Protein 4UC1 (pdb70)

B-factor: mean 34.01, std 12.38, range [9.7, 81.88]

Solvent-accessible surface area: 21326 Å² total; per-residue (Å²): 106,102,38,48,38,66,10,0,76,12,1,25,43,0,2,26,0,5,43,33,8,36,45,17,39,115,87,41,153,64,22,88,124,15,88,74,18,233,94,33,34,75,63,55,35,43,41,28,21,46,18,38,10,23,1,41,1,0,17,0,0,8,56,0,10,59,55,159,64,7,5,52,2,4,0,45,0,1,0,0,0,0,17,10,1,0,32,20,17,0,8,34,50,34,82,29,11,56,32,0,30,47,7,0,85,49,4,81,109,29,0,19,25,0,33,158,12,0,65,120,59,21,90,155,0,0,62,36,0,54,50,1,26,113,47,0,72,31,12,26,21,24,2,87,30,10,51,158,73,24,244,66,207,128,56,81,279,173,72,48,154,64,9,17,95,13,1,44,42,0,2,26,0,4,43,38,2,40,78,24,20,115,44,63,139,29,22,69,95,7,84,61,6,232,90,42,30,71,134,164,30,35,82,104,19,46,72,51,8,26,101,52,1,0,59,0,0,5,83,0,8,75,67,156,61,7,4,49,2,3,0,36,0,2,0,0,0,0,16,10,1,1,25,24,3,2,8,34,33,69,68,65,0,38,40,0,20,57,7,0,87,48,2,83,107,29,0,21,24,0,36,147,5,0,73,112,59,26,93,157,0,0,61,26,0,55,52,1,28,114,40,0,72,32,9,20,23,29,1,99,25,8,24,138,52,0,133,127,61,101,47,0,141,162,77,48,152,75,47,16,94,93,34,42,73,39,3,34,57,2,50,78,5,48,88,111,55,82,119,106,80,196,136,40,94,169,63,101,5,78,35,32,4,42,163,152,12,23,78,102,18,16,69,52,7,22,103,53,1,0,58,0,0,7,85,0,29,72,70,171,62,17,52,109,2,46,58,37,6,59,23,0,25,57,62,1,38,83,2,12,34,15,22,47,30,132,103,146,31,68,61,0,14,50,14,1,84,50,0,53,112,58,0,11,22,0,0,105,6,0,35,125,54,23,88,150,0,0,65,32,0,15,52,1,0,24,26,1,43,6,7,27,28,5,0,99,11,4,54,104,80,133

GO terms:
  GO:0016020 membrane (C, IDA)
  GO:0033013 tetrapyrrole metabolic process (P, IDA)
  GO:0046906 tetrapyrrole binding (F, IDA)
  GO:0016020 membrane (C, EXP)
  GO:0042802 identical protein binding (F, IPI)

Nearest PDB structures (foldseek):
  4uc1-assembly1_B  TM=9.688E-01  e=2.721E-21  Cereibacter sphaeroides
  8e7y-assembly1_A  TM=9.706E-01  e=2.868E-21  Cereibacter sphaeroides
  8e7x-assembly1_B  TM=9.687E-01  e=3.936E-21  Cereibacter sphaeroides
  8e7z-assembly2_C-3  TM=9.645E-01  e=2.921E-20  Cereibacter sphaeroides
  4uc3-assembly1_B  TM=9.454E-01  e=2.544E-16  Cereibacter sphaeroides

Structure (mmCIF, N/CA/C/O backbone):
data_4UC1
#
_entry.id   4UC1
#
_cell.length_a   58.632
_cell.length_b   99.544
_cell.length_c   95.210
_cell.angle_alpha   90.000
_cell.angle_beta   99.920
_cell.angle_gamma   90.000
#
_symmetry.space_group_name_H-M   'C 1 2 1'
#
loop_
_entity.id
_entity.type
_entity.pdbx_description
1 polymer 'Translocator protein TspO'
2 non-polymer '(2R)-2,3-dihydroxypropyl (9Z)-octadec-9-enoate'
3 non-polymer 'PROTOPORPHYRIN IX'
4 non-polymer '(2S)-1-(hexadecanoyloxy)-3-hydroxypropan-2-yl (11Z)-octadec-11-enoate'
5 non-polymer 'O-ACETALDEHYDYL-HEXAETHYLENE GLYCOL'
6 non-polymer METHOXY-ETHOXYL
7 water water
#
loop_
_atom_site.group_PDB
_atom_site.id
_atom_site.type_symbol
_atom_site.label_atom_id
_atom_site.label_alt_id
_atom_site.label_comp_id
_atom_site.label_asym_id
_atom_site.label_entity_id
_atom_site.label_seq_id
_atom_site.pdbx_PDB_ins_code
_atom_site.Cartn_x
_atom_site.Cartn_y
_atom_site.Cartn_z
_atom_site.occupancy
_atom_site.B_iso_or_equiv
_atom_site.auth_seq_id
_atom_site.auth_comp_id
_atom_site.auth_asym_id
_atom_site.auth_atom_id
_atom_site.pdbx_PDB_model_num
ATOM 1 N N . MET A 1 1 ? 5.443 65.447 26.770 1.00 32.67 1 MET A N 1
ATOM 2 C CA . MET A 1 1 ? 5.690 64.021 26.497 1.00 34.72 1 MET A CA 1
ATOM 3 C C . MET A 1 1 ? 6.342 63.381 27.718 1.00 36.96 1 MET A C 1
ATOM 4 O O . MET A 1 1 ? 7.357 63.865 28.231 1.00 34.48 1 MET A O 1
ATOM 9 N N . ASN A 1 2 ? 5.747 62.295 28.190 1.00 32.51 2 ASN A N 1
ATOM 10 C CA . ASN A 1 2 ? 6.181 61.684 29.431 1.00 31.45 2 ASN A CA 1
ATOM 11 C C . ASN A 1 2 ? 6.238 60.168 29.371 1.00 28.49 2 ASN A C 1
ATOM 12 O O . ASN A 1 2 ? 5.656 59.543 28.477 1.00 26.73 2 ASN A O 1
ATOM 17 N N . MET A 1 3 ? 6.962 59.592 30.323 1.00 23.85 3 MET A N 1
ATOM 18 C CA . MET A 1 3 ? 6.882 58.162 30.588 1.00 26.92 3 MET A CA 1
ATOM 19 C C . MET A 1 3 ? 5.601 57.963 31.387 1.00 29.68 3 MET A C 1
ATOM 20 O O . MET A 1 3 ? 5.608 58.117 32.613 1.00 31.98 3 MET A O 1
ATOM 25 N N . ASP A 1 4 ? 4.506 57.665 30.690 1.00 24.56 4 ASP A N 1
ATOM 26 C CA . ASP A 1 4 ? 3.168 57.562 31.293 1.00 21.15 4 ASP A CA 1
ATOM 27 C C . ASP A 1 4 ? 2.839 56.098 31.595 1.00 27.93 4 ASP A C 1
ATOM 28 O O . ASP A 1 4 ? 2.532 55.317 30.676 1.00 23.03 4 ASP A O 1
ATOM 33 N N . TRP A 1 5 ? 2.879 55.723 32.875 1.00 20.57 5 TRP A N 1
ATOM 34 C CA . TRP A 1 5 ? 2.831 54.312 33.216 1.00 25.23 5 TRP A CA 1
ATOM 35 C C . TRP A 1 5 ? 1.432 53.725 33.068 1.00 23.34 5 TRP A C 1
ATOM 36 O O . TRP A 1 5 ? 1.293 52.544 32.734 1.00 20.91 5 TRP A O 1
ATOM 47 N N . ALA A 1 6 ? 0.394 54.528 33.271 1.00 21.98 6 ALA A N 1
ATOM 48 C CA . ALA A 1 6 ? -0.962 54.030 32.987 1.00 27.85 6 ALA A CA 1
ATOM 49 C C . ALA A 1 6 ? -1.098 53.613 31.500 1.00 23.56 6 ALA A C 1
ATOM 50 O O . ALA A 1 6 ? -1.574 52.518 31.176 1.00 23.42 6 ALA A O 1
ATOM 52 N N . LEU A 1 7 ? -0.672 54.482 30.594 1.00 22.80 7 LEU A N 1
ATOM 53 C CA . LEU A 1 7 ? -0.672 54.144 29.173 1.00 23.01 7 LEU A CA 1
ATOM 54 C C . LEU A 1 7 ? 0.231 52.955 28.862 1.00 21.30 7 LEU A C 1
ATOM 55 O O . LEU A 1 7 ? -0.184 51.993 28.186 1.00 20.00 7 LEU A O 1
ATOM 60 N N . PHE A 1 8 ? 1.477 53.035 29.331 1.00 20.07 8 PHE A N 1
ATOM 61 C CA . PHE A 1 8 ? 2.474 52.036 28.983 1.00 21.17 8 PHE A CA 1
ATOM 62 C C . PHE A 1 8 ? 2.024 50.649 29.457 1.00 20.17 8 PHE A C 1
ATOM 63 O O . PHE A 1 8 ? 2.048 49.678 28.690 1.00 20.17 8 PHE A O 1
ATOM 71 N N . LEU A 1 9 ? 1.589 50.555 30.710 1.00 20.08 9 LEU A N 1
ATOM 72 C CA . LEU A 1 9 ? 1.154 49.270 31.250 1.00 21.94 9 LEU A CA 1
ATOM 73 C C . LEU A 1 9 ? -0.125 48.760 30.577 1.00 17.56 9 LEU A C 1
ATOM 74 O O . LEU A 1 9 ? -0.351 47.555 30.514 1.00 19.93 9 LEU A O 1
ATOM 79 N N . THR A 1 10 ? -0.964 49.660 30.079 1.00 17.66 10 THR A N 1
ATOM 80 C CA . THR A 1 10 ? -2.171 49.199 29.388 1.00 18.67 10 THR A CA 1
ATOM 81 C C . THR A 1 10 ? -1.780 48.543 28.062 1.00 20.73 10 THR A C 1
ATOM 82 O O . THR A 1 10 ? -2.240 47.447 27.740 1.00 18.65 10 THR A O 1
ATOM 86 N N . PHE A 1 11 ? -0.908 49.204 27.311 1.00 19.52 11 PHE A N 1
ATOM 87 C CA . PHE A 1 11 ? -0.457 48.640 26.043 1.00 19.10 11 PHE A CA 1
ATOM 88 C C . PHE A 1 11 ? 0.349 47.366 26.265 1.00 19.66 11 PHE A C 1
ATOM 89 O O . PHE A 1 11 ? 0.242 46.411 25.475 1.00 19.99 11 PHE A O 1
ATOM 97 N N . LEU A 1 12 ? 1.167 47.346 27.319 1.00 19.58 12 LEU A N 1
ATOM 98 C CA . LEU A 1 12 ? 1.918 46.121 27.652 1.00 21.75 12 LEU A CA 1
ATOM 99 C C . LEU A 1 12 ? 0.969 44.981 28.033 1.00 22.84 12 LEU A C 1
ATOM 100 O O . LEU A 1 12 ? 1.114 43.839 27.555 1.00 19.76 12 LEU A O 1
ATOM 105 N N . ALA A 1 13 ? -0.014 45.278 28.883 1.00 19.84 13 ALA A N 1
ATOM 106 C CA . ALA A 1 13 ? -0.999 44.259 29.240 1.00 20.53 13 ALA A CA 1
ATOM 107 C C . ALA A 1 13 ? -1.733 43.717 28.007 1.00 20.72 13 ALA A C 1
ATOM 108 O O . ALA A 1 13 ? -2.027 42.529 27.932 1.00 22.00 13 ALA A O 1
ATOM 110 N N . ALA A 1 14 ? -2.027 44.592 27.049 1.00 22.46 14 ALA A N 1
ATOM 111 C CA . ALA A 1 14 ? -2.671 44.173 25.807 1.00 22.15 14 ALA A CA 1
ATOM 112 C C . ALA A 1 14 ? -1.821 43.155 25.047 1.00 17.51 14 ALA A C 1
ATOM 113 O O . ALA A 1 14 ? -2.353 42.241 24.396 1.00 19.83 14 ALA A O 1
ATOM 115 N N . CYS A 1 15 ? -0.499 43.316 25.116 1.00 19.44 15 CYS A N 1
ATOM 116 C CA . CYS A 1 15 ? 0.430 42.361 24.481 1.00 23.00 15 CYS A CA 1
ATOM 117 C C . CYS A 1 15 ? 0.412 41.005 25.157 1.00 21.96 15 CYS A C 1
ATOM 118 O O . CYS A 1 15 ? 0.956 40.021 24.622 1.00 19.95 15 CYS A O 1
ATOM 121 N N . GLY A 1 16 ? -0.189 40.953 26.345 1.00 19.69 16 GLY A N 1
ATOM 122 C CA . GLY A 1 16 ? -0.365 39.701 27.055 1.00 20.19 16 GLY A CA 1
ATOM 123 C C . GLY A 1 16 ? -1.206 38.729 26.251 1.00 24.52 16 GLY A C 1
ATOM 124 O O . GLY A 1 16 ? -1.103 37.521 26.457 1.00 24.56 16 GLY A O 1
ATOM 125 N N . ALA A 1 17 ? -2.020 39.250 25.325 1.00 18.77 17 ALA A N 1
ATOM 126 C CA . ALA A 1 17 ? -2.906 38.413 24.532 1.00 18.09 17 ALA A CA 1
ATOM 127 C C . ALA A 1 17 ? -2.116 37.654 23.440 1.00 20.05 17 ALA A C 1
ATOM 128 O O . ALA A 1 17 ? -2.170 36.436 23.410 1.00 22.93 17 ALA A O 1
ATOM 130 N N . PRO A 1 18 ? -1.375 38.360 22.552 1.00 20.97 18 PRO A N 1
ATOM 131 C CA . PRO A 1 18 ? -0.531 37.534 21.663 1.00 21.92 18 PRO A CA 1
ATOM 132 C C . PRO A 1 18 ? 0.495 36.708 22.448 1.00 22.34 18 PRO A C 1
ATOM 133 O O . PRO A 1 18 ? 0.800 35.596 22.021 1.00 25.29 18 PRO A O 1
ATOM 137 N N . ALA A 1 19 ? 0.986 37.222 23.580 1.00 19.21 19 ALA A N 1
ATOM 138 C CA . ALA A 1 19 ? 1.957 36.484 24.391 1.00 25.67 19 ALA A CA 1
ATOM 139 C C . ALA A 1 19 ? 1.415 35.135 24.837 1.00 28.91 19 ALA A C 1
ATOM 140 O O . ALA A 1 19 ? 2.147 34.145 24.888 1.00 25.78 19 ALA A O 1
ATOM 142 N N . THR A 1 20 ? 0.133 35.119 25.194 1.00 25.89 20 THR A N 1
ATOM 143 C CA . THR A 1 20 ? -0.546 33.903 25.600 1.00 25.38 20 THR A CA 1
ATOM 144 C C . THR A 1 20 ? -0.633 32.871 24.446 1.00 25.92 20 THR A C 1
ATOM 145 O O . THR A 1 20 ? -0.496 31.676 24.683 1.00 30.75 20 THR A O 1
ATOM 149 N N . THR A 1 21 ? -0.828 33.328 23.209 1.00 27.12 21 THR A N 1
ATOM 150 C CA . THR A 1 21 ? -0.851 32.409 22.058 1.00 27.01 21 THR A CA 1
ATOM 151 C C . THR A 1 21 ? 0.463 31.633 21.932 1.00 30.69 21 THR A C 1
ATOM 152 O O . THR A 1 21 ? 0.464 30.451 21.570 1.00 32.47 21 THR A O 1
ATOM 156 N N . GLY A 1 22 ? 1.576 32.296 22.232 1.00 29.40 22 GLY A N 1
ATOM 157 C CA . GLY A 1 22 ? 2.874 31.643 22.191 1.00 32.75 22 GLY A CA 1
ATOM 158 C C . GLY A 1 22 ? 3.058 30.729 23.393 1.00 37.13 22 GLY A C 1
ATOM 159 O O . GLY A 1 22 ? 3.595 29.619 23.277 1.00 36.65 22 GLY A O 1
ATOM 160 N N . ALA A 1 23 ? 2.593 31.190 24.550 1.00 32.22 23 ALA A N 1
ATOM 161 C CA . ALA A 1 23 ? 2.706 30.410 25.780 1.00 32.08 23 ALA A CA 1
ATOM 162 C C . ALA A 1 23 ? 2.006 29.054 25.701 1.00 36.83 23 ALA A C 1
ATOM 163 O O . ALA A 1 23 ? 2.457 28.083 26.306 1.00 38.58 23 ALA A O 1
ATOM 165 N N . LEU A 1 24 ? 0.898 28.993 24.973 1.00 30.13 24 LEU A N 1
ATOM 166 C CA . LEU A 1 24 ? 0.097 27.778 24.908 1.00 30.41 24 LEU A CA 1
ATOM 167 C C . LEU A 1 24 ? 0.588 26.823 23.824 1.00 37.40 24 LEU A C 1
ATOM 168 O O . LEU A 1 24 ? -0.021 25.777 23.605 1.00 38.29 24 LEU A O 1
ATOM 173 N N . LEU A 1 25 ? 1.679 27.190 23.149 1.00 35.90 25 LEU A N 1
ATOM 174 C CA . LEU A 1 25 ? 2.335 26.307 22.181 1.00 35.87 25 LEU A CA 1
ATOM 175 C C . LEU A 1 25 ? 3.116 25.202 22.890 1.00 45.12 25 LEU A C 1
ATOM 176 O O . LEU A 1 25 ? 3.587 25.376 24.016 1.00 39.66 25 LEU A O 1
ATOM 181 N N . LYS A 1 26 ? 3.255 24.070 22.214 1.00 43.34 26 LYS A N 1
ATOM 182 C CA . LYS A 1 26 ? 4.015 22.945 22.731 1.00 46.93 26 LYS A CA 1
ATOM 183 C C . LYS A 1 26 ? 4.993 22.469 21.658 1.00 48.29 26 LYS A C 1
ATOM 184 O O . LYS A 1 26 ? 4.873 22.875 20.490 1.00 45.16 26 LYS A O 1
ATOM 190 N N . PRO A 1 27 ? 5.980 21.635 22.047 1.00 48.25 27 PRO A N 1
ATOM 191 C CA . PRO A 1 27 ? 6.741 20.933 21.010 1.00 50.51 27 PRO A CA 1
ATOM 192 C C . PRO A 1 27 ? 5.777 20.266 20.030 1.00 46.49 27 PRO A C 1
ATOM 193 O O . PRO A 1 27 ? 4.712 19.783 20.424 1.00 43.25 27 PRO A O 1
ATOM 197 N N . ASP A 1 28 ? 6.125 20.282 18.755 1.00 41.02 28 ASP A N 1
ATOM 198 C CA . ASP A 1 28 ? 5.179 19.869 17.741 1.00 38.92 28 ASP A CA 1
ATOM 199 C C . ASP A 1 28 ? 5.920 19.227 16.586 1.00 33.27 28 ASP A C 1
ATOM 200 O O . ASP A 1 28 ? 6.597 19.908 15.822 1.00 33.64 28 ASP A O 1
ATOM 205 N N . GLU A 1 29 ? 5.801 17.911 16.470 1.00 33.06 29 GLU A N 1
ATOM 206 C CA . GLU A 1 29 ? 6.485 17.185 15.408 1.00 38.12 29 GLU A CA 1
ATOM 207 C C . GLU A 1 29 ? 6.089 17.691 14.024 1.00 34.87 29 GLU A C 1
ATOM 208 O O . GLU A 1 29 ? 6.899 17.637 13.095 1.00 33.19 29 GLU A O 1
ATOM 214 N N . TRP A 1 30 ? 4.852 18.179 13.886 1.00 33.31 30 TRP A N 1
ATOM 215 C CA . TRP A 1 30 ? 4.425 18.773 12.618 1.00 32.16 30 TRP A CA 1
ATOM 216 C C . TRP A 1 30 ? 5.379 19.914 12.259 1.00 31.29 30 TRP A C 1
ATOM 217 O O . TRP A 1 30 ? 5.915 19.950 11.151 1.00 31.13 30 TRP A O 1
ATOM 228 N N . TYR A 1 31 ? 5.614 20.823 13.204 1.00 28.21 31 TYR A N 1
ATOM 229 C CA . TYR A 1 31 ? 6.511 21.952 12.960 1.00 28.29 31 TYR A CA 1
ATOM 230 C C . TYR A 1 31 ? 7.958 21.513 12.754 1.00 30.73 31 TYR A C 1
ATOM 231 O O . TYR A 1 31 ? 8.659 22.030 11.876 1.00 24.42 31 TYR A O 1
ATOM 240 N N . ASP A 1 32 ? 8.415 20.588 13.599 1.00 29.78 32 ASP A N 1
ATOM 241 C CA . ASP A 1 32 ? 9.770 20.054 13.475 1.00 36.34 32 ASP A CA 1
ATOM 242 C C . ASP A 1 32 ? 9.974 19.397 12.105 1.00 34.54 32 ASP A C 1
ATOM 243 O O . ASP A 1 32 ? 11.033 19.545 11.498 1.00 38.62 32 ASP A O 1
ATOM 248 N N . ASN A 1 33 ? 8.952 18.685 11.632 1.00 30.47 33 ASN A N 1
ATOM 249 C CA . ASN A 1 33 ? 8.998 18.002 10.336 1.00 39.12 33 ASN A CA 1
ATOM 250 C C . ASN A 1 33 ? 9.007 18.932 9.122 1.00 40.91 33 ASN A C 1
ATOM 251 O O . ASN A 1 33 ? 9.322 18.488 8.012 1.00 40.60 33 ASN A O 1
ATOM 256 N N . LEU A 1 34 ? 8.655 20.207 9.316 1.00 35.87 34 LEU A N 1
ATOM 257 C CA . LEU A 1 34 ? 8.557 21.141 8.188 1.00 30.90 34 LEU A CA 1
ATOM 258 C C . LEU A 1 34 ? 9.915 21.433 7.577 1.00 31.79 34 LEU A C 1
ATOM 259 O O . LEU A 1 34 ? 10.889 21.644 8.292 1.00 34.28 34 LEU A O 1
ATOM 264 N N . ASN A 1 35 ? 9.978 21.461 6.251 1.00 33.94 35 ASN A N 1
ATOM 265 C CA . ASN A 1 35 ? 11.152 21.992 5.575 1.00 34.83 35 ASN A CA 1
ATOM 266 C C . ASN A 1 35 ? 11.224 23.499 5.776 1.00 37.05 35 ASN A C 1
ATOM 267 O O . ASN A 1 35 ? 10.223 24.206 5.629 1.00 34.36 35 ASN A O 1
ATOM 272 N N . LYS A 1 36 ? 12.413 23.980 6.109 1.00 36.40 36 LYS A N 1
ATOM 273 C CA . LYS A 1 36 ? 12.610 25.362 6.508 1.00 34.93 36 LYS A CA 1
ATOM 274 C C . LYS A 1 36 ? 13.785 25.994 5.766 1.00 41.02 36 LYS A C 1
ATOM 275 O O . LYS A 1 36 ? 14.751 25.308 5.423 1.00 48.97 36 LYS A O 1
ATOM 281 N N . PRO A 1 37 ? 13.709 27.310 5.515 1.00 35.33 37 PRO A N 1
ATOM 282 C CA . PRO A 1 37 ? 14.795 28.015 4.833 1.00 40.59 37 PRO A CA 1
ATOM 283 C C . PRO A 1 37 ? 16.013 28.146 5.736 1.00 45.06 37 PRO A C 1
ATOM 284 O O . PRO A 1 37 ? 15.857 28.176 6.958 1.00 39.95 37 PRO A O 1
ATOM 288 N N . TRP A 1 38 ? 17.199 28.225 5.138 1.00 46.91 38 TRP A N 1
ATOM 289 C CA . TRP A 1 38 ? 18.454 28.223 5.887 1.00 46.02 38 TRP A CA 1
ATOM 290 C C . TRP A 1 38 ? 18.507 29.340 6.924 1.00 48.54 38 TRP A C 1
ATOM 291 O O . TRP A 1 38 ? 19.173 29.209 7.953 1.00 57.65 38 TRP A O 1
ATOM 302 N N . TRP A 1 39 ? 17.809 30.439 6.649 1.00 45.65 39 TRP A N 1
ATOM 303 C CA . TRP A 1 39 ? 17.846 31.599 7.532 1.00 46.51 39 TRP A CA 1
ATOM 304 C C . TRP A 1 39 ? 16.792 31.552 8.639 1.00 44.99 39 TRP A C 1
ATOM 305 O O . TRP A 1 39 ? 16.658 32.514 9.399 1.00 40.80 39 TRP A O 1
ATOM 316 N N . ASN A 1 40 ? 16.066 30.438 8.746 1.00 35.34 40 ASN A N 1
ATOM 317 C CA . ASN A 1 40 ? 15.096 30.269 9.831 1.00 39.15 40 ASN A CA 1
ATOM 318 C C . ASN A 1 40 ? 15.792 30.243 11.195 1.00 39.36 40 ASN A C 1
ATOM 319 O O . ASN A 1 40 ? 16.703 29.450 11.400 1.00 36.81 40 ASN A O 1
ATOM 324 N N . PRO A 1 41 ? 15.381 31.123 12.124 1.00 38.55 41 PRO A N 1
ATOM 325 C CA . PRO A 1 41 ? 15.962 31.101 13.473 1.00 35.55 41 PRO A CA 1
ATOM 326 C C . PRO A 1 41 ? 15.540 29.880 14.288 1.00 39.66 41 PRO A C 1
ATOM 327 O O . PRO A 1 41 ? 14.460 29.337 14.059 1.00 36.20 41 PRO A O 1
ATOM 331 N N . PRO A 1 42 ? 16.388 29.450 15.237 1.00 36.05 42 PRO A N 1
ATOM 332 C CA . PRO A 1 42 ? 15.998 28.436 16.226 1.00 37.79 42 PRO A CA 1
ATOM 333 C C . PRO A 1 42 ? 14.749 28.863 16.988 1.00 35.84 42 PRO A C 1
ATOM 334 O O . PRO A 1 42 ? 14.481 30.065 17.109 1.00 39.17 42 PRO A O 1
ATOM 338 N N . ARG A 1 43 ? 14.021 27.889 17.514 1.00 30.82 43 ARG A N 1
ATOM 339 C CA . ARG A 1 43 ? 12.747 28.129 18.174 1.00 38.53 43 ARG A CA 1
ATOM 340 C C . ARG A 1 43 ? 12.843 29.089 19.386 1.00 36.53 43 ARG A C 1
ATOM 341 O O . ARG A 1 43 ? 11.932 29.896 19.628 1.00 31.36 43 ARG A O 1
ATOM 349 N N . TRP A 1 44 ? 13.943 29.016 20.131 1.00 34.03 44 TRP A N 1
ATOM 350 C CA . TRP A 1 44 ? 14.113 29.842 21.342 1.00 32.12 44 TRP A CA 1
ATOM 351 C C . TRP A 1 44 ? 14.260 31.347 21.075 1.00 29.77 44 TRP A C 1
ATOM 352 O O . TRP A 1 44 ? 14.046 32.166 21.977 1.00 29.79 44 TRP A O 1
ATOM 363 N N . VAL A 1 45 ? 14.657 31.716 19.859 1.00 28.67 45 VAL A N 1
ATOM 364 C CA . VAL A 1 45 ? 14.815 33.127 19.496 1.00 26.40 45 VAL A CA 1
ATOM 365 C C . VAL A 1 45 ? 13.476 33.888 19.504 1.00 32.57 45 VAL A C 1
ATOM 366 O O . VAL A 1 45 ? 13.385 35.034 19.971 1.00 28.05 45 VAL A O 1
ATOM 370 N N . PHE A 1 46 ? 12.431 33.244 19.003 1.00 28.80 46 PHE A N 1
ATOM 371 C CA . PHE A 1 46 ? 11.158 33.933 18.792 1.00 30.54 46 PHE A CA 1
ATOM 372 C C . PHE A 1 46 ? 10.511 34.547 20.056 1.00 24.54 46 PHE A C 1
ATOM 373 O O . PHE A 1 46 ? 10.074 35.697 20.003 1.00 25.67 46 PHE A O 1
ATOM 381 N N . PRO A 1 47 ? 10.445 33.808 21.181 1.00 25.29 47 PRO A N 1
ATOM 382 C CA . PRO A 1 47 ? 9.900 34.465 22.377 1.00 27.72 47 PRO A CA 1
ATOM 383 C C . PRO A 1 47 ? 10.713 35.682 22.826 1.00 26.30 47 PRO A C 1
ATOM 384 O O . PRO A 1 47 ? 10.129 36.624 23.347 1.00 27.94 47 PRO A O 1
ATOM 388 N N . LEU A 1 48 ? 12.030 35.663 22.630 1.00 27.46 48 LEU A N 1
ATOM 389 C CA . LEU A 1 48 ? 12.882 36.777 23.050 1.00 26.17 48 LEU A CA 1
ATOM 390 C C . LEU A 1 48 ? 12.681 37.976 22.134 1.00 25.26 48 LEU A C 1
ATOM 391 O O . LEU A 1 48 ? 12.561 39.105 22.602 1.00 25.26 48 LEU A O 1
ATOM 396 N N . ALA A 1 49 ? 12.635 37.726 20.828 1.00 23.52 49 ALA A N 1
ATOM 397 C CA . ALA A 1 49 ? 12.368 38.795 19.870 1.00 25.60 49 ALA A CA 1
ATOM 398 C C . ALA A 1 49 ? 10.993 39.415 20.119 1.00 24.67 49 ALA A C 1
ATOM 399 O O . ALA A 1 49 ? 10.861 40.644 20.145 1.00 21.11 49 ALA A O 1
ATOM 401 N N . TRP A 1 50 ? 9.972 38.581 20.309 1.00 20.00 50 TRP A N 1
ATOM 402 C CA . TRP A 1 50 ? 8.626 39.122 20.525 1.00 20.80 50 TRP A CA 1
ATOM 403 C C . TRP A 1 50 ? 8.495 39.918 21.819 1.00 22.42 50 TRP A C 1
ATOM 404 O O . TRP A 1 50 ? 7.859 40.979 21.821 1.00 21.64 50 TRP A O 1
ATOM 415 N N . THR A 1 51 ? 9.084 39.416 22.908 1.00 19.40 51 THR A N 1
ATOM 416 C CA . THR A 1 51 ? 9.046 40.151 24.168 1.00 20.87 51 THR A CA 1
ATOM 417 C C . THR A 1 51 ? 9.654 41.538 23.972 1.00 20.42 51 THR A C 1
ATOM 418 O O . THR A 1 51 ? 9.067 42.538 24.369 1.00 21.28 51 THR A O 1
ATOM 422 N N . SER A 1 52 ? 10.803 41.612 23.312 1.00 19.66 52 SER A N 1
ATOM 423 C CA . SER A 1 52 ? 11.408 42.909 23.001 1.00 22.89 52 SER A CA 1
ATOM 424 C C . SER A 1 52 ? 10.473 43.800 22.184 1.00 22.94 52 SER A C 1
ATOM 425 O O . SER A 1 52 ? 10.314 44.983 22.486 1.00 20.14 52 SER A O 1
ATOM 428 N N . LEU A 1 53 ? 9.855 43.224 21.151 1.00 20.57 53 LEU A N 1
ATOM 429 C CA . LEU A 1 53 ? 8.930 43.971 20.303 1.00 19.46 53 LEU A CA 1
ATOM 430 C C . LEU A 1 53 ? 7.690 44.446 21.056 1.00 19.68 53 LEU A C 1
ATOM 431 O O . LEU A 1 53 ? 7.209 45.542 20.787 1.00 19.91 53 LEU A O 1
ATOM 436 N N . TYR A 1 54 ? 7.171 43.647 21.987 1.00 19.67 54 TYR A N 1
ATOM 437 C CA . TYR A 1 54 ? 6.038 44.103 22.818 1.00 19.31 54 TYR A CA 1
ATOM 438 C C . TYR A 1 54 ? 6.381 45.368 23.594 1.00 22.34 54 TYR A C 1
ATOM 439 O O . TYR A 1 54 ? 5.575 46.285 23.696 1.00 20.11 54 TYR A O 1
ATOM 448 N N . PHE A 1 55 ? 7.576 45.398 24.168 1.00 21.37 55 PHE A N 1
ATOM 449 C CA . PHE A 1 55 ? 7.975 46.567 24.927 1.00 20.74 55 PHE A CA 1
ATOM 450 C C . PHE A 1 55 ? 8.151 47.776 24.004 1.00 20.61 55 PHE A C 1
ATOM 451 O O . PHE A 1 55 ? 7.646 48.858 24.307 1.00 20.75 55 PHE A O 1
ATOM 459 N N . LEU A 1 56 ? 8.827 47.588 22.864 1.00 19.08 56 LEU A N 1
ATOM 460 C CA . LEU A 1 56 ? 9.043 48.695 21.929 1.00 20.88 56 LEU A CA 1
ATOM 461 C C . LEU A 1 56 ? 7.722 49.223 21.391 1.00 20.95 56 LEU A C 1
ATOM 462 O O . LEU A 1 56 ? 7.535 50.437 21.338 1.00 20.54 56 LEU A O 1
ATOM 467 N N . MET A 1 57 ? 6.806 48.325 21.005 1.00 18.96 57 MET A N 1
ATOM 468 C CA . MET A 1 57 ? 5.537 48.775 20.399 1.00 25.30 57 MET A CA 1
ATOM 469 C C . MET A 1 57 ? 4.649 49.467 21.441 1.00 21.07 57 MET A C 1
ATOM 470 O O . MET A 1 57 ? 3.955 50.436 21.123 1.00 20.48 57 MET A O 1
ATOM 475 N N . SER A 1 58 ? 4.711 49.003 22.689 1.00 20.90 58 SER A N 1
ATOM 476 C CA . SER A 1 58 ? 3.967 49.633 23.802 1.00 18.63 58 SER A CA 1
ATOM 477 C C . SER A 1 58 ? 4.499 51.016 24.166 1.00 19.56 58 SER A C 1
ATOM 478 O O . SER A 1 58 ? 3.735 51.921 24.471 1.00 19.25 58 SER A O 1
ATOM 481 N N . LEU A 1 59 ? 5.818 51.171 24.157 1.00 18.48 59 LEU A N 1
ATOM 482 C CA . LEU A 1 59 ? 6.430 52.469 24.406 1.00 20.68 59 LEU A CA 1
ATOM 483 C C . LEU A 1 59 ? 6.089 53.449 23.280 1.00 21.30 59 LEU A C 1
ATOM 484 O O . LEU A 1 59 ? 5.822 54.620 23.534 1.00 20.40 59 LEU A O 1
ATOM 489 N N . ALA A 1 60 ? 6.120 52.962 22.039 1.00 18.95 60 ALA A N 1
ATOM 490 C CA . ALA A 1 60 ? 5.736 53.775 20.888 1.00 20.62 60 ALA A CA 1
ATOM 491 C C . ALA A 1 60 ? 4.295 54.269 21.015 1.00 22.30 60 ALA A C 1
ATOM 492 O O . ALA A 1 60 ? 4.020 55.457 20.835 1.00 23.25 60 ALA A O 1
ATOM 494 N N . ALA A 1 61 ? 3.378 53.344 21.309 1.00 23.28 61 ALA A N 1
ATOM 495 C CA . ALA A 1 61 ? 1.966 53.682 21.432 1.00 21.44 61 ALA A CA 1
ATOM 496 C C . ALA A 1 61 ? 1.732 54.641 22.599 1.00 23.52 61 ALA A C 1
ATOM 497 O O . ALA A 1 61 ? 0.884 55.531 22.510 1.00 18.95 61 ALA A O 1
ATOM 499 N N . MET A 1 62 ? 2.482 54.443 23.690 1.00 20.17 62 MET A N 1
ATOM 500 C CA . MET A 1 62 ? 2.446 55.307 24.878 1.00 18.24 62 MET A CA 1
ATOM 501 C C . MET A 1 62 ? 2.774 56.761 24.521 1.00 23.70 62 MET A C 1
ATOM 502 O O . MET A 1 62 ? 2.125 57.697 24.992 1.00 25.00 62 MET A O 1
ATOM 507 N N . ARG A 1 63 ? 3.802 56.945 23.703 1.00 21.26 63 ARG A N 1
ATOM 508 C CA . ARG A 1 63 ? 4.175 58.275 23.260 1.00 24.15 63 ARG A CA 1
ATOM 509 C C . ARG A 1 63 ? 3.068 58.883 22.406 1.00 26.48 63 ARG A C 1
ATOM 510 O O . ARG A 1 63 ? 2.651 60.015 22.629 1.00 23.74 63 ARG A O 1
ATOM 518 N N . VAL A 1 64 ? 2.592 58.114 21.433 1.00 23.41 64 VAL A N 1
ATOM 519 C CA . VAL A 1 64 ? 1.608 58.612 20.472 1.00 23.41 64 VAL A CA 1
ATOM 520 C C . VAL A 1 64 ? 0.272 58.940 21.142 1.00 25.10 64 VAL A C 1
ATOM 521 O O . VAL A 1 64 ? -0.363 59.950 20.834 1.00 24.58 64 VAL A O 1
ATOM 525 N N . ALA A 1 65 ? -0.136 58.093 22.079 1.00 20.92 65 ALA A N 1
ATOM 526 C CA . ALA A 1 65 ? -1.391 58.285 22.790 1.00 20.50 65 ALA A CA 1
ATOM 527 C C . ALA A 1 65 ? -1.411 59.576 23.611 1.00 23.21 65 ALA A C 1
ATOM 528 O O . ALA A 1 65 ? -2.453 59.940 24.132 1.00 23.53 65 ALA A O 1
ATOM 530 N N . GLN A 1 66 ? -0.275 60.254 23.739 1.00 19.24 66 GLN A N 1
ATOM 531 C CA . GLN A 1 66 ? -0.258 61.539 24.446 1.00 23.30 66 GLN A CA 1
ATOM 532 C C . GLN A 1 66 ? -0.377 62.723 23.501 1.00 27.55 66 GLN A C 1
ATOM 533 O O . GLN A 1 66 ? -0.368 63.874 23.941 1.00 28.71 66 GLN A O 1
ATOM 539 N N . LEU A 1 67 ? -0.489 62.444 22.207 1.00 27.03 67 LEU A N 1
ATOM 540 C CA . LEU A 1 67 ? -0.489 63.499 21.196 1.00 27.46 67 LEU A CA 1
ATOM 541 C C . LEU A 1 67 ? -1.869 63.753 20.599 1.00 31.13 67 LEU A C 1
ATOM 542 O O . LEU A 1 67 ? -2.671 62.836 20.418 1.00 30.37 67 LEU A O 1
ATOM 547 N N . GLU A 1 68 ? -2.139 65.019 20.302 1.00 27.07 68 GLU A 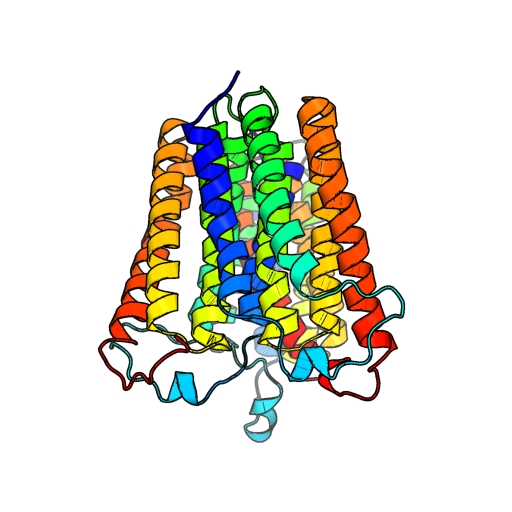N 1
ATOM 548 C CA . GLU A 1 68 ? -3.377 65.394 19.640 1.00 30.68 68 GLU A CA 1
ATOM 549 C C . GLU A 1 68 ? -3.416 64.791 18.233 1.00 22.13 68 GLU A C 1
ATOM 550 O O . GLU A 1 68 ? -2.384 64.682 17.577 1.00 28.80 68 GLU A O 1
ATOM 556 N N . GLY A 1 69 ? -4.597 64.378 17.776 1.00 26.70 69 GLY A N 1
ATOM 557 C CA . GLY A 1 69 ? -4.740 63.806 16.445 1.00 26.94 69 GLY A CA 1
ATOM 558 C C . GLY A 1 69 ? -4.210 62.388 16.277 1.00 28.77 69 GLY A C 1
ATOM 559 O O . GLY A 1 69 ? -3.955 61.928 15.160 1.00 22.63 69 GLY A O 1
ATOM 560 N N . SER A 1 70 ? -4.057 61.672 17.383 1.00 26.21 70 SER A N 1
ATOM 561 C CA . SER A 1 70 ? -3.479 60.334 17.332 1.00 26.45 70 SER A CA 1
ATOM 562 C C . SER A 1 70 ? -4.500 59.232 17.029 1.00 25.13 70 SER A C 1
ATOM 563 O O . SER A 1 70 ? -4.139 58.066 16.996 1.00 26.52 70 SER A O 1
ATOM 566 N N . GLY A 1 71 ? -5.762 59.608 16.824 1.00 26.73 71 GLY A N 1
ATOM 567 C CA . GLY A 1 71 ? -6.851 58.666 16.648 1.00 25.23 71 GLY A CA 1
ATOM 568 C C . GLY A 1 71 ? -6.651 57.613 15.572 1.00 27.70 71 GLY A C 1
ATOM 569 O O . GLY A 1 71 ? -6.800 56.410 15.839 1.00 22.20 71 GLY A O 1
ATOM 570 N N . GLN A 1 72 ? -6.298 58.052 14.366 1.00 22.17 72 GLN A N 1
ATOM 571 C CA . GLN A 1 72 ? -6.095 57.119 13.253 1.00 28.38 72 GLN A CA 1
ATOM 572 C C . GLN A 1 72 ? -4.914 56.177 13.521 1.00 23.45 72 GLN A C 1
ATOM 573 O O . GLN A 1 72 ? -4.943 54.991 13.175 1.00 21.74 72 GLN A O 1
ATOM 579 N N . ALA A 1 73 ? -3.869 56.727 14.123 1.00 22.59 73 ALA A N 1
ATOM 580 C CA . ALA A 1 73 ? -2.669 55.969 14.451 1.00 25.80 73 ALA A CA 1
ATOM 581 C C . ALA A 1 73 ? -2.998 54.839 15.409 1.00 20.55 73 ALA A C 1
ATOM 582 O O . ALA A 1 73 ? -2.536 53.709 15.239 1.00 23.96 73 ALA A O 1
ATOM 584 N N . LEU A 1 74 ? -3.802 55.145 16.421 1.00 23.88 74 LEU A N 1
ATOM 585 C CA . LEU A 1 74 ? -4.137 54.153 17.449 1.00 24.05 74 LEU A CA 1
ATOM 586 C C . LEU A 1 74 ? -5.205 53.181 16.953 1.00 22.77 74 LEU A C 1
ATOM 587 O O . LEU A 1 74 ? -5.371 52.080 17.488 1.00 21.46 74 LEU A O 1
ATOM 592 N N . ALA A 1 75 ? -5.942 53.584 15.927 1.00 20.70 75 ALA A N 1
ATOM 593 C CA . ALA A 1 75 ? -6.873 52.662 15.293 1.00 19.44 75 ALA A CA 1
ATOM 594 C C . ALA A 1 75 ? -6.069 51.631 14.510 1.00 20.25 75 ALA A C 1
ATOM 595 O O . ALA A 1 75 ? -6.370 50.435 14.543 1.00 20.40 75 ALA A O 1
ATOM 597 N N . PHE A 1 76 ? -5.040 52.099 13.795 1.00 22.54 76 PHE A N 1
ATOM 598 C CA . PHE A 1 76 ? -4.121 51.192 13.118 1.00 19.43 76 PHE A CA 1
ATOM 599 C C . PHE A 1 76 ? -3.418 50.272 14.140 1.00 20.08 76 PHE A C 1
ATOM 600 O O . PHE A 1 76 ? -3.209 49.084 13.871 1.00 21.26 76 PHE A O 1
ATOM 608 N N . TYR A 1 77 ? -3.024 50.842 15.280 1.00 18.87 77 TYR A N 1
ATOM 609 C CA . TYR A 1 77 ? -2.352 50.071 16.336 1.00 17.45 77 TYR A CA 1
ATOM 610 C C . TYR A 1 77 ? -3.261 48.955 16.842 1.00 20.00 77 TYR A C 1
ATOM 611 O O . TYR A 1 77 ? -2.817 47.819 17.052 1.00 20.38 77 TYR A O 1
ATOM 620 N N . ALA A 1 78 ? -4.529 49.279 17.076 1.00 17.51 78 ALA A N 1
ATOM 621 C CA . ALA A 1 78 ? -5.477 48.257 17.505 1.00 21.83 78 ALA A CA 1
ATOM 622 C C . ALA A 1 78 ? -5.607 47.124 16.460 1.00 23.83 78 ALA A C 1
ATOM 623 O O . ALA A 1 78 ? -5.610 45.943 16.814 1.00 20.12 78 ALA A O 1
ATOM 625 N N . ALA A 1 79 ? -5.677 47.472 15.173 1.00 20.06 79 ALA A N 1
ATOM 626 C CA . ALA A 1 79 ? -5.813 46.470 14.114 1.00 21.37 79 ALA A CA 1
ATOM 627 C C . ALA A 1 79 ? -4.581 45.560 13.999 1.00 21.15 79 ALA A C 1
ATOM 628 O O . ALA A 1 79 ? -4.686 44.340 13.830 1.00 20.76 79 ALA A O 1
ATOM 630 N N . GLN A 1 80 ? -3.415 46.187 14.029 1.00 19.37 80 GLN A N 1
ATOM 631 C CA . GLN A 1 80 ? -2.125 45.501 14.010 1.00 18.98 80 GLN A CA 1
ATOM 632 C C . GLN A 1 80 ? -2.080 44.417 15.146 1.00 20.18 80 GLN A C 1
ATOM 633 O O . GLN A 1 80 ? -1.763 43.234 14.917 1.00 18.02 80 GLN A O 1
ATOM 639 N N . LEU A 1 81 ? -2.414 44.830 16.363 1.00 18.90 81 LEU A N 1
ATOM 640 C CA . LEU A 1 81 ? -2.360 43.934 17.525 1.00 18.56 81 LEU A CA 1
ATOM 641 C C . LEU A 1 81 ? -3.321 42.745 17.396 1.00 19.40 81 LEU A C 1
ATOM 642 O O . LEU A 1 81 ? -2.981 41.608 17.746 1.00 20.13 81 LEU A O 1
ATOM 647 N N . ALA A 1 82 ? -4.525 43.005 16.895 1.00 19.68 82 ALA A N 1
ATOM 648 C CA . ALA A 1 82 ? -5.520 41.948 16.783 1.00 19.70 82 ALA A CA 1
ATOM 649 C C . ALA A 1 82 ? -5.121 40.904 15.727 1.00 20.38 82 ALA A C 1
ATOM 650 O O . ALA A 1 82 ? -5.281 39.704 15.954 1.00 19.02 82 ALA A O 1
ATOM 652 N N . PHE A 1 83 ? -4.591 41.331 14.583 1.00 18.33 83 PHE A N 1
ATOM 653 C CA . PHE A 1 83 ? -4.187 40.334 13.582 1.00 18.71 83 PHE A CA 1
ATOM 654 C C . PHE A 1 83 ? -2.918 39.594 14.026 1.00 19.95 83 PHE A C 1
ATOM 655 O O . PHE A 1 83 ? -2.733 38.418 13.719 1.00 19.22 83 PHE A O 1
ATOM 663 N N . ASN A 1 84 ? -2.072 40.284 14.780 1.00 19.33 84 ASN A N 1
ATOM 664 C CA . ASN A 1 84 ? -0.917 39.654 15.422 1.00 18.78 84 ASN A CA 1
ATOM 665 C C . ASN A 1 84 ? -1.390 38.507 16.336 1.00 22.54 84 ASN A C 1
ATOM 666 O O . ASN A 1 84 ? -0.863 37.398 16.292 1.00 22.81 84 ASN A O 1
ATOM 671 N N . THR A 1 85 ? -2.411 38.783 17.148 1.00 18.02 85 THR A N 1
ATOM 672 C CA . THR A 1 85 ? -2.987 37.800 18.071 1.00 18.68 85 THR A CA 1
ATOM 673 C C . THR A 1 85 ? -3.607 36.606 17.333 1.00 23.14 85 THR A C 1
ATOM 674 O O . THR A 1 85 ? -3.544 35.457 17.782 1.00 21.72 85 THR A O 1
ATOM 678 N N . LEU A 1 86 ? -4.208 36.894 16.189 1.00 19.33 86 LEU A N 1
ATOM 679 C CA . LEU A 1 86 ? -4.865 35.887 15.368 1.00 17.87 86 LEU A CA 1
ATOM 680 C C . LEU A 1 86 ? -3.880 34.925 14.688 1.00 19.67 86 LEU A C 1
ATOM 681 O O . LEU A 1 86 ? -4.182 33.762 14.461 1.00 18.53 86 LEU A O 1
ATOM 686 N N . TRP A 1 87 ? -2.690 35.401 14.364 1.00 19.10 87 TRP A N 1
ATOM 687 C CA . TRP A 1 87 ? -1.815 34.604 13.506 1.00 19.94 87 TRP A CA 1
ATOM 688 C C . TRP A 1 87 ? -1.355 33.255 14.118 1.00 21.40 87 TRP A C 1
ATOM 689 O O . TRP A 1 87 ? -1.424 32.209 13.475 1.00 21.35 87 TRP A O 1
ATOM 700 N N . THR A 1 88 ? -0.869 33.275 15.351 1.00 22.27 88 THR A N 1
ATOM 701 C CA . THR A 1 88 ? -0.280 32.059 15.920 1.00 21.97 88 THR A CA 1
ATOM 702 C C . THR A 1 88 ? -1.238 30.857 15.986 1.00 23.25 88 THR A C 1
ATOM 703 O O . THR A 1 88 ? -0.870 29.767 15.532 1.00 23.03 88 THR A O 1
ATOM 707 N N . PRO A 1 89 ? -2.473 31.044 16.507 1.00 22.55 89 PRO A N 1
ATOM 708 C CA . PRO A 1 89 ? -3.391 29.895 16.493 1.00 24.27 89 PRO A CA 1
ATOM 709 C C . PRO A 1 89 ? -3.721 29.404 15.085 1.00 24.51 89 PRO A C 1
ATOM 710 O O . PRO A 1 89 ? -3.919 28.204 14.911 1.00 28.08 89 PRO A O 1
ATOM 714 N N . VAL A 1 90 ? -3.791 30.299 14.100 1.00 23.69 90 VAL A N 1
ATOM 715 C CA . VAL A 1 90 ? -4.130 29.851 12.745 1.00 22.78 90 VAL A CA 1
ATOM 716 C C . VAL A 1 90 ? -2.980 29.018 12.178 1.00 23.58 90 VAL A C 1
ATOM 717 O O . VAL A 1 90 ? -3.204 27.974 11.566 1.00 26.78 90 VAL A O 1
ATOM 721 N N . PHE A 1 91 ? -1.747 29.471 12.388 1.00 20.36 91 PHE A N 1
ATOM 722 C CA . PHE A 1 91 ? -0.605 28.731 11.841 1.00 23.05 91 PHE A CA 1
ATOM 723 C C . PHE A 1 91 ? -0.285 27.467 12.672 1.00 28.74 91 PHE A C 1
ATOM 724 O O . PHE A 1 91 ? -0.163 26.363 12.126 1.00 26.31 91 PHE A O 1
ATOM 732 N N . PHE A 1 92 ? -0.167 27.620 13.986 1.00 24.88 92 PHE A N 1
ATOM 733 C CA . PHE A 1 92 ? 0.303 26.519 14.832 1.00 26.67 92 PHE A CA 1
ATOM 734 C C . PHE A 1 92 ? -0.798 25.622 15.375 1.00 31.74 92 PHE A C 1
ATOM 735 O O . PHE A 1 92 ? -0.575 24.424 15.571 1.00 39.69 92 PHE A O 1
ATOM 743 N N . GLY A 1 93 ? -1.967 26.189 15.652 1.00 28.33 93 GLY A N 1
ATOM 744 C CA . GLY A 1 93 ? -3.053 25.413 16.228 1.00 29.42 93 GLY A CA 1
ATOM 745 C C . GLY A 1 93 ? -3.934 24.752 15.188 1.00 38.09 93 GLY A C 1
ATOM 746 O O . GLY A 1 93 ? -4.242 23.561 15.284 1.00 38.06 93 GLY A O 1
ATOM 747 N N . MET A 1 94 ? -4.343 25.520 14.182 1.00 25.59 94 MET A N 1
ATOM 748 C CA . MET A 1 94 ? -5.224 24.990 13.153 1.00 24.75 94 MET A CA 1
ATOM 749 C C . MET A 1 94 ? -4.407 24.387 12.009 1.00 27.53 94 MET A C 1
ATOM 750 O O . MET A 1 94 ? -4.938 23.630 11.183 1.00 31.25 94 MET A O 1
ATOM 755 N N . LYS A 1 95 ? -3.118 24.725 11.970 1.00 25.93 95 LYS A N 1
ATOM 756 C CA . LYS A 1 95 ? -2.201 24.289 10.909 1.00 30.48 95 LYS A CA 1
ATOM 757 C C . LYS A 1 95 ? -2.707 24.667 9.515 1.00 30.33 95 LYS A C 1
ATOM 758 O O . LYS A 1 95 ? -2.521 23.929 8.551 1.00 32.90 95 LYS A O 1
ATOM 764 N N . ARG A 1 96 ? -3.331 25.835 9.429 1.00 24.91 96 ARG A N 1
ATOM 765 C CA . ARG A 1 96 ? -3.806 26.391 8.166 1.00 27.92 96 ARG A CA 1
ATOM 766 C C . ARG A 1 96 ? -2.761 27.339 7.602 1.00 26.71 96 ARG A C 1
ATOM 767 O O . ARG A 1 96 ? -2.841 28.556 7.821 1.00 28.25 96 ARG A O 1
ATOM 775 N N . MET A 1 97 ? -1.781 26.808 6.876 1.00 25.98 97 MET A N 1
ATOM 776 C CA . MET A 1 97 ? -0.631 27.630 6.484 1.00 31.07 97 MET A CA 1
ATOM 777 C C . MET A 1 97 ? -1.020 28.721 5.477 1.00 28.27 97 MET A C 1
ATOM 778 O O . MET A 1 97 ? -0.502 29.845 5.539 1.00 25.14 97 MET A O 1
ATOM 783 N N . ALA A 1 98 ? -1.940 28.399 4.566 1.00 25.01 98 ALA A N 1
ATOM 784 C CA . ALA A 1 98 ? -2.406 29.363 3.564 1.00 24.77 98 ALA A CA 1
ATOM 785 C C . ALA A 1 98 ? -3.208 30.489 4.210 1.00 23.59 98 ALA A C 1
ATOM 786 O O . ALA A 1 98 ? -2.963 31.661 3.940 1.00 23.13 98 ALA A O 1
ATOM 788 N N . THR A 1 99 ? -4.178 30.143 5.052 1.00 22.21 99 THR A N 1
ATOM 789 C CA . THR A 1 99 ? -4.928 31.180 5.770 1.00 24.03 99 THR A CA 1
ATOM 790 C C . THR A 1 99 ? -4.003 31.989 6.677 1.00 21.68 99 THR A C 1
ATOM 791 O O . THR A 1 99 ? -4.168 33.200 6.811 1.00 24.35 99 THR A O 1
ATOM 795 N N . ALA A 1 100 ? -3.005 31.340 7.281 1.00 22.67 100 ALA A N 1
ATOM 796 C CA . ALA A 1 100 ? -2.082 32.074 8.163 1.00 22.55 100 ALA A CA 1
ATOM 797 C C . ALA A 1 100 ? -1.269 33.090 7.358 1.00 22.90 100 ALA A C 1
ATOM 798 O O . ALA A 1 100 ? -0.963 34.184 7.843 1.00 21.38 100 ALA A O 1
ATOM 800 N N . LEU A 1 101 ? -0.923 32.735 6.119 1.00 21.95 101 LEU A N 1
ATOM 801 C CA . LEU A 1 101 ? -0.208 33.678 5.257 1.00 24.06 101 LEU A CA 1
ATOM 802 C C . LEU A 1 101 ? -1.054 34.921 4.953 1.00 23.70 101 LEU A C 1
ATOM 803 O O . LEU A 1 101 ? -0.554 36.037 4.987 1.00 26.40 101 LEU A O 1
ATOM 808 N N . ALA A 1 102 ? -2.340 34.733 4.681 1.00 22.95 102 ALA A N 1
ATOM 809 C CA . ALA A 1 102 ? -3.248 35.864 4.552 1.00 22.15 102 ALA A CA 1
ATOM 810 C C . ALA A 1 102 ? -3.266 36.735 5.818 1.00 22.81 102 ALA A C 1
ATOM 811 O O . ALA A 1 102 ? -3.217 37.971 5.737 1.00 23.84 102 ALA A O 1
ATOM 813 N N . VAL A 1 103 ? -3.355 36.090 6.985 1.00 21.60 103 VAL A N 1
ATOM 814 C CA . VAL A 1 103 ? -3.394 36.808 8.269 1.00 21.39 103 VAL A CA 1
ATOM 815 C C . VAL A 1 103 ? -2.130 37.639 8.500 1.00 20.97 103 VAL A C 1
ATOM 816 O O . VAL A 1 103 ? -2.206 38.816 8.848 1.00 20.50 103 VAL A O 1
ATOM 820 N N . VAL A 1 104 ? -0.965 37.047 8.278 1.00 22.59 104 VAL A N 1
ATOM 821 C CA . VAL A 1 104 ? 0.271 37.756 8.581 1.00 23.66 104 VAL A CA 1
ATOM 822 C C . VAL A 1 104 ? 0.515 38.888 7.581 1.00 23.23 104 VAL A C 1
ATOM 823 O O . VAL A 1 104 ? 1.111 39.904 7.928 1.00 20.39 104 VAL A O 1
ATOM 827 N N . MET A 1 105 ? 0.013 38.746 6.354 1.00 22.90 105 MET A N 1
ATOM 828 C CA . MET A 1 105 ? 0.111 39.840 5.383 1.00 22.77 105 MET A CA 1
ATOM 829 C C . MET A 1 105 ? -0.786 41.018 5.782 1.00 23.00 105 MET A C 1
ATOM 830 O O . MET A 1 105 ? -0.384 42.184 5.674 1.00 21.65 105 MET A O 1
ATOM 835 N N . VAL A 1 106 ? -1.995 40.729 6.261 1.00 22.65 106 VAL A N 1
ATOM 836 C CA . VAL A 1 106 ? -2.844 41.797 6.811 1.00 18.89 106 VAL A CA 1
ATOM 837 C C . VAL A 1 106 ? -2.173 42.450 8.041 1.00 23.13 106 VAL A C 1
ATOM 838 O O . VAL A 1 106 ? -2.165 43.693 8.188 1.00 22.73 106 VAL A O 1
ATOM 842 N N . MET A 1 107 ? -1.594 41.611 8.907 1.00 22.00 107 MET A N 1
ATOM 843 C CA . MET A 1 107 ? -0.806 42.092 10.055 1.00 25.14 107 MET A CA 1
ATOM 844 C C . MET A 1 107 ? 0.274 43.044 9.572 1.00 22.85 107 MET A C 1
ATOM 845 O O . MET A 1 107 ? 0.417 44.154 10.088 1.00 24.23 107 MET A O 1
ATOM 850 N N . TRP A 1 108 ? 1.032 42.585 8.573 1.00 25.97 108 TRP A N 1
ATOM 851 C CA . TRP A 1 108 ? 2.128 43.363 8.007 1.00 23.89 108 TRP A CA 1
ATOM 852 C C . TRP A 1 108 ? 1.620 44.720 7.528 1.00 22.22 108 TRP A C 1
ATOM 853 O O . TRP A 1 108 ? 2.197 45.751 7.853 1.00 22.91 108 TRP A O 1
ATOM 864 N N . LEU A 1 109 ? 0.520 44.723 6.779 1.00 24.19 109 LEU A N 1
ATOM 865 C CA . LEU A 1 109 ? -0.078 45.971 6.308 1.00 22.14 109 LEU A CA 1
ATOM 866 C C . LEU A 1 109 ? -0.439 46.939 7.448 1.00 20.77 109 LEU A C 1
ATOM 867 O O . LEU A 1 109 ? -0.186 48.135 7.337 1.00 21.22 109 LEU A O 1
ATOM 872 N N . PHE A 1 110 ? -1.011 46.439 8.544 1.00 24.03 110 PHE A N 1
ATOM 873 C CA . PHE A 1 110 ? -1.369 47.334 9.655 1.00 21.20 110 PHE A CA 1
ATOM 874 C C . PHE A 1 110 ? -0.156 47.723 10.516 1.00 21.94 110 PHE A C 1
ATOM 875 O O . PHE A 1 110 ? -0.145 48.794 11.127 1.00 26.61 110 PHE A O 1
ATOM 883 N N . VAL A 1 111 ? 0.870 46.877 10.547 1.00 20.99 111 VAL A N 1
ATOM 884 C CA . VAL A 1 111 ? 2.131 47.269 11.180 1.00 20.12 111 VAL A CA 1
ATOM 885 C C . VAL A 1 111 ? 2.754 48.431 10.376 1.00 26.79 111 VAL A C 1
ATOM 886 O O . VAL A 1 111 ? 3.157 49.450 10.949 1.00 23.20 111 VAL A O 1
ATOM 890 N N . ALA A 1 112 ? 2.793 48.294 9.048 1.00 27.76 112 ALA A N 1
ATOM 891 C CA . ALA A 1 112 ? 3.338 49.355 8.194 1.00 24.68 112 ALA A CA 1
ATOM 892 C C . ALA A 1 112 ? 2.522 50.635 8.357 1.00 23.21 112 ALA A C 1
ATOM 893 O O . ALA A 1 112 ? 3.082 51.715 8.527 1.00 24.77 112 ALA A O 1
ATOM 895 N N . ALA A 1 113 ? 1.196 50.500 8.331 1.00 20.56 113 ALA A N 1
ATOM 896 C CA . ALA A 1 113 ? 0.299 51.643 8.476 1.00 23.41 113 ALA A CA 1
ATOM 897 C C . ALA A 1 113 ? 0.484 52.316 9.821 1.00 26.83 113 ALA A C 1
ATOM 898 O O . ALA A 1 113 ? 0.456 53.544 9.923 1.00 22.49 113 ALA A O 1
ATOM 900 N N . THR A 1 114 ? 0.650 51.510 10.865 1.00 22.59 114 THR A N 1
ATOM 901 C CA . THR A 1 114 ? 0.817 52.071 12.195 1.00 22.71 114 THR A CA 1
ATOM 902 C C . THR A 1 114 ? 2.115 52.857 12.222 1.00 21.19 114 THR A C 1
ATOM 903 O O . THR A 1 114 ? 2.139 53.995 12.647 1.00 20.12 114 THR A O 1
ATOM 907 N N . MET A 1 115 ? 3.189 52.233 11.751 1.00 24.36 115 MET A N 1
ATOM 908 C CA . MET A 1 115 ? 4.498 52.874 11.695 1.00 25.00 115 MET A CA 1
ATOM 909 C C . MET A 1 115 ? 4.467 54.197 10.920 1.00 27.74 115 MET A C 1
ATOM 910 O O . MET A 1 115 ? 5.028 55.205 11.368 1.00 28.70 115 MET A O 1
ATOM 915 N N . TRP A 1 116 ? 3.827 54.195 9.754 1.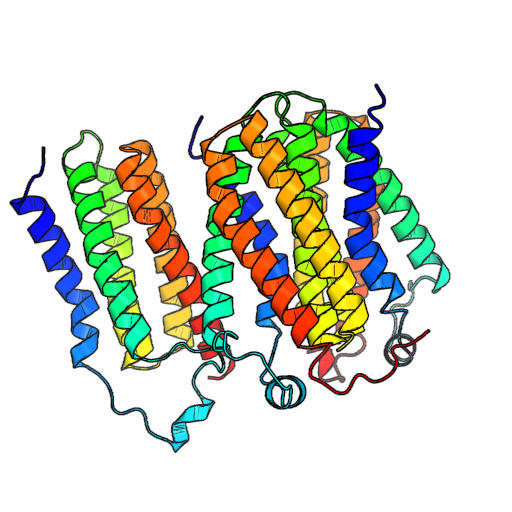00 29.35 116 TRP A N 1
ATOM 916 C CA . TRP A 1 116 ? 3.697 55.439 8.986 1.00 31.64 116 TRP A CA 1
ATOM 917 C C . TRP A 1 116 ? 2.937 56.519 9.759 1.00 27.25 116 TRP A C 1
ATOM 918 O O . TRP A 1 116 ? 3.375 57.674 9.835 1.00 27.79 116 TRP A O 1
ATOM 929 N N . ALA A 1 117 ? 1.800 56.146 10.337 1.00 23.64 117 ALA A N 1
ATOM 930 C CA . ALA A 1 117 ? 0.991 57.096 11.084 1.00 24.52 117 ALA A CA 1
ATOM 931 C C . ALA A 1 117 ? 1.714 57.591 12.346 1.00 25.60 117 ALA A C 1
ATOM 932 O O . ALA A 1 117 ? 1.516 58.730 12.769 1.00 27.30 117 ALA A O 1
ATOM 934 N N . PHE A 1 118 ? 2.547 56.737 12.944 1.00 25.67 118 PHE A N 1
ATOM 935 C CA . PHE A 1 118 ? 3.314 57.138 14.121 1.00 20.92 118 PHE A CA 1
ATOM 936 C C . PHE A 1 118 ? 4.363 58.176 13.714 1.00 27.64 118 PHE A C 1
ATOM 937 O O . PHE A 1 118 ? 4.481 59.208 14.364 1.00 26.61 118 PHE A O 1
ATOM 945 N N . PHE A 1 119 ? 5.125 57.897 12.653 1.00 23.96 119 PHE A N 1
ATOM 946 C CA . PHE A 1 119 ? 6.102 58.868 12.132 1.00 30.07 119 PHE A CA 1
ATOM 947 C C . PHE A 1 119 ? 5.481 60.240 11.878 1.00 29.91 119 PHE A C 1
ATOM 948 O O . PHE A 1 119 ? 6.128 61.269 12.101 1.00 32.77 119 PHE A O 1
ATOM 956 N N . GLN A 1 120 ? 4.228 60.263 11.431 1.00 27.39 120 GLN A N 1
ATOM 957 C CA . GLN A 1 120 ? 3.553 61.535 11.149 1.00 32.45 120 GLN A CA 1
ATOM 958 C C . GLN A 1 120 ? 3.357 62.391 12.394 1.00 38.02 120 GLN A C 1
ATOM 959 O O . GLN A 1 120 ? 3.182 63.605 12.292 1.00 36.03 120 GLN A O 1
ATOM 965 N N . LEU A 1 121 ? 3.378 61.757 13.565 1.00 30.77 121 LEU A N 1
ATOM 966 C CA . LEU A 1 121 ? 3.092 62.444 14.819 1.00 29.96 121 LEU A CA 1
ATOM 967 C C . LEU A 1 121 ? 4.334 62.561 15.694 1.00 36.98 121 LEU A C 1
ATOM 968 O O . LEU A 1 121 ? 4.465 63.504 16.474 1.00 33.75 121 LEU A O 1
ATOM 973 N N . ASP A 1 122 ? 5.235 61.585 15.583 1.00 33.30 122 ASP A N 1
ATOM 974 C CA . ASP A 1 122 ? 6.380 61.499 16.492 1.00 27.81 122 ASP A CA 1
ATOM 975 C C . ASP A 1 122 ? 7.440 60.584 15.906 1.00 32.97 122 ASP A C 1
ATOM 976 O O . ASP A 1 122 ? 7.199 59.400 15.688 1.00 31.68 122 ASP A O 1
ATOM 981 N N . THR A 1 123 ? 8.623 61.133 15.662 1.00 32.86 123 THR A N 1
ATOM 982 C CA . THR A 1 123 ? 9.685 60.384 15.007 1.00 31.38 123 THR A CA 1
ATOM 983 C C . THR A 1 123 ? 10.124 59.164 15.818 1.00 28.83 123 THR A C 1
ATOM 984 O O . THR A 1 123 ? 10.260 58.069 15.265 1.00 27.68 123 THR A O 1
ATOM 988 N N . TRP A 1 124 ? 10.337 59.339 17.121 1.00 28.11 124 TRP A N 1
ATOM 989 C CA . TRP A 1 124 ? 10.800 58.228 17.960 1.00 29.04 124 TRP A CA 1
ATOM 990 C C . TRP A 1 124 ? 9.804 57.063 17.998 1.00 21.23 124 TRP A C 1
ATOM 991 O O . TRP A 1 124 ? 10.204 55.908 17.976 1.00 27.86 124 TRP A O 1
ATOM 1002 N N . ALA A 1 125 ? 8.512 57.372 18.039 1.00 23.83 125 ALA A N 1
ATOM 1003 C CA . ALA A 1 125 ? 7.477 56.339 17.948 1.00 24.85 125 ALA A CA 1
ATOM 1004 C C . ALA A 1 125 ? 7.555 55.583 16.614 1.00 22.87 125 ALA A C 1
ATOM 1005 O O . ALA A 1 125 ? 7.408 54.373 16.580 1.00 22.75 125 ALA A O 1
ATOM 1007 N N . GLY A 1 126 ? 7.789 56.295 15.516 1.00 28.51 126 GLY A N 1
ATOM 1008 C CA . GLY A 1 126 ? 8.003 55.633 14.239 1.00 26.24 126 GLY A CA 1
ATOM 1009 C C . GLY A 1 126 ? 9.248 54.754 14.272 1.00 26.05 126 GLY A C 1
ATOM 1010 O O . GLY A 1 126 ? 9.229 53.608 13.838 1.00 24.16 126 GLY A O 1
ATOM 1011 N N . VAL A 1 127 ? 10.345 55.297 14.787 1.00 24.84 127 VAL A N 1
ATOM 1012 C CA . VAL A 1 127 ? 11.598 54.551 14.844 1.00 25.50 127 VAL A CA 1
ATOM 1013 C C . VAL A 1 127 ? 11.441 53.267 15.669 1.00 23.50 127 VAL A C 1
ATOM 1014 O O . VAL A 1 127 ? 11.956 52.215 15.302 1.00 27.00 127 VAL A O 1
ATOM 1018 N N . LEU A 1 128 ? 10.701 53.352 16.767 1.00 26.92 128 LEU A N 1
ATOM 1019 C CA . LEU A 1 128 ? 10.484 52.169 17.591 1.00 23.55 128 LEU A CA 1
ATOM 1020 C C . LEU A 1 128 ? 9.736 51.090 16.819 1.00 24.52 128 LEU A C 1
ATOM 1021 O O . LEU A 1 128 ? 9.910 49.912 17.103 1.00 24.66 128 LEU A O 1
ATOM 1026 N N . PHE A 1 129 ? 8.917 51.477 15.839 1.00 22.53 129 PHE A N 1
ATOM 1027 C CA . PHE A 1 129 ? 8.190 50.468 15.071 1.00 22.45 129 PHE A CA 1
ATOM 1028 C C . PHE A 1 129 ? 9.007 49.829 13.955 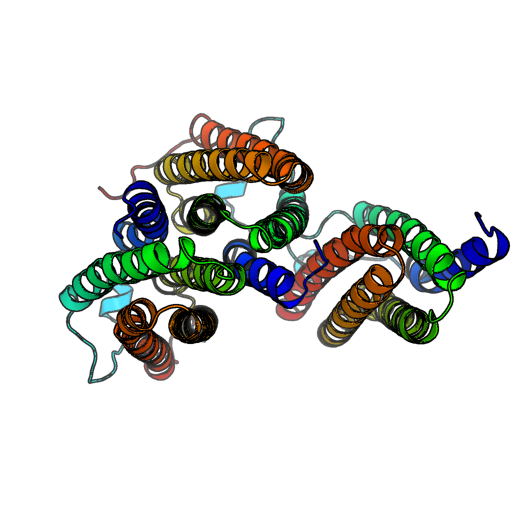1.00 24.31 129 PHE A C 1
ATOM 1029 O O . PHE A 1 129 ? 8.610 48.793 13.406 1.00 26.10 129 PHE A O 1
ATOM 1037 N N . VAL A 1 130 ? 10.139 50.431 13.604 1.00 22.68 130 VAL A N 1
ATOM 1038 C CA . VAL A 1 130 ? 10.940 49.901 12.496 1.00 24.58 130 VAL A CA 1
ATOM 1039 C C . VAL A 1 130 ? 11.429 48.452 12.724 1.00 22.79 130 VAL A C 1
ATOM 1040 O O . VAL A 1 130 ? 11.312 47.615 11.819 1.00 28.79 130 VAL A O 1
ATOM 1044 N N . PRO A 1 131 ? 11.961 48.128 13.922 1.00 26.48 131 PRO A N 1
ATOM 1045 C CA . PRO A 1 131 ? 12.363 46.719 14.067 1.00 22.19 131 PRO A CA 1
ATOM 1046 C C . PRO A 1 131 ? 11.157 45.770 14.045 1.00 23.86 131 PRO A C 1
ATOM 1047 O O . PRO A 1 131 ? 11.305 44.602 13.681 1.00 25.19 131 PRO A O 1
ATOM 1051 N N . TYR A 1 132 ? 9.980 46.279 14.398 1.00 23.23 132 TYR A N 1
ATOM 1052 C CA . TYR A 1 132 ? 8.736 45.504 14.307 1.00 22.15 132 TYR A CA 1
ATOM 1053 C C . TYR A 1 132 ? 8.378 45.203 12.839 1.00 23.75 132 TYR A C 1
ATOM 1054 O O . TYR A 1 132 ? 8.084 44.055 12.473 1.00 22.98 132 TYR A O 1
ATOM 1063 N N . LEU A 1 133 ? 8.426 46.220 11.988 1.00 22.03 133 LEU A N 1
ATOM 1064 C CA . LEU A 1 133 ? 8.126 45.985 10.581 1.00 24.59 133 LEU A CA 1
ATOM 1065 C C . LEU A 1 133 ? 9.129 45.001 10.000 1.00 24.41 133 LEU A C 1
ATOM 1066 O O . LEU A 1 133 ? 8.783 44.146 9.175 1.00 25.97 133 LEU A O 1
ATOM 1071 N N . ILE A 1 134 ? 10.376 45.106 10.450 1.00 24.40 134 ILE A N 1
ATOM 1072 C CA . ILE A 1 134 ? 11.418 44.246 9.918 1.00 24.50 134 ILE A CA 1
ATOM 1073 C C . ILE A 1 134 ? 11.124 42.810 10.324 1.00 27.52 134 ILE A C 1
ATOM 1074 O O . ILE A 1 134 ? 11.150 41.909 9.498 1.00 26.68 134 ILE A O 1
ATOM 1079 N N . TRP A 1 135 ? 10.799 42.603 11.600 1.00 25.97 135 TRP A N 1
ATOM 1080 C CA . TRP A 1 135 ? 10.457 41.266 12.082 1.00 21.39 135 TRP A CA 1
ATOM 1081 C C . TRP A 1 135 ? 9.189 40.710 11.426 1.00 22.51 135 TRP A C 1
ATOM 1082 O O . TRP A 1 135 ? 9.117 39.521 11.086 1.00 25.77 135 TRP A O 1
ATOM 1093 N N . ALA A 1 136 ? 8.187 41.563 11.257 1.00 22.56 136 ALA A N 1
ATOM 1094 C CA . ALA A 1 136 ? 6.967 41.175 10.546 1.00 25.65 136 ALA A CA 1
ATOM 1095 C C . ALA A 1 136 ? 7.277 40.751 9.103 1.00 24.93 136 ALA A C 1
ATOM 1096 O O . ALA A 1 136 ? 6.627 39.858 8.541 1.00 23.44 136 ALA A O 1
ATOM 1098 N N . THR A 1 137 ? 8.274 41.394 8.505 1.00 23.53 137 THR A N 1
ATOM 1099 C CA . THR A 1 137 ? 8.652 41.071 7.140 1.00 29.34 137 THR A CA 1
ATOM 1100 C C . THR A 1 137 ? 9.277 39.678 7.114 1.00 27.64 137 THR A C 1
ATOM 1101 O O . THR A 1 137 ? 8.949 38.854 6.270 1.00 27.68 137 THR A O 1
ATOM 1105 N N . ALA A 1 138 ? 10.173 39.424 8.055 1.00 26.82 138 ALA A N 1
ATOM 1106 C CA . ALA A 1 138 ? 10.773 38.104 8.209 1.00 26.48 138 ALA A CA 1
ATOM 1107 C C . ALA A 1 138 ? 9.723 37.037 8.489 1.00 29.06 138 ALA A C 1
ATOM 1108 O O . ALA A 1 138 ? 9.767 35.953 7.914 1.00 27.68 138 ALA A O 1
ATOM 1110 N N . THR A 1 139 ? 8.782 37.343 9.376 1.00 21.11 139 THR A N 1
ATOM 1111 C CA . THR A 1 139 ? 7.747 36.388 9.740 1.00 22.21 139 THR A CA 1
ATOM 1112 C C . THR A 1 139 ? 6.868 36.011 8.542 1.00 21.71 139 THR A C 1
ATOM 1113 O O . THR A 1 139 ? 6.499 34.836 8.372 1.00 21.89 139 THR A O 1
ATOM 1117 N N . THR A 1 140 ? 6.531 37.002 7.721 1.00 23.64 140 THR A N 1
ATOM 1118 C CA . THR A 1 140 ? 5.776 36.746 6.488 1.00 24.10 140 THR A CA 1
ATOM 1119 C C . THR A 1 140 ? 6.579 35.826 5.568 1.00 25.93 140 THR A C 1
ATOM 1120 O O . THR A 1 140 ? 6.041 34.861 5.005 1.00 22.32 140 THR A O 1
ATOM 1124 N N . GLY A 1 141 ? 7.866 36.134 5.417 1.00 25.37 141 GLY A N 1
ATOM 1125 C CA . GLY A 1 141 ? 8.760 35.322 4.617 1.00 24.09 141 GLY A CA 1
ATOM 1126 C C . GLY A 1 141 ? 8.842 33.879 5.089 1.00 25.85 141 GLY A C 1
ATOM 1127 O O . GLY A 1 141 ? 8.899 32.952 4.271 1.00 24.79 141 GLY A O 1
ATOM 1128 N N . LEU A 1 142 ? 8.859 33.681 6.408 1.00 22.95 142 LEU A N 1
ATOM 1129 C CA . LEU A 1 142 ? 8.857 32.334 6.963 1.00 22.87 142 LEU A CA 1
ATOM 1130 C C . LEU A 1 142 ? 7.566 31.597 6.675 1.00 24.70 142 LEU A C 1
ATOM 1131 O O . LEU A 1 142 ? 7.595 30.417 6.317 1.00 25.09 142 LEU A O 1
ATOM 1136 N N . ASN A 1 143 ? 6.432 32.271 6.844 1.00 20.81 143 ASN A N 1
ATOM 1137 C CA . ASN A 1 143 ? 5.142 31.645 6.566 1.00 20.08 143 ASN A CA 1
ATOM 1138 C C . ASN A 1 143 ? 5.051 31.250 5.097 1.00 23.93 143 ASN A C 1
ATOM 1139 O O . ASN A 1 143 ? 4.560 30.174 4.759 1.00 21.32 143 ASN A O 1
ATOM 1144 N N . PHE A 1 144 ? 5.523 32.138 4.227 1.00 24.03 144 PHE A N 1
ATOM 1145 C CA . PHE A 1 144 ? 5.510 31.881 2.788 1.00 23.01 144 PHE A CA 1
ATOM 1146 C C . PHE A 1 144 ? 6.417 30.704 2.405 1.00 26.82 144 PHE A C 1
ATOM 1147 O O . PHE A 1 144 ? 6.033 29.853 1.608 1.00 23.42 144 PHE A O 1
ATOM 1155 N N . GLU A 1 145 ? 7.617 30.654 2.974 1.00 25.19 145 GLU A N 1
ATOM 1156 C CA . GLU A 1 145 ? 8.556 29.606 2.581 1.00 27.70 145 GLU A CA 1
ATOM 1157 C C . GLU A 1 145 ? 8.114 28.270 3.153 1.00 28.97 145 GLU A C 1
ATOM 1158 O O . GLU A 1 145 ? 8.279 27.231 2.517 1.00 32.41 145 GLU A O 1
ATOM 1164 N N . ALA A 1 146 ? 7.522 28.298 4.343 1.00 28.15 146 ALA A N 1
ATOM 1165 C CA . ALA A 1 146 ? 6.884 27.112 4.920 1.00 29.43 146 ALA A CA 1
ATOM 1166 C C . ALA A 1 146 ? 5.856 26.514 3.969 1.00 29.82 146 ALA A C 1
ATOM 1167 O O . ALA A 1 146 ? 5.807 25.306 3.773 1.00 29.43 146 ALA A O 1
ATOM 1169 N N A MET A 1 147 ? 5.018 27.377 3.402 0.46 28.08 147 MET A N 1
ATOM 1170 N N B MET A 1 147 ? 5.043 27.378 3.375 0.54 28.04 147 MET A N 1
ATOM 1171 C CA A MET A 1 147 ? 4.023 26.976 2.411 0.46 30.77 147 MET A CA 1
ATOM 1172 C CA B MET A 1 147 ? 4.017 26.968 2.425 0.54 30.75 147 MET A CA 1
ATOM 1173 C C A MET A 1 147 ? 4.690 26.347 1.202 0.46 32.57 147 MET A C 1
ATOM 1174 C C B MET A 1 147 ? 4.640 26.378 1.167 0.54 32.58 147 MET A C 1
ATOM 1175 O O A MET A 1 147 ? 4.401 25.209 0.821 0.46 33.44 147 MET A O 1
ATOM 1176 O O B MET A 1 147 ? 4.273 25.288 0.719 0.54 33.54 147 MET A O 1
ATOM 1185 N N . ARG A 1 148 ? 5.597 27.117 0.614 1.00 32.51 148 ARG A N 1
ATOM 1186 C CA . ARG A 1 148 ? 6.286 26.745 -0.607 1.00 33.62 148 ARG A CA 1
ATOM 1187 C C . ARG A 1 148 ? 7.112 25.457 -0.492 1.00 34.45 148 ARG A C 1
ATOM 1188 O O . ARG A 1 148 ? 7.156 24.657 -1.430 1.00 31.91 148 ARG A O 1
ATOM 1196 N N . LEU A 1 149 ? 7.758 25.256 0.655 1.00 30.11 149 LEU A N 1
ATOM 1197 C CA . LEU A 1 149 ? 8.702 24.157 0.823 1.00 30.90 149 LEU A CA 1
ATOM 1198 C C . LEU A 1 149 ? 8.096 22.846 1.329 1.00 30.21 149 LEU A C 1
ATOM 1199 O O . LEU A 1 149 ? 8.819 21.872 1.548 1.00 32.72 149 LEU A O 1
ATOM 1204 N N . ASN A 1 150 ? 6.787 22.806 1.549 1.00 31.73 150 ASN A N 1
ATOM 1205 C CA . ASN A 1 150 ? 6.206 21.626 2.190 1.00 29.49 150 ASN A CA 1
ATOM 1206 C C . ASN A 1 150 ? 4.925 21.116 1.561 1.00 32.82 150 ASN A C 1
ATOM 1207 O O . ASN A 1 150 ? 4.293 21.801 0.762 1.00 29.60 150 ASN A O 1
ATOM 1212 N N . TRP A 1 151 ? 4.547 19.903 1.951 1.00 31.53 151 TRP A N 1
ATOM 1213 C CA . TRP A 1 151 ? 3.215 19.392 1.676 1.00 34.19 151 TRP A CA 1
ATOM 1214 C C . TRP A 1 151 ? 2.198 20.203 2.446 1.00 34.55 151 TRP A C 1
ATOM 1215 O O . TRP A 1 151 ? 2.372 20.451 3.633 1.00 41.46 151 TRP A O 1
ATOM 1226 N N . ASN A 1 152 ? 1.150 20.644 1.760 1.00 37.52 152 ASN A N 1
ATOM 1227 C CA . ASN A 1 152 ? 0.022 21.289 2.418 1.00 37.40 152 ASN A CA 1
ATOM 1228 C C . ASN A 1 152 ? -1.232 20.498 2.075 1.00 37.38 152 ASN A C 1
ATOM 1229 O O . ASN A 1 152 ? -1.465 20.196 0.909 1.00 36.69 152 ASN A O 1
ATOM 1234 N N . ARG A 1 153 ? -2.028 20.158 3.082 1.00 40.07 153 ARG A N 1
ATOM 1235 C CA . ARG A 1 153 ? -3.303 19.477 2.865 1.00 37.00 153 ARG A CA 1
ATOM 1236 C C . ARG A 1 153 ? -4.409 20.532 2.772 1.00 39.30 153 ARG A C 1
ATOM 1237 O O . ARG A 1 153 ? -4.232 21.642 3.263 1.00 35.08 153 ARG A O 1
ATOM 1245 N N . PRO A 1 154 ? -5.547 20.190 2.142 1.00 33.42 154 PRO A N 1
ATOM 1246 C CA . PRO A 1 154 ? -6.655 21.141 2.035 1.00 34.48 154 PRO A CA 1
ATOM 1247 C C . PRO A 1 154 ? -7.147 21.607 3.394 1.00 37.11 154 PRO A C 1
ATOM 1248 O O . PRO A 1 154 ? -7.129 20.841 4.352 1.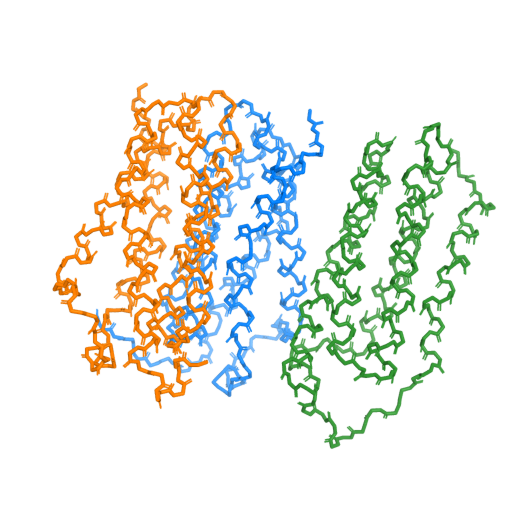00 39.63 154 PRO A O 1
ATOM 1252 N N . GLU A 1 155 ? -7.563 22.862 3.480 1.00 35.89 155 GLU A N 1
ATOM 1253 C CA . GLU A 1 155 ? -8.278 23.339 4.651 1.00 41.32 155 GLU A CA 1
ATOM 1254 C C . GLU A 1 155 ? -9.767 23.121 4.411 1.00 46.72 155 GLU A C 1
ATOM 1255 O O . GLU A 1 155 ? -10.184 22.870 3.276 1.00 48.59 155 GLU A O 1
ATOM 1261 N N . ALA A 1 156 ? -10.563 23.224 5.469 1.00 56.39 156 ALA A N 1
ATOM 1262 C CA . ALA A 1 156 ? -12.018 23.201 5.343 1.00 57.02 156 ALA A CA 1
ATOM 1263 C C . ALA A 1 156 ? -12.513 24.294 4.390 1.00 58.85 156 ALA A C 1
ATOM 1264 O O . ALA A 1 156 ? -11.999 25.413 4.410 1.00 60.37 156 ALA A O 1
ATOM 1266 N N . ARG A 1 157 ? -13.508 23.976 3.563 1.00 60.33 157 ARG A N 1
ATOM 1267 C CA . ARG A 1 157 ? -14.000 24.932 2.573 1.00 60.46 157 ARG A CA 1
ATOM 1268 C C . ARG A 1 157 ? -14.899 25.988 3.201 1.00 65.22 157 ARG A C 1
ATOM 1269 O O . ARG A 1 157 ? -14.926 27.137 2.752 1.00 69.92 157 ARG A O 1
ATOM 1277 N N . ASN B 1 2 ? -18.368 64.814 13.365 1.00 59.79 2 ASN B N 1
ATOM 1278 C CA . ASN B 1 2 ? -19.418 63.811 13.211 1.00 62.57 2 ASN B CA 1
ATOM 1279 C C . ASN B 1 2 ? -18.834 62.454 12.793 1.00 58.14 2 ASN B C 1
ATOM 1280 O O . ASN B 1 2 ? -18.020 61.869 13.516 1.00 57.40 2 ASN B O 1
ATOM 1285 N N . MET B 1 3 ? -19.234 61.978 11.617 1.00 53.72 3 MET B N 1
ATOM 1286 C CA . MET B 1 3 ? -18.917 60.636 11.155 1.00 47.89 3 MET B CA 1
ATOM 1287 C C . MET B 1 3 ? -17.617 60.614 10.355 1.00 47.79 3 MET B C 1
ATOM 1288 O O . MET B 1 3 ? -17.503 61.261 9.312 1.00 46.97 3 MET B O 1
ATOM 1293 N N . ASP B 1 4 ? -16.641 59.861 10.857 1.00 35.71 4 ASP B N 1
ATOM 1294 C CA . ASP B 1 4 ? -15.325 59.759 10.236 1.00 33.77 4 ASP B CA 1
ATOM 1295 C C . ASP B 1 4 ? -15.141 58.349 9.655 1.00 38.38 4 ASP B C 1
ATOM 1296 O O . ASP B 1 4 ? -14.847 57.402 10.384 1.00 33.00 4 ASP B O 1
ATOM 1301 N N . TRP B 1 5 ? -15.326 58.223 8.342 1.00 32.24 5 TRP B N 1
ATOM 1302 C CA . TRP B 1 5 ? -15.389 56.930 7.685 1.00 34.38 5 TRP B CA 1
ATOM 1303 C C . TRP B 1 5 ? -14.065 56.169 7.700 1.00 36.24 5 TRP B C 1
ATOM 1304 O O . TRP B 1 5 ? -14.061 54.950 7.844 1.00 34.06 5 TRP B O 1
ATOM 1315 N N . ALA B 1 6 ? -12.954 56.884 7.549 1.00 36.54 6 ALA B N 1
ATOM 1316 C CA . ALA B 1 6 ? -11.633 56.268 7.624 1.00 37.39 6 ALA B CA 1
ATOM 1317 C C . ALA B 1 6 ? -11.416 55.617 8.989 1.00 32.02 6 ALA B C 1
ATOM 1318 O O . ALA B 1 6 ? -10.920 54.499 9.078 1.00 27.33 6 ALA B O 1
ATOM 1320 N N . LEU B 1 7 ? -11.784 56.331 10.049 1.00 31.74 7 LEU B N 1
ATOM 1321 C CA . LEU B 1 7 ? -11.673 55.809 11.404 1.00 30.21 7 LEU B CA 1
ATOM 1322 C C . LEU B 1 7 ? -12.571 54.601 11.599 1.00 31.30 7 LEU B C 1
ATOM 1323 O O . LEU B 1 7 ? -12.125 53.550 12.052 1.00 26.87 7 LEU B O 1
ATOM 1328 N N . PHE B 1 8 ? -13.848 54.764 11.262 1.00 25.16 8 PHE B N 1
ATOM 1329 C CA . PHE B 1 8 ? -14.810 53.694 11.461 1.00 28.32 8 PHE B CA 1
ATOM 1330 C C . PHE B 1 8 ? -14.400 52.424 10.715 1.00 28.61 8 PHE B C 1
ATOM 1331 O O . PHE B 1 8 ? -14.476 51.306 11.263 1.00 27.78 8 PHE B O 1
ATOM 1339 N N . LEU B 1 9 ? -13.945 52.588 9.477 1.00 26.31 9 LEU B N 1
ATOM 1340 C CA . LEU B 1 9 ? -13.594 51.432 8.658 1.00 28.70 9 LEU B CA 1
ATOM 1341 C C . LEU B 1 9 ? -12.300 50.786 9.162 1.00 26.06 9 LEU B C 1
ATOM 1342 O O . LEU B 1 9 ? -12.114 49.578 9.040 1.00 24.30 9 LEU B O 1
ATOM 1347 N N . THR B 1 10 ? -11.413 51.587 9.738 1.00 25.18 10 THR B N 1
ATOM 1348 C CA . THR B 1 10 ? -10.210 51.031 10.347 1.00 25.73 10 THR B CA 1
ATOM 1349 C C . THR B 1 10 ? -10.618 50.168 11.539 1.00 24.42 10 THR B C 1
ATOM 1350 O O . THR B 1 10 ? -10.173 49.032 11.681 1.00 21.84 10 THR B O 1
ATOM 1354 N N . PHE B 1 11 ? -11.484 50.698 12.397 1.00 25.46 11 PHE B N 1
ATOM 1355 C CA . PHE B 1 11 ? -11.888 49.924 13.565 1.00 23.56 11 PHE B CA 1
ATOM 1356 C C . PHE B 1 11 ? -12.695 48.716 13.132 1.00 27.04 11 PHE B C 1
ATOM 1357 O O . PHE B 1 11 ? -12.574 47.644 13.720 1.00 25.30 11 PHE B O 1
ATOM 1365 N N . LEU B 1 12 ? -13.516 48.866 12.102 1.00 26.53 12 LEU B N 1
ATOM 1366 C CA . LEU B 1 12 ? -14.291 47.722 11.634 1.00 27.59 12 LEU B CA 1
ATOM 1367 C C . LEU B 1 12 ? -13.358 46.647 11.067 1.00 26.83 12 LEU B C 1
ATOM 1368 O O . LEU B 1 12 ? -13.563 45.459 11.286 1.00 27.28 12 LEU B O 1
ATOM 1373 N N . ALA B 1 13 ? -12.326 47.069 10.341 1.00 22.92 13 ALA B N 1
ATOM 1374 C CA . ALA B 1 13 ? -11.354 46.123 9.802 1.00 24.50 13 ALA B CA 1
ATOM 1375 C C . ALA B 1 13 ? -10.624 45.381 10.922 1.00 22.76 13 ALA B C 1
ATOM 1376 O O . ALA B 1 13 ? -10.305 44.202 10.783 1.00 24.44 13 ALA B O 1
ATOM 1378 N N . ALA B 1 14 ? -10.316 46.082 12.010 1.00 24.34 14 ALA B N 1
ATOM 1379 C CA . ALA B 1 14 ? -9.666 45.439 13.156 1.00 21.80 14 ALA B CA 1
ATOM 1380 C C . ALA B 1 14 ? -10.545 44.300 13.690 1.00 22.59 14 ALA B C 1
ATOM 1381 O O . ALA B 1 14 ? -10.034 43.292 14.163 1.00 21.67 14 ALA B O 1
ATOM 1383 N N . CYS B 1 15 ? -11.867 44.461 13.617 1.00 25.59 15 CYS B N 1
ATOM 1384 C CA . CYS B 1 15 ? -12.788 43.416 14.058 1.00 24.94 15 CYS B CA 1
ATOM 1385 C C . CYS B 1 15 ? -12.741 42.217 13.136 1.00 26.36 15 CYS B C 1
ATOM 1386 O O . CYS B 1 15 ? -13.235 41.142 13.481 1.00 25.85 15 CYS B O 1
ATOM 1389 N N . GLY B 1 16 ? -12.159 42.394 11.957 1.00 22.58 16 GLY B N 1
ATOM 1390 C CA . GLY B 1 16 ? -11.972 41.270 11.051 1.00 26.77 16 GLY B CA 1
ATOM 1391 C C . GLY B 1 16 ? -11.144 40.151 11.668 1.00 27.16 16 GLY B C 1
ATOM 1392 O O . GLY B 1 16 ? -11.275 38.982 11.311 1.00 23.25 16 GLY B O 1
ATOM 1393 N N . ALA B 1 17 ? -10.279 40.500 12.601 1.00 21.88 17 ALA B N 1
ATOM 1394 C CA . ALA B 1 17 ? -9.445 39.481 13.231 1.00 22.41 17 ALA B CA 1
ATOM 1395 C C . ALA B 1 17 ? -10.279 38.559 14.145 1.00 23.06 17 ALA B C 1
ATOM 1396 O O . ALA B 1 17 ? -10.284 37.330 13.940 1.00 22.24 17 ALA B O 1
ATOM 1398 N N . PRO B 1 18 ? -11.027 39.121 15.123 1.00 20.46 18 PRO B N 1
ATOM 1399 C CA . PRO B 1 18 ? -11.842 38.142 15.874 1.00 22.57 18 PRO B CA 1
ATOM 1400 C C . PRO B 1 18 ? -12.949 37.510 15.033 1.00 25.84 18 PRO B C 1
ATOM 1401 O O . PRO B 1 18 ? -13.319 36.344 15.273 1.00 25.06 18 PRO B O 1
ATOM 1405 N N . ALA B 1 19 ? -13.476 38.255 14.063 1.00 23.53 19 ALA B N 1
ATOM 1406 C CA . ALA B 1 19 ? -14.514 37.700 13.187 1.00 24.49 19 ALA B CA 1
ATOM 1407 C C . ALA B 1 19 ? -13.989 36.459 12.447 1.00 24.39 19 ALA B C 1
ATOM 1408 O O . ALA B 1 19 ? -14.727 35.512 12.214 1.00 28.09 19 ALA B O 1
ATOM 1410 N N . THR B 1 20 ? -12.710 36.477 12.083 1.00 21.76 20 THR B N 1
ATOM 1411 C CA . THR B 1 20 ? -12.075 35.351 11.410 1.00 28.01 20 THR B CA 1
ATOM 1412 C C . THR B 1 20 ? -11.985 34.094 12.303 1.00 26.11 20 THR B C 1
ATOM 1413 O O . THR B 1 20 ? -12.190 32.977 11.819 1.00 27.94 20 THR B O 1
ATOM 1417 N N . THR B 1 21 ? -11.726 34.279 13.598 1.00 28.54 21 THR B N 1
ATOM 1418 C CA . THR B 1 21 ? -11.661 33.148 14.529 1.00 26.70 21 THR B CA 1
ATOM 1419 C C . THR B 1 21 ? -13.007 32.420 14.540 1.00 33.37 21 THR B C 1
ATOM 1420 O O . THR B 1 21 ? -13.045 31.188 14.525 1.00 33.99 21 THR B O 1
ATOM 1424 N N . GLY B 1 22 ? -14.105 33.176 14.531 1.00 32.03 22 GLY B N 1
ATOM 1425 C CA . GLY B 1 22 ? -15.432 32.582 14.454 1.00 33.41 22 GLY B CA 1
ATOM 1426 C C . GLY B 1 22 ? -15.703 31.853 13.141 1.00 38.72 22 GLY B C 1
ATOM 1427 O O . GLY B 1 22 ? -16.362 30.812 13.125 1.00 40.14 22 GLY B O 1
ATOM 1428 N N . ALA B 1 23 ? -15.194 32.396 12.036 1.00 31.88 23 ALA B N 1
ATOM 1429 C CA . ALA B 1 23 ? -15.347 31.766 10.725 1.00 34.85 23 ALA B CA 1
ATOM 1430 C C . ALA B 1 23 ? -14.571 30.456 10.597 1.00 34.95 23 ALA B C 1
ATOM 1431 O O . ALA B 1 23 ? -15.034 29.510 9.967 1.00 35.50 23 ALA B O 1
ATOM 1433 N N . LEU B 1 24 ? -13.375 30.419 11.169 1.00 28.73 24 LEU B N 1
ATOM 1434 C CA . LEU B 1 24 ? -12.521 29.245 11.093 1.00 34.79 24 LEU B CA 1
ATOM 1435 C C . LEU B 1 24 ? -12.842 28.206 12.191 1.00 37.09 24 LEU B C 1
ATOM 1436 O O . LEU B 1 24 ? -12.447 27.053 12.078 1.00 34.96 24 LEU B O 1
ATOM 1441 N N . LEU B 1 25 ? -13.534 28.621 13.253 1.00 36.81 25 LEU B N 1
ATOM 1442 C CA . LEU B 1 25 ? -13.841 27.723 14.379 1.00 40.55 25 LEU B CA 1
ATOM 1443 C C . LEU B 1 25 ? -15.317 27.703 14.766 1.00 43.74 25 LEU B C 1
ATOM 1444 O O . LEU B 1 25 ? -15.662 27.954 15.926 1.00 46.21 25 LEU B O 1
ATOM 1449 N N A LYS B 1 26 ? -16.174 27.436 13.785 0.58 43.73 26 LYS B N 1
ATOM 1450 N N B LYS B 1 26 ? -16.184 27.406 13.800 0.42 43.76 26 LYS B N 1
ATOM 1451 C CA A LYS B 1 26 ? -17.584 27.144 14.026 0.58 48.90 26 LYS B CA 1
ATOM 1452 C CA B LYS B 1 26 ? -17.614 27.264 14.071 0.42 48.84 26 LYS B CA 1
ATOM 1453 C C A LYS B 1 26 ? -17.728 26.086 15.122 0.58 49.97 26 LYS B C 1
ATOM 1454 C C B LYS B 1 26 ? -17.846 26.088 15.017 0.42 49.98 26 LYS B C 1
ATOM 1455 O O A LYS B 1 26 ? -16.990 25.102 15.125 0.58 51.89 26 LYS B O 1
ATOM 1456 O O B LYS B 1 26 ? -17.305 25.006 14.795 0.42 51.70 26 LYS B O 1
ATOM 1467 N N . PRO B 1 27 ? -18.657 26.304 16.068 1.00 54.13 27 PRO B N 1
ATOM 1468 C CA . PRO B 1 27 ? -18.889 25.387 17.199 1.00 54.05 27 PRO B CA 1
ATOM 1469 C C . PRO B 1 27 ? -18.864 23.886 16.871 1.00 56.05 27 PRO B C 1
ATOM 1470 O O . PRO B 1 27 ? -19.586 23.394 16.000 1.00 58.78 27 PRO B O 1
ATOM 1474 N N . ASP B 1 28 ? -18.000 23.184 17.600 1.00 56.69 28 ASP B N 1
ATOM 1475 C CA . ASP B 1 28 ? -17.624 21.796 17.328 1.00 61.75 28 ASP B CA 1
ATOM 1476 C C . ASP B 1 28 ? -18.733 20.780 17.613 1.00 57.54 28 ASP B C 1
ATOM 1477 O O . ASP B 1 28 ? -19.724 21.091 18.279 1.00 56.14 28 ASP B O 1
ATOM 1482 N N . GLU B 1 29 ? -18.557 19.560 17.116 1.00 52.78 29 GLU B N 1
ATOM 1483 C CA . GLU B 1 29 ? -19.356 18.446 17.602 1.00 51.71 29 GLU B CA 1
ATOM 1484 C C . GLU B 1 29 ? -18.981 18.230 19.064 1.00 49.88 29 GLU B C 1
ATOM 1485 O O . GLU B 1 29 ? -19.815 17.858 19.885 1.00 45.90 29 GLU B O 1
ATOM 1491 N N . TRP B 1 30 ? -17.712 18.489 19.376 1.00 51.41 30 TRP B N 1
ATOM 1492 C CA . TRP B 1 30 ? -17.233 18.571 20.758 1.00 52.14 30 TRP B CA 1
ATOM 1493 C C . TRP B 1 30 ? -18.025 19.593 21.574 1.00 47.78 30 TRP B C 1
ATOM 1494 O O . TRP B 1 30 ? -18.414 19.307 22.707 1.00 46.25 30 TRP B O 1
ATOM 1505 N N . TYR B 1 31 ? -18.274 20.770 20.999 1.00 47.94 31 TYR B N 1
ATOM 1506 C CA . TYR B 1 31 ? -19.000 21.826 21.707 1.00 44.95 31 TYR B CA 1
ATOM 1507 C C . TYR B 1 31 ? -20.452 21.440 21.944 1.00 44.81 31 TYR B C 1
ATOM 1508 O O . TYR B 1 31 ? -20.988 21.641 23.029 1.00 44.76 31 TYR B O 1
ATOM 1517 N N . ASP B 1 32 ? -21.094 20.895 20.920 1.00 50.97 32 ASP B N 1
ATOM 1518 C CA . ASP B 1 32 ? -22.487 20.491 21.040 1.00 47.75 32 ASP B CA 1
ATOM 1519 C C . ASP B 1 32 ? -22.667 19.403 22.106 1.00 41.44 32 ASP B C 1
ATOM 1520 O O . ASP B 1 32 ? -23.700 19.331 22.763 1.00 36.69 32 ASP B O 1
ATOM 1525 N N . ASN B 1 33 ? -21.655 18.567 22.289 1.00 36.17 33 ASN B N 1
ATOM 1526 C CA . ASN B 1 33 ? -21.774 17.468 23.241 1.00 36.54 33 ASN B CA 1
ATOM 1527 C C . ASN B 1 33 ? -21.421 17.865 24.668 1.00 38.36 33 ASN B C 1
ATOM 1528 O O . ASN B 1 33 ? -21.628 17.091 25.598 1.00 35.78 33 ASN B O 1
ATOM 1533 N N . LEU B 1 34 ? -20.900 19.073 24.843 1.00 33.43 34 LEU B N 1
ATOM 1534 C CA . LEU B 1 34 ? -20.667 19.595 26.183 1.00 36.77 34 LEU B CA 1
ATOM 1535 C C . LEU B 1 34 ? -21.996 19.731 26.906 1.00 35.68 34 LEU B C 1
ATOM 1536 O O . LEU B 1 34 ? -23.002 20.073 26.295 1.00 32.31 34 LEU B O 1
ATOM 1541 N N . ASN B 1 35 ? -22.005 19.431 28.200 1.00 32.57 35 ASN B N 1
ATOM 1542 C CA . ASN B 1 35 ? -23.133 19.802 29.047 1.00 34.37 35 ASN B CA 1
ATOM 1543 C C . ASN B 1 35 ? -23.240 21.322 29.088 1.00 37.81 35 ASN B C 1
ATOM 1544 O O . ASN B 1 35 ? -22.254 22.000 29.372 1.00 33.60 35 ASN B O 1
ATOM 1549 N N . LYS B 1 36 ? -24.433 21.835 28.798 1.00 38.99 36 LYS B N 1
ATOM 1550 C CA . LYS B 1 36 ? -24.704 23.268 28.715 1.00 38.61 36 LYS B CA 1
ATOM 1551 C C . LYS B 1 36 ? -25.522 23.739 29.924 1.00 43.01 36 LYS B C 1
ATOM 1552 O O . LYS B 1 36 ? -26.349 22.983 30.448 1.00 37.55 36 LYS B O 1
ATOM 1558 N N . PRO B 1 37 ? -25.308 24.992 30.362 1.00 37.68 37 PRO B N 1
ATOM 1559 C CA . PRO B 1 37 ? -26.192 25.541 31.391 1.00 34.27 37 PRO B CA 1
ATOM 1560 C C . PRO B 1 37 ? -27.603 25.710 30.824 1.00 31.53 37 PRO B C 1
ATOM 1561 O O . PRO B 1 37 ? -27.760 25.799 29.606 1.00 29.61 37 PRO B O 1
ATOM 1565 N N . TRP B 1 38 ? -28.612 25.741 31.686 1.00 28.00 38 TRP B N 1
ATOM 1566 C CA . TRP B 1 38 ? -29.994 25.706 31.230 1.00 33.40 38 TRP B CA 1
ATOM 1567 C C . TRP B 1 38 ? -30.319 26.894 30.327 1.00 34.82 38 TRP B C 1
ATOM 1568 O O . TRP B 1 38 ? -31.128 26.777 29.413 1.00 33.57 38 TRP B O 1
ATOM 1579 N N . TRP B 1 39 ? -29.666 28.023 30.574 1.00 30.44 39 TRP B N 1
ATOM 1580 C CA . TRP B 1 39 ? -29.978 29.265 29.868 1.00 35.43 39 TRP B CA 1
ATOM 1581 C C . TRP B 1 39 ? -29.169 29.458 28.597 1.00 37.49 39 TRP B C 1
ATOM 1582 O O . TRP B 1 39 ? -29.112 30.564 28.061 1.00 34.81 39 TRP B O 1
ATOM 1593 N N . ASN B 1 40 ? -28.554 28.380 28.119 1.00 35.16 40 ASN B N 1
ATOM 1594 C CA . ASN B 1 40 ? -27.740 28.436 26.917 1.00 36.30 40 ASN B CA 1
ATOM 1595 C C . ASN B 1 40 ? -28.540 28.825 25.674 1.00 31.39 40 ASN B C 1
ATOM 1596 O O . ASN B 1 40 ? -29.533 28.171 25.344 1.00 35.90 40 ASN B O 1
ATOM 1601 N N . PRO B 1 41 ? -28.105 29.886 24.973 1.00 39.92 41 PRO B N 1
ATOM 1602 C CA . PRO B 1 41 ? -28.802 30.368 23.762 1.00 44.47 41 PRO B CA 1
ATOM 1603 C C . PRO B 1 41 ? -28.649 29.411 22.570 1.00 36.80 41 PRO B C 1
ATOM 1604 O O . PRO B 1 41 ? -27.692 28.644 22.537 1.00 39.59 41 PRO B O 1
ATOM 1608 N N . PRO B 1 42 ? -29.580 29.456 21.600 1.00 41.36 42 PRO B N 1
ATOM 1609 C CA . PRO B 1 42 ? -29.397 28.622 20.405 1.00 40.08 42 PRO B CA 1
ATOM 1610 C C . PRO B 1 42 ? -28.224 29.122 19.554 1.00 41.74 42 PRO B C 1
ATOM 1611 O O . PRO B 1 42 ? -27.818 30.283 19.687 1.00 39.27 42 PRO B O 1
ATOM 1615 N N . ARG B 1 43 ? -27.688 28.257 18.696 1.00 44.00 43 ARG B N 1
ATOM 1616 C CA . ARG B 1 43 ? -26.427 28.535 18.007 1.00 44.97 43 ARG B CA 1
ATOM 1617 C C . ARG B 1 43 ? -26.449 29.776 17.107 1.00 42.04 43 ARG B C 1
ATOM 1618 O O . ARG B 1 43 ? -25.411 30.393 16.892 1.00 42.43 43 ARG B O 1
ATOM 1626 N N . TRP B 1 44 ? -27.622 30.157 16.606 1.00 41.96 44 TRP B N 1
ATOM 1627 C CA . TRP B 1 44 ? -27.717 31.278 15.674 1.00 41.35 44 TRP B CA 1
ATOM 1628 C C . TRP B 1 44 ? -27.588 32.634 16.366 1.00 46.96 44 TRP B C 1
ATOM 1629 O O . TRP B 1 44 ? -27.301 33.648 15.723 1.00 42.23 44 TRP B O 1
ATOM 1640 N N . VAL B 1 45 ? -27.805 32.648 17.679 1.00 42.46 45 VAL B N 1
ATOM 1641 C CA . VAL B 1 45 ? -27.720 33.877 18.461 1.00 40.67 45 VAL B CA 1
ATOM 1642 C C . VAL B 1 45 ? -26.314 34.472 18.414 1.00 40.26 45 VAL B C 1
ATOM 1643 O O . VAL B 1 45 ? -26.147 35.693 18.304 1.00 39.12 45 VAL B O 1
ATOM 1647 N N . PHE B 1 46 ? -25.307 33.603 18.453 1.00 39.61 46 PHE B N 1
ATOM 1648 C CA . PHE B 1 46 ? -23.923 34.045 18.633 1.00 35.77 46 PHE B CA 1
ATOM 1649 C C . PHE B 1 46 ? -23.340 34.861 17.476 1.00 40.47 46 PHE B C 1
ATOM 1650 O O . PHE B 1 46 ? -22.791 35.933 17.721 1.00 36.62 46 PHE B O 1
ATOM 1658 N N . PRO B 1 47 ? -23.449 34.379 16.219 1.00 38.45 47 PRO B N 1
ATOM 1659 C CA . PRO B 1 47 ? -22.935 35.240 15.139 1.00 40.22 47 PRO B CA 1
ATOM 1660 C C . PRO B 1 47 ? -23.740 36.529 14.972 1.00 37.97 47 PRO B C 1
ATOM 1661 O O . PRO B 1 47 ? -23.227 37.537 14.466 1.00 37.22 47 PRO B O 1
ATOM 1665 N N . LEU B 1 48 ? -25.000 36.486 15.387 1.00 31.21 48 LEU B N 1
ATOM 1666 C CA . LEU B 1 48 ? -25.843 37.664 15.393 1.00 32.43 48 LEU B CA 1
ATOM 1667 C C . LEU B 1 48 ? -25.313 38.664 16.426 1.00 34.84 48 LEU B C 1
ATOM 1668 O O . LEU B 1 48 ? -25.120 39.847 16.128 1.00 34.18 48 LEU B O 1
ATOM 1673 N N . ALA B 1 49 ? -25.053 38.171 17.635 1.00 32.66 49 ALA B N 1
ATOM 1674 C CA . ALA B 1 49 ? -24.559 39.008 18.711 1.00 33.17 49 ALA B CA 1
ATOM 1675 C C . ALA B 1 49 ? -23.192 39.609 18.379 1.00 31.63 49 ALA B C 1
ATOM 1676 O O . ALA B 1 49 ? -23.005 40.822 18.490 1.00 31.79 49 ALA B O 1
ATOM 1678 N N . TRP B 1 50 ? -22.235 38.784 17.967 1.00 29.52 50 TRP B N 1
ATOM 1679 C CA . TRP B 1 50 ? -20.892 39.308 17.712 1.00 32.61 50 TRP B CA 1
ATOM 1680 C C . TRP B 1 50 ? -20.834 40.257 16.516 1.00 30.33 50 TRP B C 1
ATOM 1681 O O . TRP B 1 50 ? -20.154 41.273 16.581 1.00 28.21 50 TRP B O 1
ATOM 1692 N N . THR B 1 51 ? -21.534 39.934 15.431 1.00 30.28 51 THR B N 1
ATOM 1693 C CA . THR B 1 51 ? -21.565 40.840 14.278 1.00 31.60 51 THR B CA 1
ATOM 1694 C C . THR B 1 51 ? -22.115 42.203 14.679 1.00 29.18 51 THR B C 1
ATOM 1695 O O . THR B 1 51 ? -21.547 43.241 14.322 1.00 33.80 51 THR B O 1
ATOM 1699 N N . SER B 1 52 ? -23.211 42.206 15.432 1.00 30.51 52 SER B N 1
ATOM 1700 C CA . SER B 1 52 ? -23.784 43.461 15.906 1.00 29.46 52 SER B CA 1
ATOM 1701 C C . SER B 1 52 ? -22.780 44.227 16.767 1.00 31.04 52 SER B C 1
ATOM 1702 O O . SER B 1 52 ? -22.614 45.437 16.608 1.00 27.73 52 SER B O 1
ATOM 1705 N N . LEU B 1 53 ? -22.099 43.517 17.663 1.00 26.32 53 LEU B N 1
ATOM 1706 C CA . LEU B 1 53 ? -21.132 44.159 18.561 1.00 27.69 53 LEU B CA 1
ATOM 1707 C C . LEU B 1 53 ? -19.924 44.724 17.830 1.00 24.16 53 LEU B C 1
ATOM 1708 O O . LEU B 1 53 ? -19.391 45.755 18.240 1.00 25.04 53 LEU B O 1
ATOM 1713 N N . TYR B 1 54 ? -19.469 44.053 16.776 1.00 20.73 54 TYR B N 1
ATOM 1714 C CA . TYR B 1 54 ? -18.364 44.614 15.986 1.00 25.66 54 TYR B CA 1
ATOM 1715 C C . TYR B 1 54 ? -18.750 45.994 15.418 1.00 25.92 54 TYR B C 1
ATOM 1716 O O . TYR B 1 54 ? -17.939 46.930 15.386 1.00 20.09 54 TYR B O 1
ATOM 1725 N N . PHE B 1 55 ? -19.989 46.120 14.961 1.00 27.95 55 PHE B N 1
ATOM 1726 C CA . PHE B 1 55 ? -20.418 47.402 14.423 1.00 25.20 55 PHE B CA 1
ATOM 1727 C C . PHE B 1 55 ? -20.574 48.428 15.539 1.00 24.87 55 PHE B C 1
ATOM 1728 O O . PHE B 1 55 ? -20.109 49.552 15.396 1.00 25.34 55 PHE B O 1
ATOM 1736 N N . LEU B 1 56 ? -21.196 48.046 16.656 1.00 23.90 56 LEU B N 1
ATOM 1737 C CA . LEU B 1 56 ? -21.367 48.989 17.769 1.00 26.00 56 LEU B CA 1
ATOM 1738 C C . LEU B 1 56 ? -20.034 49.459 18.379 1.00 31.56 56 LEU B C 1
ATOM 1739 O O . LEU B 1 56 ? -19.849 50.656 18.649 1.00 25.42 56 LEU B O 1
ATOM 1744 N N . MET B 1 57 ? -19.108 48.530 18.612 1.00 25.38 57 MET B N 1
ATOM 1745 C CA . MET B 1 57 ? -17.842 48.906 19.259 1.00 24.93 57 MET B CA 1
ATOM 1746 C C . MET B 1 57 ? -17.003 49.789 18.325 1.00 25.64 57 MET B C 1
ATOM 1747 O O . MET B 1 57 ? -16.327 50.707 18.781 1.00 25.28 57 MET B O 1
ATOM 1752 N N . SER B 1 58 ? -17.078 49.535 17.022 1.00 23.86 58 SER B N 1
ATOM 1753 C CA . SER B 1 58 ? -16.339 50.335 16.044 1.00 21.18 58 SER B CA 1
ATOM 1754 C C . SER B 1 58 ? -16.909 51.750 15.930 1.00 25.16 58 SER B C 1
ATOM 1755 O O . SER B 1 58 ? -16.178 52.726 15.741 1.00 24.69 58 SER B O 1
ATOM 1758 N N . LEU B 1 59 ? -18.226 51.847 16.030 1.00 26.20 59 LEU B N 1
ATOM 1759 C CA . LEU B 1 59 ? -18.894 53.141 16.022 1.00 26.76 59 LEU B CA 1
ATOM 1760 C C . LEU B 1 59 ? -18.423 53.934 17.223 1.00 25.27 59 LEU B C 1
ATOM 1761 O O . LEU B 1 59 ? -18.008 55.090 17.096 1.00 24.19 59 LEU B O 1
ATOM 1766 N N . ALA B 1 60 ? -18.431 53.278 18.386 1.00 22.67 60 ALA B N 1
ATOM 1767 C CA . ALA B 1 60 ? -18.025 53.898 19.636 1.00 27.03 60 ALA B CA 1
ATOM 1768 C C . ALA B 1 60 ? -16.587 54.390 19.575 1.00 28.25 60 ALA B C 1
ATOM 1769 O O . ALA B 1 60 ? -16.303 55.523 19.954 1.00 25.83 60 ALA B O 1
ATOM 1771 N N . ALA B 1 61 ? -15.681 53.540 19.098 1.00 26.93 61 ALA B N 1
ATOM 1772 C CA . ALA B 1 61 ? -14.277 53.924 18.985 1.00 22.72 61 ALA B CA 1
ATOM 1773 C C . ALA B 1 61 ? -14.062 55.081 17.985 1.00 24.20 61 ALA B C 1
ATOM 1774 O O . ALA B 1 61 ? -13.237 55.958 18.230 1.00 23.69 61 ALA B O 1
ATOM 1776 N N . MET B 1 62 ? -14.775 55.064 16.859 1.00 25.56 62 MET B N 1
ATOM 1777 C CA . MET B 1 62 ? -14.717 56.178 15.884 1.00 24.92 62 MET B CA 1
ATOM 1778 C C . MET B 1 62 ? -15.033 57.522 16.573 1.00 26.58 62 MET B C 1
ATOM 1779 O O . MET B 1 62 ? -14.306 58.502 16.418 1.00 27.57 62 MET B O 1
ATOM 1784 N N . ARG B 1 63 ? -16.104 57.556 17.355 1.00 27.16 63 ARG B N 1
ATOM 1785 C CA . ARG B 1 63 ? -16.471 58.780 18.064 1.00 28.27 63 ARG B CA 1
ATOM 1786 C C . ARG B 1 63 ? -15.372 59.225 19.014 1.00 33.27 63 ARG B C 1
ATOM 1787 O O . ARG B 1 63 ? -14.999 60.396 19.026 1.00 26.10 63 ARG B O 1
ATOM 1795 N N . VAL B 1 64 ? -14.825 58.289 19.790 1.00 25.45 64 VAL B N 1
ATOM 1796 C CA . VAL B 1 64 ? -13.869 58.635 20.848 1.00 23.53 64 VAL B CA 1
ATOM 1797 C C . VAL B 1 64 ? -12.504 59.066 20.319 1.00 26.04 64 VAL B C 1
ATOM 1798 O O . VAL B 1 64 ? -11.869 60.002 20.852 1.00 26.30 64 VAL B O 1
ATOM 1802 N N . ALA B 1 65 ? -12.059 58.397 19.260 1.00 22.90 65 ALA B N 1
ATOM 1803 C CA . ALA B 1 65 ? -10.744 58.648 18.663 1.00 23.82 65 ALA B CA 1
ATOM 1804 C C . ALA B 1 65 ? -10.630 60.046 18.068 1.00 29.97 65 ALA B C 1
ATOM 1805 O O . ALA B 1 65 ? -9.537 60.492 17.731 1.00 29.53 65 ALA B O 1
ATOM 1807 N N . GLN B 1 66 ? -11.760 60.721 17.918 1.00 27.71 66 GLN B N 1
ATOM 1808 C CA . GLN B 1 66 ? -11.761 62.092 17.408 1.00 33.70 66 GLN B CA 1
ATOM 1809 C C . GLN B 1 66 ? -11.560 63.131 18.513 1.00 35.28 66 GLN B C 1
ATOM 1810 O O . GLN B 1 66 ? -11.286 64.300 18.234 1.00 39.91 66 GLN B O 1
ATOM 1816 N N . LEU B 1 67 ? -11.693 62.704 19.765 1.00 29.47 67 LEU B N 1
ATOM 1817 C CA . LEU B 1 67 ? -11.695 63.621 20.894 1.00 31.86 67 LEU B CA 1
ATOM 1818 C C . LEU B 1 67 ? -10.336 63.749 21.550 1.00 40.88 67 LEU B C 1
ATOM 1819 O O . LEU B 1 67 ? -9.559 62.790 21.589 1.00 31.04 67 LEU B O 1
ATOM 1824 N N . GLU B 1 68 ? -10.068 64.945 22.068 1.00 34.44 68 GLU B N 1
ATOM 1825 C CA . GLU B 1 68 ? -8.871 65.215 22.865 1.00 38.17 68 GLU B CA 1
ATOM 1826 C C . GLU B 1 68 ? -8.843 64.360 24.131 1.00 29.65 68 GLU B C 1
ATOM 1827 O O . GLU B 1 68 ? -9.861 64.195 24.794 1.00 27.79 68 GLU B O 1
ATOM 1833 N N . GLY B 1 69 ? -7.673 63.823 24.460 1.00 29.48 69 GLY B N 1
ATOM 1834 C CA . GLY B 1 69 ? -7.507 63.023 25.664 1.00 31.08 69 GLY B CA 1
ATOM 1835 C C . GLY B 1 69 ? -7.970 61.568 25.577 1.00 30.20 69 GLY B C 1
ATOM 1836 O O . GLY B 1 69 ? -8.130 60.901 26.598 1.00 27.14 69 GLY B O 1
ATOM 1837 N N . SER B 1 70 ? -8.171 61.067 24.367 1.00 26.54 70 SER B N 1
ATOM 1838 C CA . SER B 1 70 ? -8.747 59.738 24.186 1.00 24.93 70 SER B CA 1
ATOM 1839 C C . SER B 1 70 ? -7.711 58.608 24.212 1.00 25.40 70 SER B C 1
ATOM 1840 O O . SER B 1 70 ? -8.048 57.433 24.007 1.00 22.19 70 SER B O 1
ATOM 1843 N N . GLY B 1 71 ? -6.453 58.968 24.425 1.00 23.21 71 GLY B N 1
ATOM 1844 C CA . GLY B 1 71 ? -5.363 58.005 24.403 1.00 23.72 71 GLY B CA 1
ATOM 1845 C C . GLY B 1 71 ? -5.544 56.820 25.334 1.00 27.91 71 GLY B C 1
ATOM 1846 O O . GLY B 1 71 ? -5.384 55.672 24.901 1.00 23.73 71 GLY B O 1
ATOM 1847 N N . GLN B 1 72 ? -5.879 57.086 26.601 1.00 24.60 72 GLN B N 1
ATOM 1848 C CA . GLN B 1 72 ? -6.065 56.006 27.569 1.00 24.86 72 GLN B CA 1
ATOM 1849 C C . GLN B 1 72 ? -7.272 55.152 27.192 1.00 26.15 72 GLN B C 1
ATOM 1850 O O . GLN B 1 72 ? -7.253 53.922 27.349 1.00 20.89 72 GLN B O 1
ATOM 1856 N N . ALA B 1 73 ? -8.318 55.802 26.682 1.00 22.30 73 ALA B N 1
ATOM 1857 C CA . ALA B 1 73 ? -9.509 55.080 26.241 1.00 22.53 73 ALA B CA 1
ATOM 1858 C C . ALA B 1 73 ? -9.199 54.125 25.088 1.00 23.01 73 ALA B C 1
ATOM 1859 O O . ALA B 1 73 ? -9.699 52.996 25.046 1.00 20.02 73 ALA B O 1
ATOM 1861 N N . LEU B 1 74 ? -8.371 54.572 24.155 1.00 22.58 74 LEU B N 1
ATOM 1862 C CA . LEU B 1 74 ? -8.048 53.767 22.977 1.00 22.08 74 LEU B CA 1
ATOM 1863 C C . LEU B 1 74 ? -7.046 52.667 23.309 1.00 23.46 74 LEU B C 1
ATOM 1864 O O . LEU B 1 74 ? -6.982 51.648 22.621 1.00 20.49 74 LEU B O 1
ATOM 1869 N N . ALA B 1 75 ? -6.246 52.898 24.347 1.00 20.93 75 ALA B N 1
ATOM 1870 C CA . ALA B 1 75 ? -5.353 51.853 24.875 1.00 22.17 75 ALA B CA 1
ATOM 1871 C C . ALA B 1 75 ? -6.167 50.690 25.468 1.00 20.81 75 ALA B C 1
ATOM 1872 O O . ALA B 1 75 ? -5.896 49.528 25.186 1.00 22.16 75 ALA B O 1
ATOM 1874 N N . PHE B 1 76 ? -7.172 51.011 26.282 1.00 19.20 76 PHE B N 1
ATOM 1875 C CA . PHE B 1 76 ? -8.118 50.009 26.776 1.00 18.75 76 PHE B CA 1
ATOM 1876 C C . PHE B 1 76 ? -8.829 49.280 25.626 1.00 17.14 76 PHE B C 1
ATOM 1877 O O . PHE B 1 76 ? -9.088 48.075 25.681 1.00 17.74 76 PHE B O 1
ATOM 1885 N N . TYR B 1 77 ? -9.174 50.027 24.588 1.00 21.09 77 TYR B N 1
ATOM 1886 C CA . TYR B 1 77 ? -9.892 49.430 23.460 1.00 15.17 77 TYR B CA 1
ATOM 1887 C C . TYR B 1 77 ? -9.010 48.412 22.756 1.00 18.60 77 TYR B C 1
ATOM 1888 O O . TYR B 1 77 ? -9.468 47.329 22.358 1.00 18.75 77 TYR B O 1
ATOM 1897 N N . ALA B 1 78 ? -7.732 48.751 22.609 1.00 17.58 78 ALA B N 1
ATOM 1898 C CA . ALA B 1 78 ? -6.788 47.832 21.971 1.00 20.29 78 ALA B CA 1
ATOM 1899 C C . ALA B 1 78 ? -6.666 46.578 22.809 1.00 22.79 78 ALA B C 1
ATOM 1900 O O . ALA B 1 78 ? -6.614 45.464 22.280 1.00 21.59 78 ALA B O 1
ATOM 1902 N N . ALA B 1 79 ? -6.638 46.761 24.123 1.00 20.02 79 ALA B N 1
ATOM 1903 C CA . ALA B 1 79 ? -6.503 45.626 25.032 1.00 21.72 79 ALA B CA 1
ATOM 1904 C C . ALA B 1 79 ? -7.700 44.678 24.947 1.00 20.88 79 ALA B C 1
ATOM 1905 O O . ALA B 1 79 ? -7.520 43.466 24.840 1.00 17.62 79 ALA B O 1
ATOM 1907 N N . GLN B 1 80 ? -8.919 45.216 24.987 1.00 18.64 80 GLN B N 1
ATOM 1908 C CA . GLN B 1 80 ? -10.081 44.342 24.975 1.00 18.84 80 GLN B CA 1
ATOM 1909 C C . GLN B 1 80 ? -10.202 43.598 23.638 1.00 20.39 80 GLN B C 1
ATOM 1910 O O . GLN B 1 80 ? -10.589 42.431 23.611 1.00 18.66 80 GLN B O 1
ATOM 1916 N N . LEU B 1 81 ? -9.883 44.271 22.532 1.00 18.27 81 LEU B N 1
ATOM 1917 C CA . LEU B 1 81 ? -9.989 43.637 21.218 1.00 21.45 81 LEU B CA 1
ATOM 1918 C C . LEU B 1 81 ? -9.006 42.462 21.091 1.00 17.63 81 LEU B C 1
ATOM 1919 O O . LEU B 1 81 ? -9.338 41.424 20.515 1.00 17.33 81 LEU B O 1
ATOM 1924 N N . ALA B 1 82 ? -7.795 42.636 21.618 1.00 16.30 82 ALA B N 1
ATOM 1925 C CA . ALA B 1 82 ? -6.786 41.567 21.562 1.00 19.25 82 ALA B CA 1
ATOM 1926 C C . ALA B 1 82 ? -7.210 40.326 22.369 1.00 20.67 82 ALA B C 1
ATOM 1927 O O . ALA B 1 82 ? -7.060 39.164 21.932 1.00 17.86 82 ALA B O 1
ATOM 1929 N N . PHE B 1 83 ? -7.751 40.562 23.555 1.00 18.56 83 PHE B N 1
ATOM 1930 C CA . PHE B 1 83 ? -8.161 39.430 24.384 1.00 18.29 83 PHE B CA 1
ATOM 1931 C C . PHE B 1 83 ? -9.437 38.795 23.835 1.00 20.08 83 PHE B C 1
ATOM 1932 O O . PHE B 1 83 ? -9.661 37.596 24.011 1.00 17.96 83 PHE B O 1
ATOM 1940 N N . ASN B 1 84 ? -10.250 39.600 23.149 1.00 18.67 84 ASN B N 1
ATOM 1941 C CA . ASN B 1 84 ? -11.415 39.087 22.430 1.00 18.04 84 ASN B CA 1
ATOM 1942 C C . ASN B 1 84 ? -10.921 38.135 21.332 1.00 20.07 84 ASN B C 1
ATOM 1943 O O . ASN B 1 84 ? -11.438 37.030 21.165 1.00 24.11 84 ASN B O 1
ATOM 1948 N N . THR B 1 85 ? -9.883 38.551 20.614 1.00 18.01 85 THR B N 1
ATOM 1949 C CA . THR B 1 85 ? -9.357 37.756 19.505 1.00 18.51 85 THR B CA 1
ATOM 1950 C C . THR B 1 85 ? -8.750 36.431 20.004 1.00 20.85 85 THR B C 1
ATOM 1951 O O . THR B 1 85 ? -8.815 35.400 19.325 1.00 21.64 85 THR B O 1
ATOM 1955 N N . LEU B 1 86 ? -8.202 36.480 21.214 1.00 18.29 86 LEU B N 1
ATOM 1956 C CA . LEU B 1 86 ? -7.513 35.350 21.825 1.00 21.48 86 LEU B CA 1
ATOM 1957 C C . LEU B 1 86 ? -8.502 34.269 22.278 1.00 21.30 86 LEU B C 1
ATOM 1958 O O . LEU B 1 86 ? -8.213 33.072 22.229 1.00 21.87 86 LEU B O 1
ATOM 1963 N N . TRP B 1 87 ? -9.685 34.692 22.706 1.00 21.52 87 TRP B N 1
ATOM 1964 C CA . TRP B 1 87 ? -10.558 33.774 23.435 1.00 21.51 87 TRP B CA 1
ATOM 1965 C C . TRP B 1 87 ? -11.095 32.609 22.594 1.00 24.34 87 TRP B C 1
ATOM 1966 O O . TRP B 1 87 ? -11.031 31.452 23.026 1.00 23.64 87 TRP B O 1
ATOM 1977 N N . THR B 1 88 ? -11.638 32.886 21.411 1.00 22.42 88 THR B N 1
ATOM 1978 C CA . THR B 1 88 ? -12.265 31.809 20.638 1.00 21.84 88 THR B CA 1
ATOM 1979 C C . THR B 1 88 ? -11.299 30.661 20.293 1.00 26.58 88 THR B C 1
ATOM 1980 O O . THR B 1 88 ? -11.658 29.493 20.462 1.00 26.70 88 THR B O 1
ATOM 1984 N N . PRO B 1 89 ? -10.070 30.969 19.832 1.00 25.11 89 PRO B N 1
ATOM 1985 C CA . PRO B 1 89 ? -9.130 29.864 19.597 1.00 25.32 89 PRO B CA 1
ATOM 1986 C C . PRO B 1 89 ? -8.767 29.054 20.850 1.00 26.79 89 PRO B C 1
ATOM 1987 O O . PRO B 1 89 ? -8.552 27.841 20.760 1.00 28.82 89 PRO B O 1
ATOM 1991 N N . VAL B 1 90 ? -8.684 29.699 22.004 1.00 24.15 90 VAL B N 1
ATOM 1992 C CA . VAL B 1 90 ? -8.339 28.959 23.218 1.00 23.25 90 VAL B CA 1
ATOM 1993 C C . VAL B 1 90 ? -9.495 28.053 23.635 1.00 24.45 90 VAL B C 1
ATOM 1994 O O . VAL B 1 90 ? -9.290 26.892 23.993 1.00 26.68 90 VAL B O 1
ATOM 1998 N N . PHE B 1 91 ? -10.714 28.574 23.594 1.00 25.00 91 PHE B N 1
ATOM 1999 C CA . PHE B 1 91 ? -11.857 27.781 24.039 1.00 25.18 91 PHE B CA 1
ATOM 2000 C C . PHE B 1 91 ? -12.286 26.726 23.009 1.00 31.64 91 PHE B C 1
ATOM 2001 O O . PHE B 1 91 ? -12.464 25.560 23.353 1.00 33.61 91 PHE B O 1
ATOM 2009 N N . PHE B 1 92 ? -12.488 27.140 21.761 1.00 25.37 92 PHE B N 1
ATOM 2010 C CA . PHE B 1 92 ? -12.994 26.237 20.725 1.00 30.39 92 PHE B CA 1
ATOM 2011 C C . PHE B 1 92 ? -11.872 25.512 19.983 1.00 35.41 92 PHE B C 1
ATOM 2012 O O . PHE B 1 92 ? -12.008 24.343 19.611 1.00 36.72 92 PHE B O 1
ATOM 2020 N N . GLY B 1 93 ? -10.760 26.204 19.763 1.00 30.02 93 GLY B N 1
ATOM 2021 C CA . GLY B 1 93 ? -9.642 25.601 19.064 1.00 29.73 93 GLY B CA 1
ATOM 2022 C C . GLY B 1 93 ? -8.900 24.594 19.918 1.00 34.72 93 GLY B C 1
ATOM 2023 O O . GLY B 1 93 ? -8.948 23.399 19.659 1.00 35.94 93 GLY B O 1
ATOM 2024 N N . MET B 1 94 ? -8.220 25.087 20.947 1.00 31.97 94 MET B N 1
ATOM 2025 C CA . MET B 1 94 ? -7.385 24.265 21.808 1.00 31.54 94 MET B CA 1
ATOM 2026 C C . MET B 1 94 ? -8.170 23.533 22.885 1.00 31.61 94 MET B C 1
ATOM 2027 O O . MET B 1 94 ? -7.646 22.613 23.522 1.00 33.03 94 MET B O 1
ATOM 2032 N N A LYS B 1 95 ? -9.408 23.966 23.112 0.43 31.03 95 LYS B N 1
ATOM 2033 N N B LYS B 1 95 ? -9.411 23.965 23.085 0.57 31.00 95 LYS B N 1
ATOM 2034 C CA A LYS B 1 95 ? -10.304 23.361 24.104 0.43 32.49 95 LYS B CA 1
ATOM 2035 C CA B LYS B 1 95 ? -10.290 23.408 24.107 0.57 32.48 95 LYS B CA 1
ATOM 2036 C C A LYS B 1 95 ? -9.785 23.452 25.545 0.43 31.78 95 LYS B C 1
ATOM 2037 C C B LYS B 1 95 ? -9.600 23.363 25.467 0.57 31.73 95 LYS B C 1
ATOM 2038 O O A LYS B 1 95 ? -10.105 22.604 26.381 0.43 32.50 95 LYS B O 1
ATOM 2039 O O B LYS B 1 95 ? -9.590 22.340 26.146 0.57 33.34 95 LYS B O 1
ATOM 2050 N N . ARG B 1 96 ? -9.007 24.487 25.848 1.00 28.05 96 ARG B N 1
ATOM 2051 C CA . ARG B 1 96 ? -8.470 24.649 27.196 1.00 26.87 96 ARG B CA 1
ATOM 2052 C C . ARG B 1 96 ? -9.416 25.559 27.976 1.00 27.70 96 ARG B C 1
ATOM 2053 O O . ARG B 1 96 ? -9.258 26.788 27.996 1.00 25.13 96 ARG B O 1
ATOM 2061 N N . MET B 1 97 ? -10.424 24.955 28.594 1.00 23.84 97 MET B N 1
ATOM 2062 C CA . MET B 1 97 ? -11.556 25.730 29.102 1.00 27.08 97 MET B CA 1
ATOM 2063 C C . MET B 1 97 ? -11.169 26.603 30.296 1.00 31.90 97 MET B C 1
ATOM 2064 O O . MET B 1 97 ? -11.679 27.715 30.443 1.00 26.34 97 MET B O 1
ATOM 2069 N N . ALA B 1 98 ? -10.261 26.110 31.137 1.00 29.90 98 ALA B N 1
ATOM 2070 C CA . ALA B 1 98 ? -9.845 26.869 32.312 1.00 30.03 98 ALA B CA 1
ATOM 2071 C C . ALA B 1 98 ? -9.001 28.089 31.910 1.00 27.02 98 ALA B C 1
ATOM 2072 O O . ALA B 1 98 ? -9.170 29.183 32.443 1.00 26.51 98 ALA B O 1
ATOM 2074 N N . THR B 1 99 ? -8.078 27.885 30.977 1.00 25.88 99 THR B N 1
ATOM 2075 C CA . THR B 1 99 ? -7.271 28.974 30.434 1.00 27.61 99 THR B CA 1
ATOM 2076 C C . THR B 1 99 ? -8.164 30.005 29.737 1.00 23.78 99 THR B C 1
ATOM 2077 O O . THR B 1 99 ? -7.944 31.215 29.846 1.00 25.78 99 THR B O 1
ATOM 2081 N N . ALA B 1 100 ? -9.178 29.504 29.037 1.00 21.92 100 ALA B N 1
ATOM 2082 C CA . ALA B 1 100 ? -10.116 30.362 28.326 1.00 23.82 100 ALA B CA 1
ATOM 2083 C C . ALA B 1 100 ? -10.886 31.231 29.313 1.00 24.45 100 ALA B C 1
ATOM 2084 O O . ALA B 1 100 ? -11.196 32.390 29.025 1.00 20.74 100 ALA B O 1
ATOM 2086 N N . LEU B 1 101 ? -11.178 30.673 30.489 1.00 22.91 101 LEU B N 1
ATOM 2087 C CA . LEU B 1 101 ? -11.889 31.431 31.523 1.00 23.01 101 LEU B CA 1
ATOM 2088 C C . LEU B 1 101 ? -11.049 32.619 31.978 1.00 23.21 101 LEU B C 1
ATOM 2089 O O . LEU B 1 101 ? -11.557 33.735 32.130 1.00 24.13 101 LEU B O 1
ATOM 2094 N N . ALA B 1 102 ? -9.762 32.383 32.193 1.00 23.42 102 ALA B N 1
ATOM 2095 C CA . ALA B 1 102 ? -8.865 33.480 32.555 1.00 23.95 102 ALA B CA 1
ATOM 2096 C C . ALA B 1 102 ? -8.845 34.541 31.456 1.00 25.19 102 ALA B C 1
ATOM 2097 O O . ALA B 1 102 ? -8.888 35.740 31.740 1.00 22.30 102 ALA B O 1
ATOM 2099 N N . VAL B 1 103 ? -8.793 34.099 30.200 1.00 22.73 103 VAL B N 1
ATOM 2100 C CA . VAL B 1 103 ? -8.781 35.034 29.063 1.00 22.41 103 VAL B CA 1
ATOM 2101 C C . VAL B 1 103 ? -10.038 35.914 29.004 1.00 22.59 103 VAL B C 1
ATOM 2102 O O . VAL B 1 103 ? -9.961 37.131 28.767 1.00 19.62 103 VAL B O 1
ATOM 2106 N N . VAL B 1 104 ? -11.201 35.294 29.195 1.00 21.10 104 VAL B N 1
ATOM 2107 C CA . VAL B 1 104 ? -12.454 36.020 29.040 1.00 21.00 104 VAL B CA 1
ATOM 2108 C C . VAL B 1 104 ? -12.693 36.934 30.254 1.00 23.04 104 VAL B C 1
ATOM 2109 O O . VAL B 1 104 ? -13.306 38.001 30.124 1.00 23.56 104 VAL B O 1
ATOM 2113 N N . MET B 1 105 ? -12.158 36.564 31.415 1.00 19.25 105 MET B N 1
ATOM 2114 C CA . MET B 1 105 ? -12.214 37.449 32.580 1.00 23.34 105 MET B CA 1
ATOM 2115 C C . MET B 1 105 ? -11.369 38.715 32.373 1.00 21.94 105 MET B C 1
ATOM 2116 O O . MET B 1 105 ? -11.790 39.815 32.721 1.00 21.93 105 MET B O 1
ATOM 2121 N N . VAL B 1 106 ? -10.178 38.553 31.805 1.00 20.90 106 VAL B N 1
ATOM 2122 C CA . VAL B 1 106 ? -9.334 39.698 31.457 1.00 19.20 106 VAL B CA 1
ATOM 2123 C C . VAL B 1 106 ? -10.017 40.535 30.376 1.00 20.20 106 VAL B C 1
ATOM 2124 O O . VAL B 1 106 ? -10.007 41.770 30.430 1.00 21.78 106 VAL B O 1
ATOM 2128 N N . MET B 1 107 ? -10.613 39.852 29.397 1.00 19.91 107 MET B N 1
ATOM 2129 C CA . MET B 1 107 ? -11.385 40.517 28.354 1.00 18.17 107 MET B CA 1
ATOM 2130 C C . MET B 1 107 ? -12.470 41.372 29.004 1.00 22.29 107 MET B C 1
ATOM 2131 O O . MET B 1 107 ? -12.642 42.544 28.650 1.00 19.64 107 MET B O 1
ATOM 2136 N N . TRP B 1 108 ? -13.195 40.770 29.948 1.00 19.39 108 TRP B N 1
ATOM 2137 C CA . TRP B 1 108 ? -14.312 41.443 30.631 1.00 23.43 108 TRP B CA 1
ATOM 2138 C C . TRP B 1 108 ? -13.833 42.729 31.291 1.00 22.00 108 TRP B C 1
ATOM 2139 O O . TRP B 1 108 ? -14.439 43.791 31.131 1.00 21.40 108 TRP B O 1
ATOM 2150 N N . LEU B 1 109 ? -12.720 42.628 32.012 1.00 22.63 109 LEU B N 1
ATOM 2151 C CA . LEU B 1 109 ? -12.126 43.778 32.703 1.00 22.45 109 LEU B CA 1
ATOM 2152 C C . LEU B 1 109 ? -11.807 44.936 31.749 1.00 24.46 109 LEU B C 1
ATOM 2153 O O . LEU B 1 109 ? -12.048 46.110 32.066 1.00 22.01 109 LEU B O 1
ATOM 2158 N N . PHE B 1 110 ? -11.227 44.610 30.598 1.00 21.27 110 PHE B N 1
ATOM 2159 C CA . PHE B 1 110 ? -10.867 45.647 29.635 1.00 18.36 110 PHE B CA 1
ATOM 2160 C C . PHE B 1 110 ? -12.089 46.191 28.893 1.00 20.39 110 PHE B C 1
ATOM 2161 O O . PHE B 1 110 ? -12.103 47.358 28.491 1.00 21.52 110 PHE B O 1
ATOM 2169 N N . VAL B 1 111 ? -13.110 45.356 28.696 1.00 21.12 111 VAL B N 1
ATOM 2170 C CA . VAL B 1 111 ? -14.363 45.853 28.111 1.00 24.55 111 VAL B CA 1
ATOM 2171 C C . VAL B 1 111 ? -14.983 46.864 29.094 1.00 26.03 111 VAL B C 1
ATOM 2172 O O . VAL B 1 111 ? -15.431 47.946 28.691 1.00 24.94 111 VAL B O 1
ATOM 2176 N N . ALA B 1 112 ? -14.978 46.520 30.384 1.00 20.25 112 ALA B N 1
ATOM 2177 C CA . ALA B 1 112 ? -15.507 47.413 31.419 1.00 21.18 112 ALA B CA 1
ATOM 2178 C C . ALA B 1 112 ? -14.681 48.688 31.514 1.00 22.50 112 ALA B C 1
ATOM 2179 O O . ALA B 1 112 ? -15.234 49.784 31.611 1.00 24.64 112 ALA B O 1
ATOM 2181 N N . ALA B 1 113 ? -13.355 48.556 31.461 1.00 19.67 113 ALA B N 1
ATOM 2182 C CA . ALA B 1 113 ? -12.475 49.728 31.491 1.00 22.97 113 ALA B CA 1
ATOM 2183 C C . ALA B 1 113 ? -12.693 50.628 30.268 1.00 22.47 113 ALA B C 1
ATOM 2184 O O . ALA B 1 113 ? -12.757 51.862 30.385 1.00 21.59 113 ALA B O 1
ATOM 2186 N N . THR B 1 114 ? -12.776 50.015 29.088 1.00 19.84 114 THR B N 1
ATOM 2187 C CA . THR B 1 114 ? -13.031 50.784 27.870 1.00 22.87 114 THR B CA 1
ATOM 2188 C C . THR B 1 114 ? -14.355 51.562 27.987 1.00 25.29 114 THR B C 1
ATOM 2189 O O . THR B 1 114 ? -14.408 52.758 27.699 1.00 27.60 114 THR B O 1
ATOM 2193 N N . MET B 1 115 ? -15.412 50.868 28.404 1.00 21.77 115 MET B N 1
ATOM 2194 C CA . MET B 1 115 ? -16.742 51.470 28.593 1.00 27.04 115 MET B CA 1
ATOM 2195 C C . MET B 1 115 ? -16.660 52.697 29.500 1.00 26.30 115 MET B C 1
ATOM 2196 O O . MET B 1 115 ? -17.111 53.771 29.141 1.00 23.55 115 MET B O 1
ATOM 2201 N N . TRP B 1 116 ? -16.079 52.511 30.675 1.00 24.44 116 TRP B N 1
ATOM 2202 C CA . TRP B 1 116 ? -15.907 53.596 31.643 1.00 23.90 116 TRP B CA 1
ATOM 2203 C C . TRP B 1 116 ? -15.147 54.773 31.050 1.00 31.08 116 TRP B C 1
ATOM 2204 O O . TRP B 1 116 ? -15.541 55.932 31.218 1.00 25.40 116 TRP B O 1
ATOM 2215 N N . ALA B 1 117 ? -14.040 54.470 30.381 1.00 26.05 117 ALA B N 1
ATOM 2216 C CA . ALA B 1 117 ? -13.230 55.493 29.744 1.00 23.80 117 ALA B CA 1
ATOM 2217 C C . ALA B 1 117 ? -14.023 56.222 28.666 1.00 25.30 117 ALA B C 1
ATOM 2218 O O . ALA B 1 117 ? -13.964 57.448 28.571 1.00 27.98 117 ALA B O 1
ATOM 2220 N N . PHE B 1 118 ? -14.745 55.463 27.846 1.00 26.58 118 PHE B N 1
ATOM 2221 C CA . PHE B 1 118 ? -15.578 56.050 26.803 1.00 26.35 118 PHE B CA 1
ATOM 2222 C C . PHE B 1 118 ? -16.616 57.020 27.417 1.00 30.61 118 PHE B C 1
ATOM 2223 O O . PHE B 1 118 ? -16.816 58.128 26.909 1.00 26.63 118 PHE B O 1
ATOM 2231 N N . PHE B 1 119 ? -17.246 56.620 28.523 1.00 30.20 119 PHE B N 1
ATOM 2232 C CA . PHE B 1 119 ? -18.235 57.481 29.196 1.00 30.82 119 PHE B CA 1
ATOM 2233 C C . PHE B 1 119 ? -17.660 58.822 29.672 1.00 35.93 119 PHE B C 1
ATOM 2234 O O . PHE B 1 119 ? -18.357 59.843 29.630 1.00 31.89 119 PHE B O 1
ATOM 2242 N N . GLN B 1 120 ? -16.407 58.827 30.131 1.00 29.04 120 GLN B N 1
ATOM 2243 C CA . GLN B 1 120 ? -15.738 60.079 30.532 1.00 33.61 120 GLN B CA 1
ATOM 2244 C C . GLN B 1 120 ? -15.565 61.087 29.388 1.00 34.79 120 GLN B C 1
ATOM 2245 O O . GLN B 1 120 ? -15.299 62.262 29.641 1.00 34.53 120 GLN B O 1
ATOM 2251 N N . LEU B 1 121 ? -15.672 60.630 28.141 1.00 28.84 121 LEU B N 1
ATOM 2252 C CA . LEU B 1 121 ? -15.340 61.471 26.981 1.00 31.34 121 LEU B CA 1
ATOM 2253 C C . LEU B 1 121 ? -16.546 61.747 26.101 1.00 36.04 121 LEU B C 1
ATOM 2254 O O . LEU B 1 121 ? -16.637 62.796 25.467 1.00 35.85 121 LEU B O 1
ATOM 2259 N N . ASP B 1 122 ? -17.459 60.783 26.065 1.00 34.42 122 ASP B N 1
ATOM 2260 C CA . ASP B 1 122 ? -18.616 60.827 25.189 1.00 33.99 122 ASP B CA 1
ATOM 2261 C C . ASP B 1 122 ? -19.670 59.848 25.671 1.00 37.50 122 ASP B C 1
ATOM 2262 O O . ASP B 1 122 ? -19.463 58.625 25.619 1.00 33.48 122 ASP B O 1
ATOM 2267 N N . THR B 1 123 ? -20.800 60.375 26.137 1.00 33.47 123 THR B N 1
ATOM 2268 C CA . THR B 1 123 ? -21.862 59.522 26.663 1.00 35.84 123 THR B CA 1
ATOM 2269 C C . THR B 1 123 ? -22.327 58.453 25.663 1.00 34.72 123 THR B C 1
ATOM 2270 O O . THR B 1 123 ? -22.498 57.297 26.044 1.00 34.99 123 THR B O 1
ATOM 2274 N N . TRP B 1 124 ? -22.521 58.825 24.394 1.00 32.62 124 TRP B N 1
ATOM 2275 C CA . TRP B 1 124 ? -23.017 57.874 23.392 1.00 33.80 124 TRP B CA 1
ATOM 2276 C C . TRP B 1 124 ? -22.066 56.693 23.140 1.00 32.15 124 TRP B C 1
ATOM 2277 O O . TRP B 1 124 ? -22.508 55.574 22.904 1.00 27.41 124 TRP B O 1
ATOM 2288 N N . ALA B 1 125 ? -20.764 56.946 23.192 1.00 33.62 125 ALA B N 1
ATOM 2289 C CA . ALA B 1 125 ? -19.787 55.882 22.983 1.00 31.43 125 ALA B CA 1
ATOM 2290 C C . ALA B 1 125 ? -19.824 54.917 24.161 1.00 27.10 125 ALA B C 1
ATOM 2291 O O . ALA B 1 125 ? -19.618 53.716 23.997 1.00 29.29 125 ALA B O 1
ATOM 2293 N N . GLY B 1 126 ? -20.090 55.451 25.346 1.00 27.28 126 GLY B N 1
ATOM 2294 C CA . GLY B 1 126 ? -20.245 54.627 26.532 1.00 29.86 126 GLY B CA 1
ATOM 2295 C C . GLY B 1 126 ? -21.465 53.741 26.388 1.00 29.39 126 GLY B C 1
ATOM 2296 O O . GLY B 1 126 ? -21.429 52.533 26.654 1.00 26.86 126 GLY B O 1
ATOM 2297 N N . VAL B 1 127 ? -22.561 54.341 25.939 1.00 31.21 127 VAL B N 1
ATOM 2298 C CA . VAL B 1 127 ? -23.804 53.595 2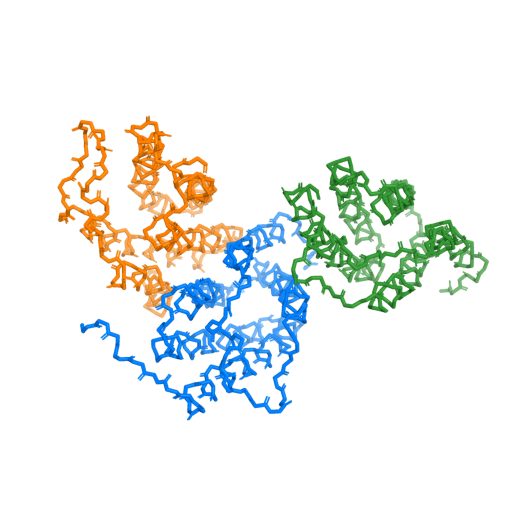5.773 1.00 29.57 127 VAL B CA 1
ATOM 2299 C C . VAL B 1 127 ? -23.655 52.446 24.766 1.00 28.06 127 VAL B C 1
ATOM 2300 O O . VAL B 1 127 ? -24.172 51.356 24.990 1.00 29.18 127 VAL B O 1
ATOM 2304 N N . LEU B 1 128 ? -22.945 52.691 23.668 1.00 27.15 128 LEU B N 1
ATOM 2305 C CA . LEU B 1 128 ? -22.719 51.665 22.658 1.00 28.63 128 LEU B CA 1
ATOM 2306 C C . LEU B 1 128 ? -21.945 50.474 23.222 1.00 26.21 128 LEU B C 1
ATOM 2307 O O . LEU B 1 128 ? -22.117 49.361 22.737 1.00 27.48 128 LEU B O 1
ATOM 2312 N N . PHE B 1 129 ? -21.118 50.699 24.243 1.00 27.86 129 PHE B N 1
ATOM 2313 C CA . PHE B 1 129 ? -20.396 49.596 24.886 1.00 25.11 129 PHE B CA 1
ATOM 2314 C C . PHE B 1 129 ? -21.183 48.830 25.943 1.00 29.36 129 PHE B C 1
ATOM 2315 O O . PHE B 1 129 ? -20.774 47.741 26.356 1.00 24.76 129 PHE B O 1
ATOM 2323 N N . VAL B 1 130 ? -22.318 49.363 26.381 1.00 26.46 130 VAL B N 1
ATOM 2324 C CA . VAL B 1 130 ? -23.098 48.654 27.393 1.00 25.73 130 VAL B CA 1
ATOM 2325 C C . VAL B 1 130 ? -23.579 47.248 26.957 1.00 23.72 130 VAL B C 1
ATOM 2326 O O . VAL B 1 130 ? -23.417 46.300 27.721 1.00 28.96 130 VAL B O 1
ATOM 2330 N N . PRO B 1 131 ? -24.156 47.088 25.743 1.00 26.72 131 PRO B N 1
ATOM 2331 C CA . PRO B 1 131 ? -24.511 45.708 25.362 1.00 27.04 131 PRO B CA 1
ATOM 2332 C C . PRO B 1 131 ? -23.296 44.790 25.195 1.00 25.21 131 PRO B C 1
ATOM 2333 O O . PRO B 1 131 ? -23.409 43.567 25.337 1.00 27.01 131 PRO B O 1
ATOM 2337 N N . TYR B 1 132 ? -22.143 45.372 24.889 1.00 24.22 132 TYR B N 1
ATOM 2338 C CA . TYR B 1 132 ? -20.902 44.600 24.843 1.00 23.87 132 TYR B CA 1
ATOM 2339 C C . TYR B 1 132 ? -20.556 44.075 26.250 1.00 24.80 132 TYR B C 1
ATOM 2340 O O . TYR B 1 132 ? -20.263 42.884 26.418 1.00 22.53 132 TYR B O 1
ATOM 2349 N N . LEU B 1 133 ? -20.594 44.936 27.265 1.00 19.52 133 LEU B N 1
ATOM 2350 C CA . LEU B 1 133 ? -20.271 44.471 28.614 1.00 23.02 133 LEU B CA 1
ATOM 2351 C C . LEU B 1 133 ? -21.267 43.409 29.063 1.00 22.62 133 LEU B C 1
ATOM 2352 O O . LEU B 1 133 ? -20.888 42.417 29.682 1.00 24.07 133 LEU B O 1
ATOM 2357 N N . ILE B 1 134 ? -22.544 43.620 28.758 1.00 24.93 134 ILE B N 1
ATOM 2358 C CA . ILE B 1 134 ? -23.565 42.622 29.078 1.00 23.07 134 ILE B CA 1
ATOM 2359 C C . ILE B 1 134 ? -23.251 41.272 28.429 1.00 27.86 134 ILE B C 1
ATOM 2360 O O . ILE B 1 134 ? -23.306 40.233 29.091 1.00 26.74 134 ILE B O 1
ATOM 2365 N N . TRP B 1 135 ? -22.920 41.290 27.135 1.00 25.91 135 TRP B N 1
ATOM 2366 C CA . TRP B 1 135 ? -22.614 40.054 26.410 1.00 27.30 135 TRP B CA 1
ATOM 2367 C C . TRP B 1 135 ? -21.339 39.361 26.905 1.00 25.18 135 TRP B C 1
ATOM 2368 O O . TRP B 1 135 ? -21.262 38.129 26.921 1.00 27.46 135 TRP B O 1
ATOM 2379 N N . ALA B 1 136 ? -20.336 40.153 27.288 1.00 24.38 136 ALA B N 1
ATOM 2380 C CA . ALA B 1 136 ? -19.093 39.618 27.852 1.00 23.64 136 ALA B CA 1
ATOM 2381 C C . ALA B 1 136 ? -19.331 38.952 29.202 1.00 29.07 136 ALA B C 1
ATOM 2382 O O . ALA B 1 136 ? -18.650 37.984 29.568 1.00 24.23 136 ALA B O 1
ATOM 2384 N N . THR B 1 137 ? -20.269 39.508 29.963 1.00 28.26 137 THR B N 1
ATOM 2385 C CA . THR B 1 137 ? -20.694 38.905 31.222 1.00 24.48 137 THR B CA 1
ATOM 2386 C C . THR B 1 137 ? -21.317 37.538 30.940 1.00 26.97 137 THR B C 1
ATOM 2387 O O . THR B 1 137 ? -20.963 36.551 31.583 1.00 26.24 137 THR B O 1
ATOM 2391 N N . ALA B 1 138 ? -22.222 37.483 29.959 1.00 25.92 138 ALA B N 1
ATOM 2392 C CA . ALA B 1 138 ? -22.868 36.224 29.567 1.00 28.86 138 ALA B CA 1
ATOM 2393 C C . ALA B 1 138 ? -21.858 35.204 29.062 1.00 34.98 138 ALA B C 1
ATOM 2394 O O . ALA B 1 138 ? -21.935 34.016 29.406 1.00 28.67 138 ALA B O 1
ATOM 2396 N N . THR B 1 139 ? -20.919 35.671 28.242 1.00 28.14 139 THR B N 1
ATOM 2397 C CA . THR B 1 139 ? -19.845 34.811 27.741 1.00 26.66 139 THR B CA 1
ATOM 2398 C C . THR B 1 139 ? -18.988 34.264 28.878 1.00 24.38 139 THR B C 1
ATOM 2399 O O . THR B 1 139 ? -18.614 33.088 28.874 1.00 26.94 139 THR B O 1
ATOM 2403 N N . THR B 1 140 ? -18.658 35.120 29.848 1.00 25.11 140 THR B N 1
ATOM 2404 C CA . THR B 1 140 ? -17.865 34.689 30.988 1.00 24.58 140 THR B CA 1
ATOM 2405 C C . THR B 1 140 ? -18.620 33.610 31.762 1.00 30.09 140 THR B C 1
ATOM 2406 O O . THR B 1 140 ? -18.043 32.584 32.128 1.00 26.93 140 THR B O 1
ATOM 2410 N N . GLY B 1 141 ? -19.912 33.836 31.984 1.00 29.50 141 GLY B N 1
ATOM 2411 C CA . GLY B 1 141 ? -20.770 32.838 32.612 1.00 28.67 141 GLY B CA 1
ATOM 2412 C C . GLY B 1 141 ? -20.819 31.511 31.864 1.00 33.11 141 GLY B C 1
ATOM 2413 O O . GLY B 1 141 ? -20.748 30.440 32.486 1.00 29.84 141 GLY B O 1
ATOM 2414 N N . LEU B 1 142 ? -20.945 31.571 30.536 1.00 28.67 142 LEU B N 1
ATOM 2415 C CA . LEU B 1 142 ? -20.950 30.362 29.716 1.00 29.24 142 LEU B CA 1
ATOM 2416 C C . LEU B 1 142 ? -19.656 29.565 29.858 1.00 29.49 142 LEU B C 1
ATOM 2417 O O . LEU B 1 142 ? -19.671 28.329 29.907 1.00 27.54 142 LEU B O 1
ATOM 2422 N N . ASN B 1 143 ? -18.536 30.280 29.910 1.00 25.19 143 ASN B N 1
ATOM 2423 C CA . ASN B 1 143 ? -17.229 29.642 30.010 1.00 28.91 143 ASN B CA 1
ATOM 2424 C C . ASN B 1 143 ? -17.061 29.021 31.400 1.00 32.01 143 ASN B C 1
ATOM 2425 O O . ASN B 1 143 ? -16.471 27.948 31.558 1.00 29.84 143 ASN B O 1
ATOM 2430 N N . PHE B 1 144 ? -17.599 29.696 32.406 1.00 28.87 144 PHE B N 1
ATOM 2431 C CA . PHE B 1 144 ? -17.532 29.181 33.770 1.00 32.61 144 PHE B CA 1
ATOM 2432 C C . PHE B 1 144 ? -18.406 27.934 33.910 1.00 29.83 144 PHE B C 1
ATOM 2433 O O . PHE B 1 144 ? -18.001 26.937 34.496 1.00 30.79 144 PHE B O 1
ATOM 2441 N N . GLU B 1 145 ? -19.614 28.013 33.372 1.00 30.70 145 GLU B N 1
ATOM 2442 C CA . GLU B 1 145 ? -20.545 26.893 33.401 1.00 32.46 145 GLU B CA 1
ATOM 2443 C C . GLU B 1 145 ? -20.039 25.702 32.577 1.00 36.97 145 GLU B C 1
ATOM 2444 O O . GLU B 1 145 ? -20.257 24.551 32.943 1.00 34.68 145 GLU B O 1
ATOM 2450 N N . ALA B 1 146 ? -19.369 25.976 31.464 1.00 35.03 146 ALA B N 1
ATOM 2451 C CA . ALA B 1 146 ? -18.810 24.910 30.645 1.00 31.75 146 ALA B CA 1
ATOM 2452 C C . ALA B 1 146 ? -17.831 24.061 31.466 1.00 32.54 146 ALA B C 1
ATOM 2453 O O . ALA B 1 146 ? -17.791 22.831 31.320 1.00 34.17 146 ALA B O 1
ATOM 2455 N N . MET B 1 147 ? -17.054 24.715 32.329 1.00 30.69 147 MET B N 1
ATOM 2456 C CA . MET B 1 147 ? -16.128 24.004 33.235 1.00 36.37 147 MET B CA 1
ATOM 2457 C C . MET B 1 147 ? -16.829 23.251 34.333 1.00 35.41 147 MET B C 1
ATOM 2458 O O . MET B 1 147 ? -16.599 22.054 34.531 1.00 38.40 147 MET B O 1
ATOM 2463 N N . ARG B 1 148 ? -17.678 23.972 35.053 1.00 34.54 148 ARG B N 1
ATOM 2464 C CA . ARG B 1 148 ? -18.402 23.406 36.174 1.00 39.43 148 ARG B CA 1
ATOM 2465 C C . ARG B 1 148 ? -19.233 22.194 35.750 1.00 31.19 148 ARG B C 1
ATOM 2466 O O . ARG B 1 148 ? -19.331 21.224 36.495 1.00 36.05 148 ARG B O 1
ATOM 2474 N N . LEU B 1 149 ? -19.819 22.242 34.555 1.00 28.24 149 LEU B N 1
ATOM 2475 C CA . LEU B 1 149 ? -20.749 21.202 34.117 1.00 28.96 149 LEU B CA 1
ATOM 2476 C C . LEU B 1 149 ? -20.073 20.044 33.370 1.00 30.29 149 LEU B C 1
ATOM 2477 O O . LEU B 1 149 ? -20.736 19.078 32.997 1.00 31.86 149 LEU B O 1
ATOM 2482 N N . ASN B 1 150 ? -18.764 20.146 33.152 1.00 28.53 150 ASN B N 1
ATOM 2483 C CA . ASN B 1 150 ? -18.013 19.127 32.414 1.00 31.51 150 ASN B CA 1
ATOM 2484 C C . ASN B 1 150 ? -16.679 18.858 33.077 1.00 31.40 150 ASN B C 1
ATOM 2485 O O . ASN B 1 150 ? -15.668 18.616 32.398 1.00 26.56 150 ASN B O 1
ATOM 2490 N N . TRP B 1 151 ? -16.679 18.920 34.407 1.00 29.21 151 TRP B N 1
ATOM 2491 C CA . TRP B 1 151 ? -15.450 18.835 35.171 1.00 31.74 151 TRP B CA 1
ATOM 2492 C C . TRP B 1 151 ? -14.790 17.440 35.062 1.00 27.12 151 TRP B C 1
ATOM 2493 O O . TRP B 1 151 ? -13.606 17.291 35.347 1.00 30.82 151 TRP B O 1
ATOM 2504 N N . ASN B 1 152 ? -15.539 16.435 34.614 1.00 25.31 152 ASN B N 1
ATOM 2505 C CA . ASN B 1 152 ? -14.945 15.110 34.382 1.00 25.58 152 ASN B CA 1
ATOM 2506 C C . ASN B 1 152 ? -14.135 15.010 33.087 1.00 36.35 152 ASN B C 1
ATOM 2507 O O . ASN B 1 152 ? -13.497 13.980 32.816 1.00 25.43 152 ASN B O 1
ATOM 2512 N N . ARG B 1 153 ? -14.162 16.067 32.277 1.00 29.08 153 ARG B N 1
ATOM 2513 C CA . ARG B 1 153 ? -13.336 16.095 31.076 1.00 30.07 153 ARG B CA 1
ATOM 2514 C C . ARG B 1 153 ? -11.993 16.705 31.404 1.00 31.67 153 ARG B C 1
ATOM 2515 O O . ARG B 1 153 ? -11.936 17.758 32.043 1.00 35.87 153 ARG B O 1
ATOM 2523 N N . PRO B 1 154 ? -10.901 16.053 30.969 1.00 31.22 154 PRO B N 1
ATOM 2524 C CA . PRO B 1 154 ? -9.557 16.581 31.229 1.00 35.80 154 PRO B CA 1
ATOM 2525 C C . PRO B 1 154 ? -9.382 18.023 30.728 1.00 37.69 154 PRO B C 1
ATOM 2526 O O . PRO B 1 154 ? -8.677 18.812 31.355 1.00 36.34 154 PRO B O 1
ATOM 2530 N N . GLU B 1 155 ? -10.036 18.364 29.622 1.00 36.69 155 GLU B N 1
ATOM 2531 C CA . GLU B 1 155 ? -9.830 19.677 29.003 1.00 34.97 155 GLU B CA 1
ATOM 2532 C C . GLU B 1 155 ? -10.591 20.786 29.754 1.00 33.71 155 GLU B C 1
ATOM 2533 O O . GLU B 1 155 ? -10.448 21.971 29.462 1.00 34.21 155 GLU B O 1
ATOM 2539 N N . ALA B 1 156 ? -11.381 20.386 30.740 1.00 30.58 156 ALA B N 1
ATOM 2540 C CA . ALA B 1 156 ? -12.081 21.328 31.598 1.00 31.45 156 ALA B CA 1
ATOM 2541 C C . ALA B 1 156 ? -11.230 21.807 32.768 1.00 40.26 156 ALA B C 1
ATOM 2542 O O . ALA B 1 156 ? -11.562 22.808 33.406 1.00 38.78 156 ALA B O 1
ATOM 2544 N N . ARG B 1 157 ? -10.142 21.095 33.057 1.00 31.39 157 ARG B N 1
ATOM 2545 C CA . ARG B 1 157 ? -9.411 21.324 34.300 1.00 37.58 157 ARG B CA 1
ATOM 2546 C C . ARG B 1 157 ? -8.042 21.971 34.082 1.00 42.98 157 ARG B C 1
ATOM 2547 O O . ARG B 1 157 ? -7.605 22.160 32.944 1.00 41.55 157 ARG B O 1
ATOM 2555 N N . ASN C 1 2 ? 28.905 64.202 33.974 1.00 59.81 2 ASN C N 1
ATOM 2556 C CA . ASN C 1 2 ? 30.124 63.897 34.718 1.00 57.33 2 ASN C CA 1
ATOM 2557 C C . ASN C 1 2 ? 30.203 62.436 35.150 1.00 53.87 2 ASN C C 1
ATOM 2558 O O . ASN C 1 2 ? 29.628 62.048 36.165 1.00 59.90 2 ASN C O 1
ATOM 2563 N N . MET C 1 3 ? 30.919 61.634 34.371 1.00 49.54 3 MET C N 1
ATOM 2564 C CA . MET C 1 3 ? 31.157 60.236 34.697 1.00 45.04 3 MET C CA 1
ATOM 2565 C C . MET C 1 3 ? 31.860 60.105 36.048 1.00 45.04 3 MET C C 1
ATOM 2566 O O . MET C 1 3 ? 32.960 60.625 36.221 1.00 43.72 3 MET C O 1
ATOM 2571 N N . ASP C 1 4 ? 31.216 59.436 37.006 1.00 35.89 4 ASP C N 1
ATOM 2572 C CA . ASP C 1 4 ? 31.827 59.167 38.315 1.00 36.16 4 ASP C CA 1
ATOM 2573 C C . ASP C 1 4 ? 32.274 57.713 38.318 1.00 35.64 4 ASP C C 1
ATOM 2574 O O . ASP C 1 4 ? 31.462 56.793 38.438 1.00 32.92 4 ASP C O 1
ATOM 2579 N N . TRP C 1 5 ? 33.572 57.505 38.152 1.00 32.93 5 TRP C N 1
ATOM 2580 C CA . TRP C 1 5 ? 34.109 56.160 38.025 1.00 33.37 5 TRP C CA 1
ATOM 2581 C C . TRP C 1 5 ? 33.996 55.345 39.307 1.00 28.00 5 TRP C C 1
ATOM 2582 O O . TRP C 1 5 ? 33.666 54.159 39.271 1.00 30.55 5 TRP C O 1
ATOM 2593 N N . ALA C 1 6 ? 34.270 55.991 40.433 1.00 35.87 6 ALA C N 1
ATOM 2594 C CA . ALA C 1 6 ? 34.149 55.354 41.741 1.00 36.39 6 ALA C CA 1
ATOM 2595 C C . ALA C 1 6 ? 32.729 54.832 41.964 1.00 29.50 6 ALA C C 1
ATOM 2596 O O . ALA C 1 6 ? 32.543 53.705 42.399 1.00 30.44 6 ALA C O 1
ATOM 2598 N N . LEU C 1 7 ? 31.739 55.669 41.663 1.00 33.86 7 LEU C N 1
ATOM 2599 C CA . LEU C 1 7 ? 30.328 55.283 41.759 1.00 32.03 7 LEU C CA 1
ATOM 2600 C C . LEU C 1 7 ? 29.971 54.122 40.833 1.00 28.95 7 LEU C C 1
ATOM 2601 O O . LEU C 1 7 ? 29.344 53.155 41.244 1.00 24.66 7 LEU C O 1
ATOM 2606 N N . PHE C 1 8 ? 30.336 54.249 39.561 1.00 25.36 8 PHE C N 1
ATOM 2607 C CA . PHE C 1 8 ? 29.977 53.231 38.593 1.00 28.72 8 PHE C CA 1
ATOM 2608 C C . PHE C 1 8 ? 30.575 51.899 39.006 1.00 28.57 8 PHE C C 1
ATOM 2609 O O . PHE C 1 8 ? 29.894 50.872 39.021 1.00 28.24 8 PHE C O 1
ATOM 2617 N N . LEU C 1 9 ? 31.850 51.931 39.375 1.00 27.13 9 LEU C N 1
ATOM 2618 C CA . LEU C 1 9 ? 32.545 50.717 39.736 1.00 24.73 9 LEU C CA 1
ATOM 2619 C C . LEU C 1 9 ? 31.990 50.083 41.000 1.00 27.64 9 LEU C C 1
ATOM 2620 O O . LEU C 1 9 ? 31.995 48.863 41.117 1.00 27.79 9 LEU C O 1
ATOM 2625 N N . THR C 1 10 ? 31.487 50.882 41.937 1.00 25.87 10 THR C N 1
ATOM 2626 C CA . THR C 1 10 ? 30.854 50.286 43.124 1.00 23.31 10 THR C CA 1
ATOM 2627 C C . THR C 1 10 ? 29.530 49.592 42.771 1.00 21.05 10 THR C C 1
ATOM 2628 O O . THR C 1 10 ? 29.242 48.504 43.276 1.00 21.72 10 THR C O 1
ATOM 2632 N N . PHE C 1 11 ? 28.723 50.217 41.911 1.00 23.92 11 PHE C N 1
ATOM 2633 C CA . PHE C 1 11 ? 27.487 49.585 41.462 1.00 22.08 11 PHE C CA 1
ATOM 2634 C C . PHE C 1 11 ? 27.828 48.322 40.656 1.00 20.93 11 PHE C C 1
ATOM 2635 O O . PHE C 1 11 ? 27.167 47.291 40.781 1.00 20.57 11 PHE C O 1
ATOM 2643 N N . LEU C 1 12 ? 28.884 48.394 39.852 1.00 24.17 12 LEU C N 1
ATOM 2644 C CA . LEU C 1 12 ? 29.326 47.210 39.108 1.00 25.72 12 LEU C CA 1
ATOM 2645 C C . LEU C 1 12 ? 29.741 46.085 40.063 1.00 26.28 12 LEU C C 1
ATOM 2646 O O . LEU C 1 12 ? 29.360 44.920 39.897 1.00 24.35 12 LEU C O 1
ATOM 2651 N N . ALA C 1 13 ? 30.501 46.441 41.089 1.00 26.07 13 ALA C N 1
ATOM 2652 C CA . ALA C 1 13 ? 30.965 45.449 42.064 1.00 26.25 13 ALA C CA 1
ATOM 2653 C C . ALA C 1 13 ? 29.805 44.765 42.768 1.00 21.91 13 ALA C C 1
ATOM 2654 O O . ALA C 1 13 ? 29.882 43.587 43.117 1.00 27.41 13 ALA C O 1
ATOM 2656 N N . ALA C 1 14 ? 28.728 45.516 42.986 1.00 22.48 14 ALA C N 1
ATOM 2657 C CA . ALA C 1 14 ? 27.536 44.977 43.621 1.00 21.84 14 ALA C CA 1
ATOM 2658 C C . ALA C 1 14 ? 26.958 43.872 42.737 1.00 24.86 14 ALA C C 1
ATOM 2659 O O . ALA C 1 14 ? 26.436 42.884 43.234 1.00 25.25 14 ALA C O 1
ATOM 2661 N N . CYS C 1 15 ? 27.066 44.051 41.420 1.00 28.08 15 CYS C N 1
ATOM 2662 C CA . CYS C 1 15 ? 26.608 43.029 40.483 1.00 28.71 15 CYS C CA 1
ATOM 2663 C C . CYS C 1 15 ? 27.496 41.792 40.534 1.00 30.75 15 CYS C C 1
ATOM 2664 O O . CYS C 1 15 ? 27.160 40.767 39.961 1.00 30.18 15 CYS C O 1
ATOM 2667 N N . GLY C 1 16 ? 28.630 41.885 41.213 1.00 29.83 16 GLY C N 1
ATOM 2668 C CA . GLY C 1 16 ? 29.425 40.700 41.471 1.00 32.31 16 GLY C CA 1
ATOM 2669 C C . GLY C 1 16 ? 28.674 39.635 42.244 1.00 30.36 16 GLY C C 1
ATOM 2670 O O . GLY C 1 16 ? 28.907 38.439 42.047 1.00 35.71 16 GLY C O 1
ATOM 2671 N N . ALA C 1 17 ? 27.769 40.047 43.128 1.00 28.17 17 ALA C N 1
ATOM 2672 C CA . ALA C 1 17 ? 26.991 39.085 43.909 1.00 24.40 17 ALA C CA 1
ATOM 2673 C C . ALA C 1 17 ? 26.086 38.166 43.044 1.00 33.36 17 ALA C C 1
ATOM 2674 O O . ALA C 1 17 ? 26.229 36.945 43.110 1.00 30.41 17 ALA C O 1
ATOM 2676 N N . PRO C 1 18 ? 25.147 38.730 42.248 1.00 33.67 18 PRO C N 1
ATOM 2677 C CA . PRO C 1 18 ? 24.31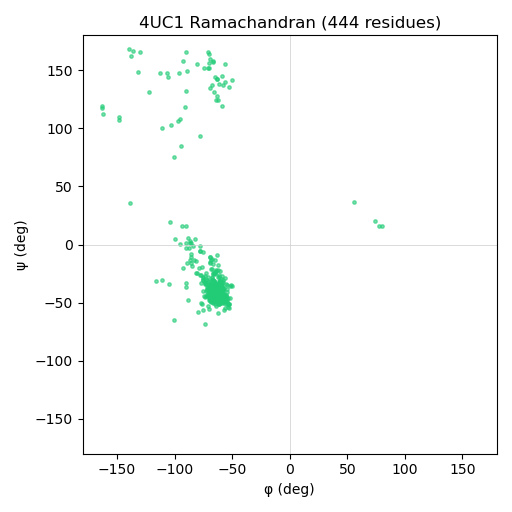7 37.804 41.457 1.00 29.54 18 PRO C CA 1
ATOM 2678 C C . PRO C 1 18 ? 25.136 36.995 40.440 1.00 30.49 18 PRO C C 1
ATOM 2679 O O . PRO C 1 18 ? 24.824 35.833 40.177 1.00 41.49 18 PRO C O 1
ATOM 2683 N N . ALA C 1 19 ? 26.176 37.609 39.899 1.00 32.10 19 ALA C N 1
ATOM 2684 C CA . ALA C 1 19 ? 27.072 36.950 38.959 1.00 34.71 19 ALA C CA 1
ATOM 2685 C C . ALA C 1 19 ? 27.731 35.683 39.537 1.00 42.54 19 ALA C C 1
ATOM 2686 O O . ALA C 1 19 ? 28.005 34.725 38.805 1.00 36.15 19 ALA C O 1
ATOM 2688 N N . THR C 1 20 ? 27.974 35.683 40.848 1.00 36.99 20 THR C N 1
ATOM 2689 C CA . THR C 1 20 ? 28.642 34.574 41.537 1.00 38.10 20 THR C CA 1
ATOM 2690 C C . THR C 1 20 ? 27.861 33.260 41.466 1.00 40.77 20 THR C C 1
ATOM 2691 O O . THR C 1 20 ? 28.438 32.177 41.603 1.00 42.67 20 THR C O 1
ATOM 2695 N N . THR C 1 21 ? 26.555 33.349 41.229 1.00 33.95 21 THR C N 1
ATOM 2696 C CA . THR C 1 21 ? 25.739 32.151 41.018 1.00 38.29 21 THR C CA 1
ATOM 2697 C C . THR C 1 21 ? 26.367 31.254 39.950 1.00 38.81 21 THR C C 1
ATOM 2698 O O . THR C 1 21 ? 26.311 30.023 40.055 1.00 41.62 21 THR C O 1
ATOM 2702 N N . GLY C 1 22 ? 26.994 31.880 38.951 1.00 36.61 22 GLY C N 1
ATOM 2703 C CA . GLY C 1 22 ? 27.663 31.166 37.874 1.00 44.75 22 GLY C CA 1
ATOM 2704 C C . GLY C 1 22 ? 28.615 30.077 38.350 1.00 52.10 22 GLY C C 1
ATOM 2705 O O . GLY C 1 22 ? 28.723 29.018 37.728 1.00 51.19 22 GLY C O 1
ATOM 2706 N N . ALA C 1 23 ? 29.292 30.330 39.467 1.00 45.59 23 ALA C N 1
ATOM 2707 C CA . ALA C 1 23 ? 30.267 29.389 40.017 1.00 46.85 23 ALA C CA 1
ATOM 2708 C C . ALA C 1 23 ? 29.628 28.296 40.877 1.00 53.25 23 ALA C C 1
ATOM 2709 O O . ALA C 1 23 ? 30.321 27.427 41.408 1.00 54.68 23 ALA C O 1
ATOM 2711 N N . LEU C 1 24 ? 28.311 28.347 41.031 1.00 49.23 24 LEU C N 1
ATOM 2712 C CA . LEU C 1 24 ? 27.610 27.332 41.807 1.00 52.69 24 LEU C CA 1
ATOM 2713 C C . LEU C 1 24 ? 26.897 26.357 40.858 1.00 53.02 24 LEU C C 1
ATOM 2714 O O . LEU C 1 24 ? 25.972 25.651 41.258 1.00 54.99 24 LEU C O 1
ATOM 2719 N N . LEU C 1 25 ? 27.349 26.339 39.602 1.00 55.68 25 LEU C N 1
ATOM 2720 C CA . LEU C 1 25 ? 26.764 25.539 38.515 1.00 55.33 25 LEU C CA 1
ATOM 2721 C C . LEU C 1 25 ? 27.937 24.975 37.676 1.00 60.12 25 LEU C C 1
ATOM 2722 O O . LEU C 1 25 ? 29.062 25.442 37.883 1.00 62.86 25 LEU C O 1
ATOM 2727 N N . LYS C 1 26 ? 27.750 24.016 36.748 1.00 65.62 26 LYS C N 1
ATOM 2728 C CA . LYS C 1 26 ? 26.473 23.396 36.358 1.00 65.50 26 LYS C CA 1
ATOM 2729 C C . LYS C 1 26 ? 26.674 21.936 35.933 1.00 74.33 26 LYS C C 1
ATOM 2730 O O . LYS C 1 26 ? 27.307 21.661 34.904 1.00 78.93 26 LYS C O 1
ATOM 2736 N N . PRO C 1 27 ? 26.194 20.992 36.760 1.00 73.40 27 PRO C N 1
ATOM 2737 C CA . PRO C 1 27 ? 26.067 19.585 36.364 1.00 75.75 27 PRO C CA 1
ATOM 2738 C C . PRO C 1 27 ? 24.626 19.200 35.970 1.00 71.54 27 PRO C C 1
ATOM 2739 O O . PRO C 1 27 ? 23.963 18.524 36.763 1.00 70.13 27 PRO C O 1
ATOM 2743 N N . ASP C 1 28 ? 24.147 19.604 34.792 1.00 66.29 28 ASP C N 1
ATOM 2744 C CA . ASP C 1 28 ? 22.771 19.279 34.391 1.00 68.43 28 ASP C CA 1
ATOM 2745 C C . ASP C 1 28 ? 22.681 18.025 33.518 1.00 64.16 28 ASP C C 1
ATOM 2746 O O . ASP C 1 28 ? 23.045 18.023 32.345 1.00 58.07 28 ASP C O 1
ATOM 2751 N N . GLU C 1 29 ? 22.157 16.968 34.125 1.00 62.22 29 GLU C N 1
ATOM 2752 C CA . GLU C 1 29 ? 22.267 15.605 33.617 1.00 63.43 29 GLU C CA 1
ATOM 2753 C C . GLU C 1 29 ? 21.249 15.287 32.514 1.00 52.09 29 GLU C C 1
ATOM 2754 O O . GLU C 1 29 ? 20.186 15.909 32.439 1.00 49.73 29 GLU C O 1
ATOM 2760 N N . TRP C 1 30 ? 21.581 14.315 31.664 1.00 49.43 30 TRP C N 1
ATOM 2761 C CA . TRP C 1 30 ? 20.785 14.038 30.466 1.00 46.41 30 TRP C CA 1
ATOM 2762 C C . TRP C 1 30 ? 19.367 13.602 30.813 1.00 44.06 30 TRP C C 1
ATOM 2763 O O . TRP C 1 30 ? 18.422 13.953 30.108 1.00 44.09 30 TRP C O 1
ATOM 2774 N N . TYR C 1 31 ? 19.209 12.861 31.908 1.00 45.78 31 TYR C N 1
ATOM 2775 C CA . TYR C 1 31 ? 17.893 12.331 32.261 1.00 47.51 31 TYR C CA 1
ATOM 2776 C C . TYR C 1 31 ? 17.014 13.402 32.903 1.00 48.78 31 TYR C C 1
ATOM 2777 O O . TYR C 1 31 ? 15.859 13.147 33.253 1.00 41.99 31 TYR C O 1
ATOM 2786 N N . ASP C 1 32 ? 17.572 14.599 33.060 1.00 49.59 32 ASP C N 1
ATOM 2787 C CA . ASP C 1 32 ? 16.843 15.728 33.615 1.00 49.07 32 ASP C CA 1
ATOM 2788 C C . ASP C 1 32 ? 16.354 16.655 32.515 1.00 52.50 32 ASP C C 1
ATOM 2789 O O . ASP C 1 32 ? 15.803 17.709 32.810 1.00 48.75 32 ASP C O 1
ATOM 2794 N N . ASN C 1 33 ? 16.562 16.262 31.258 1.00 44.03 33 ASN C N 1
ATOM 2795 C CA . ASN C 1 33 ? 16.332 17.144 30.112 1.00 45.36 33 ASN C CA 1
ATOM 2796 C C . ASN C 1 33 ? 14.883 17.634 29.980 1.00 52.54 33 ASN C C 1
ATOM 2797 O O . ASN C 1 33 ? 14.639 18.749 29.520 1.00 51.59 33 ASN C O 1
ATOM 2802 N N . LEU C 1 34 ? 13.926 16.810 30.399 1.00 52.15 34 LEU C N 1
ATOM 2803 C CA . LEU C 1 34 ? 12.513 17.168 30.288 1.00 51.33 34 LEU C CA 1
ATOM 2804 C C . LEU C 1 34 ? 11.987 18.067 31.426 1.00 51.32 34 LEU C C 1
ATOM 2805 O O . LEU C 1 34 ? 10.789 18.336 31.475 1.00 49.08 34 LEU C O 1
ATOM 2810 N N . ASN C 1 35 ? 12.853 18.522 32.335 1.00 47.36 35 ASN C N 1
ATOM 2811 C CA . ASN C 1 35 ? 12.385 19.308 33.486 1.00 52.33 35 ASN C CA 1
ATOM 2812 C C . ASN C 1 35 ? 12.443 20.806 33.157 1.00 56.29 35 ASN C C 1
ATOM 2813 O O . ASN C 1 35 ? 11.757 21.629 33.775 1.00 53.12 35 ASN C O 1
ATOM 2818 N N . LYS C 1 36 ? 13.258 21.134 32.156 1.00 54.64 36 LYS C N 1
ATOM 2819 C CA . LYS C 1 36 ? 13.494 22.508 31.732 1.00 55.26 36 LYS C CA 1
ATOM 2820 C C . LYS C 1 36 ? 12.462 22.896 30.675 1.00 49.46 36 LYS C C 1
ATOM 2821 O O . LYS C 1 36 ? 11.981 22.037 29.934 1.00 46.17 36 LYS C O 1
ATOM 2827 N N . PRO C 1 37 ? 12.092 24.185 30.627 1.00 51.92 37 PRO C N 1
ATOM 2828 C CA . PRO C 1 37 ? 11.159 24.681 29.605 1.00 49.34 37 PRO C CA 1
ATOM 2829 C C . PRO C 1 37 ? 11.609 24.306 28.195 1.00 46.45 37 PRO C C 1
ATOM 2830 O O . PRO C 1 37 ? 12.789 24.435 27.872 1.00 45.96 37 PRO C O 1
ATOM 2834 N N . TRP C 1 38 ? 10.685 23.838 27.366 1.00 48.22 38 TRP C N 1
ATOM 2835 C CA . TRP C 1 38 ? 11.068 23.375 26.039 1.00 47.44 38 TRP C CA 1
ATOM 2836 C C . TRP C 1 38 ? 11.591 24.511 25.149 1.00 40.11 38 TRP C C 1
ATOM 2837 O O . TRP C 1 38 ? 12.358 24.261 24.221 1.00 48.32 38 TRP C O 1
ATOM 2848 N N . TRP C 1 39 ? 11.198 25.751 25.427 1.00 40.79 39 TRP C N 1
ATOM 2849 C CA . TRP C 1 39 ? 11.702 26.878 24.635 1.00 38.20 39 TRP C CA 1
ATOM 2850 C C . TRP C 1 39 ? 12.933 27.549 25.229 1.00 40.42 39 TRP C C 1
ATOM 2851 O O . TRP C 1 39 ? 13.283 28.672 24.851 1.00 45.57 39 TRP C O 1
ATOM 2862 N N . ASN C 1 40 ? 13.588 26.869 26.156 1.00 41.96 40 ASN C N 1
ATOM 2863 C CA . ASN C 1 40 ? 14.723 27.457 26.831 1.00 41.29 40 ASN C CA 1
ATOM 2864 C C . ASN C 1 40 ? 15.815 27.860 25.853 1.00 35.07 40 ASN C C 1
ATOM 2865 O O . ASN C 1 40 ? 16.113 27.135 24.914 1.00 34.37 40 ASN C O 1
ATOM 2870 N N . PRO C 1 41 ? 16.397 29.045 26.057 1.00 34.32 41 PRO C N 1
ATOM 2871 C CA . PRO C 1 41 ? 17.546 29.438 25.245 1.00 31.10 41 PRO C CA 1
ATOM 2872 C C . PRO C 1 41 ? 18.749 28.594 25.622 1.00 34.60 41 PRO C C 1
ATOM 2873 O O . PRO C 1 41 ? 18.720 27.957 26.669 1.00 32.63 41 PRO C O 1
ATOM 2877 N N . PRO C 1 42 ? 19.785 28.569 24.778 1.00 30.26 42 PRO C N 1
ATOM 2878 C CA . PRO C 1 42 ? 20.992 27.848 25.180 1.00 35.96 42 PRO C CA 1
ATOM 2879 C C . PRO C 1 42 ? 21.664 28.528 26.362 1.00 37.01 42 PRO C C 1
ATOM 2880 O O . PRO C 1 42 ? 21.460 29.725 26.590 1.00 33.94 42 PRO C O 1
ATOM 2884 N N . ARG C 1 43 ? 22.473 27.754 27.084 1.00 36.40 43 ARG C N 1
ATOM 2885 C CA . ARG C 1 43 ? 23.085 28.185 28.328 1.00 35.28 43 ARG C CA 1
ATOM 2886 C C . ARG C 1 43 ? 23.868 29.478 28.185 1.00 38.32 43 ARG C C 1
ATOM 2887 O O . ARG C 1 43 ? 23.833 30.323 29.079 1.00 37.12 43 ARG C O 1
ATOM 2895 N N . TRP C 1 44 ? 24.561 29.641 27.062 1.00 37.30 44 TRP C N 1
ATOM 2896 C CA . TRP C 1 44 ? 25.434 30.797 26.875 1.00 32.15 44 TRP C CA 1
ATOM 2897 C C . TRP C 1 44 ? 24.709 32.141 26.746 1.00 42.32 44 TRP C C 1
ATOM 2898 O O . TRP C 1 44 ? 25.312 33.199 26.955 1.00 40.53 44 TRP C O 1
ATOM 2909 N N . VAL C 1 45 ? 23.428 32.117 26.394 1.00 36.83 45 VAL C N 1
ATOM 2910 C CA . VAL C 1 45 ? 22.700 33.374 26.230 1.00 32.66 45 VAL C CA 1
ATOM 2911 C C . VAL C 1 45 ? 22.519 34.077 27.581 1.00 35.11 45 VAL C C 1
ATOM 2912 O O . VAL C 1 45 ? 22.623 35.303 27.653 1.00 36.09 45 VAL C O 1
ATOM 2916 N N . PHE C 1 46 ? 22.255 33.303 28.637 1.00 34.49 46 PHE C N 1
ATOM 2917 C CA . PHE C 1 46 ? 21.960 33.873 29.956 1.00 41.39 46 PHE C CA 1
ATOM 2918 C C . PHE C 1 46 ? 23.082 34.787 30.471 1.00 40.99 46 PHE C C 1
ATOM 2919 O O . PHE C 1 46 ? 22.823 35.962 30.754 1.00 39.57 46 PHE C O 1
ATOM 2927 N N . PRO C 1 47 ? 24.332 34.276 30.577 1.00 41.98 47 PRO C N 1
ATOM 2928 C CA . PRO C 1 47 ? 25.380 35.180 31.077 1.00 43.97 47 PRO C CA 1
ATOM 2929 C C . PRO C 1 47 ? 25.659 36.353 30.143 1.00 37.75 47 PRO C C 1
ATOM 2930 O O . PRO C 1 47 ? 26.147 37.403 30.571 1.00 38.17 47 PRO C O 1
ATOM 2934 N N . LEU C 1 48 ? 25.357 36.181 28.864 1.00 36.59 48 LEU C N 1
ATOM 2935 C CA . LEU C 1 48 ? 25.577 37.251 27.900 1.00 28.84 48 LEU C CA 1
ATOM 2936 C C . LEU C 1 48 ? 24.607 38.423 28.147 1.00 35.84 48 LEU C C 1
ATOM 2937 O O . LEU C 1 48 ? 24.987 39.598 28.094 1.00 35.13 48 LEU C O 1
ATOM 2942 N N . ALA C 1 49 ? 23.348 38.089 28.390 1.00 33.80 49 ALA C N 1
ATOM 2943 C CA . ALA C 1 49 ? 22.340 39.099 28.664 1.00 29.86 49 ALA C CA 1
ATOM 2944 C C . ALA C 1 49 ? 22.599 39.746 30.028 1.00 30.68 49 ALA C C 1
ATOM 2945 O O . ALA C 1 49 ? 22.615 40.971 30.141 1.00 29.01 49 ALA C O 1
ATOM 2947 N N . TRP C 1 50 ? 22.827 38.921 31.052 1.00 34.15 50 TRP C N 1
ATOM 2948 C CA . TRP C 1 50 ? 23.024 39.440 32.410 1.00 33.91 50 TRP C CA 1
ATOM 2949 C C . TRP C 1 50 ? 24.237 40.347 32.522 1.00 33.75 50 TRP C C 1
ATOM 2950 O O . TRP C 1 50 ? 24.152 41.416 33.131 1.00 31.37 50 TRP C O 1
ATOM 2961 N N . THR C 1 51 ? 25.354 39.960 31.913 1.00 32.61 51 THR C N 1
ATOM 2962 C CA . THR C 1 51 ? 26.534 40.827 31.908 1.00 33.35 51 THR C CA 1
ATOM 2963 C C . THR C 1 51 ? 26.249 42.184 31.276 1.00 40.29 51 THR C C 1
ATOM 2964 O O . THR C 1 51 ? 26.660 43.236 31.800 1.00 30.32 51 THR C O 1
ATOM 2968 N N . SER C 1 52 ? 25.551 42.160 30.142 1.00 34.17 52 SER C N 1
ATOM 2969 C CA . SER C 1 52 ? 25.132 43.390 29.487 1.00 31.07 52 SER C CA 1
ATOM 2970 C C . SER C 1 52 ? 24.298 44.237 30.452 1.00 26.67 52 SER C C 1
ATOM 2971 O O . SER C 1 52 ? 24.489 45.446 30.546 1.00 27.53 52 SER C O 1
ATOM 2974 N N . LEU C 1 53 ? 23.383 43.589 31.170 1.00 25.54 53 LEU C N 1
ATOM 2975 C CA . LEU C 1 53 ? 22.482 44.294 32.078 1.00 28.86 53 LEU C CA 1
ATOM 2976 C C . LEU C 1 53 ? 23.206 44.817 33.328 1.00 29.71 53 LEU C C 1
ATOM 2977 O O . LEU C 1 53 ? 22.883 45.895 33.824 1.00 25.47 53 LEU C O 1
ATOM 2982 N N . TYR C 1 54 ? 24.177 44.058 33.836 1.00 27.12 54 TYR C N 1
ATOM 2983 C CA . TYR C 1 54 ? 24.998 44.544 34.950 1.00 29.68 54 TYR C CA 1
ATOM 2984 C C . TYR C 1 54 ? 25.633 45.873 34.584 1.00 27.40 54 TYR C C 1
ATOM 2985 O O . TYR C 1 54 ? 25.645 46.804 35.391 1.00 26.29 54 TYR C O 1
ATOM 2994 N N . PHE C 1 55 ? 26.148 45.976 33.360 1.00 26.36 55 PHE C N 1
ATOM 2995 C CA . PHE C 1 55 ? 26.774 47.220 32.939 1.00 30.25 55 PHE C CA 1
ATOM 2996 C C . PHE C 1 55 ? 25.733 48.321 32.739 1.00 30.88 55 PHE C C 1
ATOM 2997 O O . PHE C 1 55 ? 25.958 49.461 33.130 1.00 24.38 55 PHE C O 1
ATOM 3005 N N . LEU C 1 56 ? 24.595 47.983 32.135 1.00 26.21 56 LEU C N 1
ATOM 3006 C CA . LEU C 1 56 ? 23.586 49.012 31.890 1.00 25.35 56 LEU C CA 1
ATOM 3007 C C . LEU C 1 56 ? 22.979 49.538 33.194 1.00 22.62 56 LEU C C 1
ATOM 3008 O O . LEU C 1 56 ? 22.808 50.753 33.356 1.00 23.33 56 LEU C O 1
ATOM 3013 N N . MET C 1 57 ? 22.646 48.635 34.112 1.00 22.20 57 MET C N 1
ATOM 3014 C CA . MET C 1 57 ? 21.999 49.052 35.353 1.00 24.87 57 MET C CA 1
ATOM 3015 C C . MET C 1 57 ? 22.955 49.861 36.243 1.00 26.71 57 MET C C 1
ATOM 3016 O O . MET C 1 57 ? 22.514 50.768 36.958 1.00 19.80 57 MET C O 1
ATOM 3021 N N . SER C 1 58 ? 24.254 49.548 36.171 1.00 22.60 58 SER C N 1
ATOM 3022 C CA . SER C 1 58 ? 25.277 50.239 36.954 1.00 24.94 58 SER C CA 1
ATOM 3023 C C . SER C 1 58 ? 25.531 51.649 36.440 1.00 21.80 58 SER C C 1
ATOM 3024 O O . SER C 1 58 ? 25.714 52.570 37.227 1.00 22.66 58 SER C O 1
ATOM 3027 N N . LEU C 1 59 ? 25.528 51.819 35.117 1.00 21.83 59 LEU C N 1
ATOM 3028 C CA . LEU C 1 59 ? 25.590 53.147 34.512 1.00 20.45 59 LEU C CA 1
ATOM 3029 C C . LEU C 1 59 ? 24.348 53.974 34.850 1.00 21.68 59 LEU C C 1
ATOM 3030 O O . LEU C 1 59 ? 24.456 55.144 35.209 1.00 20.26 59 LEU C O 1
ATOM 3035 N N . ALA C 1 60 ? 23.167 53.368 34.734 1.00 21.89 60 ALA C N 1
ATOM 3036 C CA . ALA C 1 60 ? 21.933 54.061 35.115 1.00 21.76 60 ALA C CA 1
ATOM 3037 C C . ALA C 1 60 ? 21.979 54.564 36.581 1.00 19.77 60 ALA C C 1
ATOM 3038 O O . ALA C 1 60 ? 21.677 55.721 36.867 1.00 19.97 60 ALA C O 1
ATOM 3040 N N . ALA C 1 61 ? 22.368 53.680 37.491 1.00 18.26 61 ALA C N 1
ATOM 3041 C CA . ALA C 1 61 ? 22.387 53.989 38.905 1.00 21.75 61 ALA C CA 1
ATOM 3042 C C . ALA C 1 61 ? 23.412 55.078 39.175 1.00 24.00 61 ALA C C 1
ATOM 3043 O O . ALA C 1 61 ? 23.168 55.954 39.992 1.00 23.28 61 ALA C O 1
ATOM 3045 N N . MET C 1 62 ? 24.539 55.041 38.460 1.00 21.69 62 MET C N 1
ATOM 3046 C CA . MET C 1 62 ? 25.556 56.090 38.594 1.00 23.80 62 MET C CA 1
ATOM 3047 C C . MET C 1 62 ? 24.973 57.459 38.285 1.00 26.98 62 MET C C 1
ATOM 3048 O O . MET C 1 62 ? 25.211 58.428 39.025 1.00 26.26 62 MET C O 1
ATOM 3053 N N . ARG C 1 63 ? 24.213 57.549 37.192 1.00 24.37 63 ARG C N 1
ATOM 3054 C CA . ARG C 1 63 ? 23.625 58.833 36.794 1.00 24.44 63 ARG C CA 1
ATOM 3055 C C . ARG C 1 63 ? 22.659 59.322 37.843 1.00 22.17 63 ARG C C 1
ATOM 3056 O O . ARG C 1 63 ? 22.684 60.490 38.229 1.00 23.49 63 ARG C O 1
ATOM 3064 N N . VAL C 1 64 ? 21.788 58.421 38.283 1.00 17.61 64 VAL C N 1
ATOM 3065 C CA . VAL C 1 64 ? 20.786 58.751 39.293 1.00 22.19 64 VAL C CA 1
ATOM 3066 C C . VAL C 1 64 ? 21.434 59.176 40.629 1.00 26.09 64 VAL C C 1
ATOM 3067 O O . VAL C 1 64 ? 21.015 60.170 41.241 1.00 23.40 64 VAL C O 1
ATOM 3071 N N . ALA C 1 65 ? 22.474 58.453 41.051 1.00 19.21 65 ALA C N 1
ATOM 3072 C CA . ALA C 1 65 ? 23.077 58.688 42.365 1.00 20.57 65 ALA C CA 1
ATOM 3073 C C . ALA C 1 65 ? 23.781 60.046 42.438 1.00 26.25 65 ALA C C 1
ATOM 3074 O O . ALA C 1 65 ? 24.129 60.507 43.520 1.00 28.72 65 ALA C O 1
ATOM 3076 N N . GLN C 1 66 ? 23.977 60.682 41.284 1.00 26.71 66 GLN C N 1
ATOM 3077 C CA . GLN C 1 66 ? 24.591 62.005 41.222 1.00 30.71 66 GLN C CA 1
ATOM 3078 C C . GLN C 1 66 ? 23.570 63.128 41.364 1.00 30.33 66 GLN C C 1
ATOM 3079 O O . GLN C 1 66 ? 23.938 64.304 41.408 1.00 31.68 66 GLN C O 1
ATOM 3085 N N . LEU C 1 67 ? 22.293 62.771 41.466 1.00 25.77 67 LEU C N 1
ATOM 3086 C CA . LEU C 1 67 ? 21.226 63.765 41.393 1.00 24.62 67 LEU C CA 1
ATOM 3087 C C . LEU C 1 67 ? 20.459 63.963 42.705 1.00 30.36 67 LEU C C 1
ATOM 3088 O O . LEU C 1 67 ? 20.264 63.036 43.483 1.00 28.54 67 LEU C O 1
ATOM 3093 N N . GLU C 1 68 ? 20.008 65.190 42.929 1.00 33.69 68 GLU C N 1
ATOM 3094 C CA . GLU C 1 68 ? 19.220 65.526 44.102 1.00 30.36 68 GLU C CA 1
ATOM 3095 C C . GLU C 1 68 ? 17.911 64.760 44.071 1.00 27.68 68 GLU C C 1
ATOM 3096 O O . GLU C 1 68 ? 17.326 64.572 43.013 1.00 28.00 68 GLU C O 1
ATOM 3102 N N . GLY C 1 69 ? 17.453 64.312 45.230 1.00 26.82 69 GLY C N 1
ATOM 3103 C CA . GLY C 1 69 ? 16.206 63.574 45.320 1.00 30.34 69 GLY C CA 1
ATOM 3104 C C . GLY C 1 69 ? 16.286 62.115 44.884 1.00 26.30 69 GLY C C 1
ATOM 3105 O O . GLY C 1 69 ? 15.263 61.481 44.664 1.00 22.64 69 GLY C O 1
ATOM 3106 N N . SER C 1 70 ? 17.497 61.579 44.783 1.00 24.96 70 SER C N 1
ATOM 3107 C CA . SER C 1 70 ? 17.711 60.209 44.292 1.00 23.98 70 SER C CA 1
ATOM 3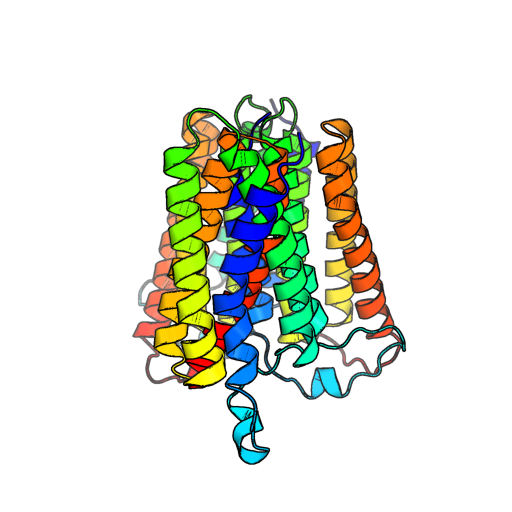108 C C . SER C 1 70 ? 17.355 59.100 45.292 1.00 24.19 70 SER C C 1
ATOM 3109 O O . SER C 1 70 ? 17.414 57.908 44.951 1.00 22.37 70 SER C O 1
ATOM 3112 N N . GLY C 1 71 ? 17.014 59.477 46.525 1.00 20.26 71 GLY C N 1
ATOM 3113 C CA . GLY C 1 71 ? 16.806 58.501 47.585 1.00 23.95 71 GLY C CA 1
ATOM 3114 C C . GLY C 1 71 ? 15.843 57.347 47.333 1.00 23.61 71 GLY C C 1
ATOM 3115 O O . GLY C 1 71 ? 16.202 56.175 47.520 1.00 23.72 71 GLY C O 1
ATOM 3116 N N . GLN C 1 72 ? 14.613 57.663 46.942 1.00 23.40 72 GLN C N 1
ATOM 3117 C CA . GLN C 1 72 ? 13.614 56.639 46.711 1.00 23.37 72 GLN C CA 1
ATOM 3118 C C . GLN C 1 72 ? 14.052 55.758 45.545 1.00 23.87 72 GLN C C 1
ATOM 3119 O O . GLN C 1 72 ? 13.870 54.543 45.587 1.00 21.4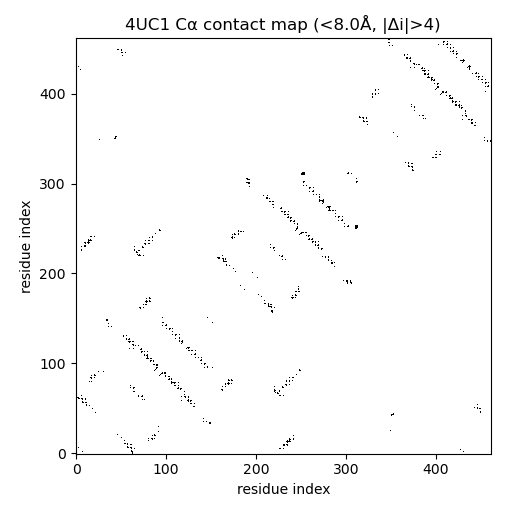0 72 GLN C O 1
ATOM 3125 N N . ALA C 1 73 ? 14.634 56.376 44.514 1.00 19.91 73 ALA C N 1
ATOM 3126 C CA . ALA C 1 73 ? 15.081 55.622 43.338 1.00 20.16 73 ALA C CA 1
ATOM 3127 C C . ALA C 1 73 ? 16.148 54.605 43.727 1.00 20.77 73 ALA C C 1
ATOM 3128 O O . ALA C 1 73 ? 16.104 53.463 43.315 1.00 17.56 73 ALA C O 1
ATOM 3130 N N . LEU C 1 74 ? 17.102 55.033 44.540 1.00 17.55 74 LEU C N 1
ATOM 3131 C CA . LEU C 1 74 ? 18.192 54.148 44.923 1.00 19.56 74 LEU C CA 1
ATOM 3132 C C . LEU C 1 74 ? 17.733 53.073 45.913 1.00 22.69 74 LEU C C 1
ATOM 3133 O O . LEU C 1 74 ? 18.332 51.997 45.985 1.00 22.56 74 LEU C O 1
ATOM 3138 N N . ALA C 1 75 ? 16.663 53.345 46.660 1.00 18.86 75 ALA C N 1
ATOM 3139 C CA . ALA C 1 75 ? 16.090 52.322 47.526 1.00 19.12 75 ALA C CA 1
ATOM 3140 C C . ALA C 1 75 ? 15.432 51.243 46.671 1.00 22.58 75 ALA C C 1
ATOM 3141 O O . ALA C 1 75 ? 15.551 50.056 46.965 1.00 19.27 75 ALA C O 1
ATOM 3143 N N . PHE C 1 76 ? 14.732 51.656 45.616 1.00 19.14 76 PHE C N 1
ATOM 3144 C CA . PHE C 1 76 ? 14.154 50.687 44.676 1.00 20.88 76 PHE C CA 1
ATOM 3145 C C . PHE C 1 76 ? 15.264 49.873 44.033 1.00 21.97 76 PHE C C 1
ATOM 3146 O O . PHE C 1 76 ? 15.148 48.653 43.871 1.00 20.18 76 PHE C O 1
ATOM 3154 N N . TYR C 1 77 ? 16.339 50.564 43.659 1.00 18.66 77 TYR C N 1
ATOM 3155 C CA . TYR C 1 77 ? 17.460 49.916 42.996 1.00 17.55 77 TYR C CA 1
ATOM 3156 C C . TYR C 1 77 ? 18.042 48.837 43.905 1.00 18.75 77 TYR C C 1
ATOM 3157 O O . TYR C 1 77 ? 18.361 47.734 43.452 1.00 20.08 77 TYR C O 1
ATOM 3166 N N . ALA C 1 78 ? 18.200 49.167 45.181 1.00 16.62 78 ALA C N 1
ATOM 3167 C CA . ALA C 1 78 ? 18.741 48.189 46.131 1.00 20.84 78 ALA C CA 1
ATOM 3168 C C . ALA C 1 78 ? 17.840 46.951 46.218 1.00 23.88 78 ALA C C 1
ATOM 3169 O O . ALA C 1 78 ? 18.328 45.818 46.263 1.00 22.82 78 ALA C O 1
ATOM 3171 N N . ALA C 1 79 ? 16.527 47.178 46.232 1.00 20.25 79 ALA C N 1
ATOM 3172 C CA . ALA C 1 79 ? 15.565 46.091 46.372 1.00 18.31 79 ALA C CA 1
ATOM 3173 C C . ALA C 1 79 ? 15.582 45.212 45.138 1.00 23.12 79 ALA C C 1
ATOM 3174 O O . ALA C 1 79 ? 15.575 43.994 45.237 1.00 24.64 79 ALA C O 1
ATOM 3176 N N . GLN C 1 80 ? 15.621 45.845 43.969 1.00 17.43 80 GLN C N 1
ATOM 3177 C CA . GLN C 1 80 ? 15.663 45.124 42.711 1.00 20.83 80 GLN C CA 1
ATOM 3178 C C . GLN C 1 80 ? 16.874 44.193 42.679 1.00 21.88 80 GLN C C 1
ATOM 3179 O O . GLN C 1 80 ? 16.775 42.997 42.347 1.00 20.98 80 GLN C O 1
ATOM 3185 N N . LEU C 1 81 ? 18.023 44.753 43.041 1.00 22.56 81 LEU C N 1
ATOM 3186 C CA . LEU C 1 81 ? 19.277 44.006 43.030 1.00 21.08 81 LEU C CA 1
ATOM 3187 C C . LEU C 1 81 ? 19.250 42.839 44.030 1.00 20.01 81 LEU C C 1
ATOM 3188 O O . LEU C 1 81 ? 19.754 41.746 43.745 1.00 25.45 81 LEU C O 1
ATOM 3193 N N . ALA C 1 82 ? 18.665 43.082 45.194 1.00 21.79 82 ALA C N 1
ATOM 3194 C CA . ALA C 1 82 ? 18.588 42.065 46.232 1.00 27.24 82 ALA C CA 1
ATOM 3195 C C . ALA C 1 82 ? 17.722 40.896 45.763 1.00 27.58 82 ALA C C 1
ATOM 3196 O O . ALA C 1 82 ? 18.088 39.735 45.956 1.00 23.30 82 ALA C O 1
ATOM 3198 N N . PHE C 1 83 ? 16.576 41.183 45.137 1.00 24.52 83 PHE C N 1
ATOM 3199 C CA . PHE C 1 83 ? 15.751 40.069 44.662 1.00 23.35 83 PHE C CA 1
ATOM 3200 C C . PHE C 1 83 ? 16.330 39.427 43.426 1.00 25.77 83 PHE C C 1
ATOM 3201 O O . PHE C 1 83 ? 16.157 38.229 43.248 1.00 29.65 83 PHE C O 1
ATOM 3209 N N . ASN C 1 84 ? 17.067 40.175 42.606 1.00 23.97 84 ASN C N 1
ATOM 3210 C CA . ASN C 1 84 ? 17.832 39.564 41.505 1.00 23.35 84 ASN C CA 1
ATOM 3211 C C . ASN C 1 84 ? 18.854 38.546 42.046 1.00 28.55 84 ASN C C 1
ATOM 3212 O O . ASN C 1 84 ? 19.098 37.487 41.440 1.00 25.06 84 ASN C O 1
ATOM 3217 N N . THR C 1 85 ? 19.459 38.892 43.177 1.00 26.20 85 THR C N 1
ATOM 3218 C CA . THR C 1 85 ? 20.560 38.119 43.736 1.00 27.33 85 THR C CA 1
ATOM 3219 C C . THR C 1 85 ? 20.048 36.861 44.408 1.00 24.93 85 THR C C 1
ATOM 3220 O O . THR C 1 85 ? 20.733 35.861 44.414 1.00 28.74 85 THR C O 1
ATOM 3224 N N . LEU C 1 86 ? 18.856 36.934 44.989 1.00 24.95 86 LEU C N 1
ATOM 3225 C CA . LEU C 1 86 ? 18.221 35.781 45.611 1.00 22.27 86 LEU C CA 1
ATOM 3226 C C . LEU C 1 86 ? 17.714 34.821 44.553 1.00 34.49 86 LEU C C 1
ATOM 3227 O O . LEU C 1 86 ? 17.916 33.614 44.655 1.00 27.45 86 LEU C O 1
ATOM 3232 N N . TRP C 1 87 ? 17.062 35.375 43.528 1.00 31.60 87 TRP C N 1
ATOM 3233 C CA . TRP C 1 87 ? 16.390 34.560 42.523 1.00 30.27 87 TRP C CA 1
ATOM 3234 C C . TRP C 1 87 ? 17.382 33.662 41.810 1.00 32.16 87 TRP C C 1
ATOM 3235 O O . TRP C 1 87 ? 17.198 32.440 41.714 1.00 31.80 87 TRP C O 1
ATOM 3246 N N . THR C 1 88 ? 18.461 34.276 41.347 1.00 37.09 88 THR C N 1
ATOM 3247 C CA . THR C 1 88 ? 19.435 33.594 40.509 1.00 36.23 88 THR C CA 1
ATOM 3248 C C . THR C 1 88 ? 19.958 32.256 41.086 1.00 34.68 88 THR C C 1
ATOM 3249 O O . THR C 1 88 ? 20.008 31.277 40.357 1.00 42.45 88 THR C O 1
ATOM 3253 N N . PRO C 1 89 ? 20.337 32.194 42.382 1.00 39.32 89 PRO C N 1
ATOM 3254 C CA . PRO C 1 89 ? 20.730 30.891 42.934 1.00 33.87 89 PRO C CA 1
ATOM 3255 C C . PRO C 1 89 ? 19.547 29.984 43.177 1.00 39.02 89 PRO C C 1
ATOM 3256 O O . PRO C 1 89 ? 19.640 28.799 42.859 1.00 43.49 89 PRO C O 1
ATOM 3260 N N . VAL C 1 90 ? 18.470 30.521 43.752 1.00 35.39 90 VAL C N 1
ATOM 3261 C CA . VAL C 1 90 ? 17.261 29.730 44.020 1.00 39.72 90 VAL C CA 1
ATOM 3262 C C . VAL C 1 90 ? 16.743 29.045 42.737 1.00 33.63 90 VAL C C 1
ATOM 3263 O O . VAL C 1 90 ? 16.359 27.876 42.763 1.00 40.32 90 VAL C O 1
ATOM 3267 N N . PHE C 1 91 ? 16.770 29.769 41.617 1.00 40.50 91 PHE C N 1
ATOM 3268 C CA . PHE C 1 91 ? 16.283 29.258 40.322 1.00 35.68 91 PHE C CA 1
ATOM 3269 C C . PHE C 1 91 ? 17.278 28.338 39.591 1.00 44.56 91 PHE C C 1
ATOM 3270 O O . PHE C 1 91 ? 16.947 27.193 39.272 1.00 41.07 91 PHE C O 1
ATOM 3278 N N . PHE C 1 92 ? 18.482 28.841 39.301 1.00 39.30 92 PHE C N 1
ATOM 3279 C CA . PHE C 1 92 ? 19.469 28.060 38.535 1.00 38.68 92 PHE C CA 1
ATOM 3280 C C . PHE C 1 92 ? 20.230 27.042 39.395 1.00 38.81 92 PHE C C 1
ATOM 3281 O O . PHE C 1 92 ? 20.731 26.045 38.888 1.00 44.04 92 PHE C O 1
ATOM 3289 N N . GLY C 1 93 ? 20.318 27.299 40.693 1.00 43.36 93 GLY C N 1
ATOM 3290 C CA . GLY C 1 93 ? 21.128 26.472 41.571 1.00 46.35 93 GLY C CA 1
ATOM 3291 C C . GLY C 1 93 ? 20.358 25.453 42.381 1.00 41.58 93 GLY C C 1
ATOM 3292 O O . GLY C 1 93 ? 20.552 24.251 42.199 1.00 46.36 93 GLY C O 1
ATOM 3293 N N . MET C 1 94 ? 19.494 25.917 43.283 1.00 42.76 94 MET C N 1
ATOM 3294 C CA . MET C 1 94 ? 18.724 25.002 44.138 1.00 45.70 94 MET C CA 1
ATOM 3295 C C . MET C 1 94 ? 17.491 24.451 43.424 1.00 42.16 94 MET C C 1
ATOM 3296 O O . MET C 1 94 ? 16.807 23.580 43.953 1.00 44.37 94 MET C O 1
ATOM 3301 N N A LYS C 1 95 ? 17.202 24.986 42.241 0.45 42.82 95 LYS C N 1
ATOM 3302 N N B LYS C 1 95 ? 17.220 24.979 42.232 0.55 42.81 95 LYS C N 1
ATOM 3303 C CA A LYS C 1 95 ? 16.103 24.501 41.405 0.45 44.87 95 LYS C CA 1
ATOM 3304 C CA B LYS C 1 95 ? 16.104 24.537 41.397 0.55 44.88 95 LYS C CA 1
ATOM 3305 C C A LYS C 1 95 ? 14.735 24.466 42.110 0.45 45.17 95 LYS C C 1
ATOM 3306 C C B LYS C 1 95 ? 14.760 24.440 42.141 0.55 45.20 95 LYS C C 1
ATOM 3307 O O A LYS C 1 95 ? 13.883 23.642 41.772 0.45 43.99 95 LYS C O 1
ATOM 3308 O O B LYS C 1 95 ? 13.956 23.547 41.868 0.55 44.02 95 LYS C O 1
ATOM 3319 N N . ARG C 1 96 ? 14.522 25.360 43.074 1.00 43.51 96 ARG C N 1
ATOM 3320 C CA . ARG C 1 96 ? 13.209 25.473 43.734 1.00 38.40 96 ARG C CA 1
ATOM 3321 C C . ARG C 1 96 ? 12.312 26.380 42.888 1.00 40.38 96 ARG C C 1
ATOM 3322 O O . ARG C 1 96 ? 12.282 27.602 43.082 1.00 30.76 96 ARG C O 1
ATOM 3330 N N . MET C 1 97 ? 11.578 25.779 41.954 1.00 35.81 97 MET C N 1
ATOM 3331 C CA . MET C 1 97 ? 10.945 26.537 40.875 1.00 32.45 97 MET C CA 1
ATOM 3332 C C . MET C 1 97 ? 9.751 27.383 41.268 1.00 34.60 97 MET C C 1
ATOM 3333 O O . MET C 1 97 ? 9.586 28.507 40.768 1.00 31.54 97 MET C O 1
ATOM 3338 N N . ALA C 1 98 ? 8.902 26.858 42.140 1.00 32.45 98 ALA C N 1
ATOM 3339 C CA . ALA C 1 98 ? 7.740 27.628 42.552 1.00 33.36 98 ALA C CA 1
ATOM 3340 C C . ALA C 1 98 ? 8.175 28.822 43.414 1.00 33.22 98 ALA C C 1
ATOM 3341 O O . ALA C 1 98 ? 7.647 29.934 43.279 1.00 36.95 98 ALA C O 1
ATOM 3343 N N . THR C 1 99 ? 9.137 28.588 44.301 1.00 29.29 99 THR C N 1
ATOM 3344 C CA . THR C 1 99 ? 9.715 29.666 45.101 1.00 29.84 99 THR C CA 1
ATOM 3345 C C . THR C 1 99 ? 10.411 30.694 44.210 1.00 28.42 99 THR C C 1
ATOM 3346 O O . THR C 1 99 ? 10.262 31.901 44.396 1.00 30.83 99 THR C O 1
ATOM 3350 N N . ALA C 1 100 ? 11.175 30.208 43.241 1.00 24.79 100 ALA C N 1
ATOM 3351 C CA . ALA C 1 100 ? 11.881 31.100 42.340 1.00 30.05 100 ALA C CA 1
ATOM 3352 C C . ALA C 1 100 ? 10.877 31.955 41.560 1.00 32.46 100 ALA C C 1
ATOM 3353 O O . ALA C 1 100 ? 11.108 33.143 41.341 1.00 28.89 100 ALA C O 1
ATOM 3355 N N . LEU C 1 101 ? 9.741 31.378 41.187 1.00 27.44 101 LEU C N 1
ATOM 3356 C CA . LEU C 1 101 ? 8.723 32.165 40.494 1.00 28.73 101 LEU C CA 1
ATOM 3357 C C . LEU C 1 101 ? 8.199 33.314 41.361 1.00 31.71 101 LEU C C 1
ATOM 3358 O O . LEU C 1 101 ? 8.004 34.419 40.866 1.00 31.93 101 LEU C O 1
ATOM 3363 N N . ALA C 1 102 ? 7.972 33.066 42.649 1.00 31.01 102 ALA C N 1
ATOM 3364 C CA . ALA C 1 102 ? 7.520 34.137 43.527 1.00 30.75 102 ALA C CA 1
ATOM 3365 C C . ALA C 1 102 ? 8.568 35.242 43.556 1.00 33.81 102 ALA C C 1
ATOM 3366 O O . ALA C 1 102 ? 8.254 36.412 43.399 1.00 33.36 102 ALA C O 1
ATOM 3368 N N . VAL C 1 103 ? 9.824 34.850 43.724 1.00 30.38 103 VAL C N 1
ATOM 3369 C CA . VAL C 1 103 ? 10.924 35.800 43.812 1.00 25.96 103 VAL C CA 1
ATOM 3370 C C . VAL C 1 103 ? 11.081 36.623 42.522 1.00 27.84 103 VAL C C 1
ATOM 3371 O O . VAL C 1 103 ? 11.261 37.840 42.572 1.00 24.75 103 VAL C O 1
ATOM 3375 N N . VAL C 1 104 ? 11.016 35.959 41.371 1.00 25.06 104 VAL C N 1
ATOM 3376 C CA . VAL C 1 104 ? 11.258 36.639 40.111 1.00 25.97 104 VAL C CA 1
ATOM 3377 C C . VAL C 1 104 ? 10.129 37.637 39.844 1.00 24.77 104 VAL C C 1
ATOM 3378 O O . VAL C 1 104 ? 10.345 38.665 39.203 1.00 28.50 104 VAL C O 1
ATOM 3382 N N . MET C 1 105 ? 8.932 37.350 40.347 1.00 23.82 105 MET C N 1
ATOM 3383 C CA . MET C 1 105 ? 7.813 38.272 40.159 1.00 29.46 105 MET C CA 1
ATOM 3384 C C . MET C 1 105 ? 7.982 39.513 41.049 1.00 30.40 105 MET C C 1
ATOM 3385 O O . MET C 1 105 ? 7.597 40.621 40.661 1.00 29.29 105 MET C O 1
ATOM 3390 N N . VAL C 1 106 ? 8.570 39.326 42.234 1.00 27.02 106 VAL C N 1
ATOM 3391 C CA . VAL C 1 106 ? 8.894 40.456 43.118 1.00 25.02 106 VAL C CA 1
ATOM 3392 C C . VAL C 1 106 ? 10.021 41.271 42.491 1.00 25.24 106 VAL C C 1
ATOM 3393 O O . VAL C 1 106 ? 9.967 42.510 42.463 1.00 24.73 106 VAL C O 1
ATOM 3397 N N . MET C 1 107 ? 11.034 40.572 41.985 1.00 22.82 107 MET C N 1
ATOM 3398 C CA . MET C 1 107 ? 12.122 41.212 41.259 1.00 18.57 107 MET C CA 1
ATOM 3399 C C . MET C 1 107 ? 11.540 42.069 40.122 1.00 24.89 107 MET C C 1
ATOM 3400 O O . MET C 1 107 ? 11.938 43.214 39.929 1.00 23.12 107 MET C O 1
ATOM 3405 N N . TRP C 1 108 ? 10.595 41.508 39.368 1.00 25.77 108 TRP C N 1
ATOM 3406 C CA . TRP C 1 108 ? 10.035 42.218 38.217 1.00 22.02 108 TRP C CA 1
ATOM 3407 C C . TRP C 1 108 ? 9.403 43.552 38.625 1.00 21.66 108 TRP C C 1
ATOM 3408 O O . TRP C 1 108 ? 9.588 44.570 37.957 1.00 22.52 108 TRP C O 1
ATOM 3419 N N . LEU C 1 109 ? 8.655 43.532 39.722 1.00 22.30 109 LEU C N 1
ATOM 3420 C CA . LEU C 1 109 ? 7.963 44.710 40.215 1.00 24.30 109 LEU C CA 1
ATOM 3421 C C . LEU C 1 109 ? 8.938 45.788 40.669 1.00 25.32 109 LEU C C 1
ATOM 3422 O O . LEU C 1 109 ? 8.700 46.975 40.456 1.00 23.63 109 LEU C O 1
ATOM 3427 N N . PHE C 1 110 ? 10.018 45.365 41.323 1.00 21.60 110 PHE C N 1
ATOM 3428 C CA . PHE C 1 110 ? 11.035 46.297 41.753 1.00 22.50 110 PHE C CA 1
ATOM 3429 C C . PHE C 1 110 ? 11.866 46.795 40.586 1.00 19.78 110 PHE C C 1
ATOM 3430 O O . PHE C 1 110 ? 12.328 47.919 40.641 1.00 20.56 110 PHE C O 1
ATOM 3438 N N . VAL C 1 111 ? 12.078 45.977 39.546 1.00 19.38 111 VAL C N 1
ATOM 3439 C CA . VAL C 1 111 ? 12.774 46.484 38.349 1.00 19.76 111 VAL C CA 1
ATOM 3440 C C . VAL C 1 111 ? 11.915 47.589 37.709 1.00 22.59 111 VAL C C 1
ATOM 3441 O O . VAL C 1 111 ? 12.413 48.661 37.347 1.00 19.39 111 VAL C O 1
ATOM 3445 N N . ALA C 1 112 ? 10.616 47.321 37.596 1.00 23.46 112 ALA C N 1
ATOM 3446 C CA . ALA C 1 112 ? 9.663 48.300 37.078 1.00 21.31 112 ALA C CA 1
ATOM 3447 C C . ALA C 1 112 ? 9.608 49.540 37.950 1.00 22.07 112 ALA C C 1
ATOM 3448 O O . ALA C 1 112 ? 9.620 50.657 37.450 1.00 20.42 112 ALA C O 1
ATOM 3450 N N . ALA C 1 113 ? 9.541 49.336 39.261 1.00 20.11 113 ALA C N 1
ATOM 3451 C CA . ALA C 1 113 ? 9.523 50.469 40.198 1.00 23.82 113 ALA C CA 1
ATOM 3452 C C . ALA C 1 113 ? 10.801 51.306 40.087 1.00 22.85 113 ALA C C 1
ATOM 3453 O O . ALA C 1 113 ? 10.757 52.531 40.155 1.00 22.00 113 ALA C O 1
ATOM 3455 N N . THR C 1 114 ? 11.941 50.641 39.916 1.00 20.03 114 THR C N 1
ATOM 3456 C CA . THR C 1 114 ? 13.203 51.351 39.728 1.00 17.20 114 THR C CA 1
ATOM 3457 C C . THR C 1 114 ? 13.196 52.160 38.423 1.00 18.47 114 THR C C 1
ATOM 3458 O O . THR C 1 114 ? 13.630 53.301 38.409 1.00 19.42 114 THR C O 1
ATOM 3462 N N . MET C 1 115 ? 12.719 51.546 37.335 1.00 16.62 115 MET C N 1
ATOM 3463 C CA . MET C 1 115 ? 12.625 52.214 36.029 1.00 19.88 115 MET C CA 1
ATOM 3464 C C . MET C 1 115 ? 11.727 53.460 36.157 1.00 20.82 115 MET C C 1
ATOM 3465 O O . MET C 1 115 ? 12.063 54.560 35.697 1.00 19.49 115 MET C O 1
ATOM 3470 N N . TRP C 1 116 ? 10.585 53.282 36.804 1.00 23.61 116 TRP C N 1
ATOM 3471 C CA . TRP C 1 116 ? 9.689 54.400 37.083 1.00 22.62 116 TRP C CA 1
ATOM 3472 C C . TRP C 1 116 ? 10.383 55.537 37.841 1.00 23.19 116 TRP C C 1
ATOM 3473 O O . TRP C 1 116 ? 10.323 56.708 37.417 1.00 22.42 116 TRP C O 1
ATOM 3484 N N . ALA C 1 117 ? 11.064 55.210 38.941 1.00 20.47 117 ALA C N 1
ATOM 3485 C CA . ALA C 1 117 ? 11.770 56.226 39.730 1.00 20.21 117 ALA C CA 1
ATOM 3486 C C . ALA C 1 117 ? 12.957 56.831 38.962 1.00 21.14 117 ALA C C 1
ATOM 3487 O O . ALA C 1 117 ? 13.275 58.018 39.117 1.00 21.64 117 ALA C O 1
ATOM 3489 N N . PHE C 1 118 ? 13.612 56.020 38.131 1.00 19.41 118 PHE C N 1
ATOM 3490 C CA . PHE C 1 118 ? 14.762 56.498 37.366 1.00 19.02 118 PHE C CA 1
ATOM 3491 C C . PHE C 1 118 ? 14.310 57.491 36.284 1.00 22.13 118 PHE C C 1
ATOM 3492 O O . PHE C 1 118 ? 14.894 58.576 36.151 1.00 22.58 118 PHE C O 1
ATOM 3500 N N . PHE C 1 119 ? 13.269 57.136 35.530 1.00 19.31 119 PHE C N 1
ATOM 3501 C CA . PHE C 1 119 ? 12.698 58.084 34.548 1.00 21.33 119 PHE C CA 1
ATOM 3502 C C . PHE C 1 119 ? 12.295 59.440 35.164 1.00 25.15 119 PHE C C 1
ATOM 3503 O O . PHE C 1 119 ? 12.441 60.479 34.514 1.00 23.33 119 PHE C O 1
ATOM 3511 N N . GLN C 1 120 ? 11.807 59.447 36.408 1.00 25.96 120 GLN C N 1
ATOM 3512 C CA . GLN C 1 120 ? 11.443 60.715 37.065 1.00 27.52 120 GLN C CA 1
ATOM 3513 C C . GLN C 1 120 ? 12.635 61.637 37.291 1.00 28.52 120 GLN C C 1
ATOM 3514 O O . GLN C 1 120 ? 12.469 62.852 37.410 1.00 27.73 120 GLN C O 1
ATOM 3520 N N . LEU C 1 121 ? 13.833 61.067 37.334 1.00 20.45 121 LEU C N 1
ATOM 3521 C CA . LEU C 1 121 ? 15.038 61.829 37.657 1.00 24.46 121 LEU C CA 1
ATOM 3522 C C . LEU C 1 121 ? 15.910 62.120 36.453 1.00 25.07 121 LEU C C 1
ATOM 3523 O O . LEU C 1 121 ? 16.564 63.158 36.388 1.00 24.96 121 LEU C O 1
ATOM 3528 N N . ASP C 1 122 ? 15.935 61.183 35.515 1.00 23.23 122 ASP C N 1
ATOM 3529 C CA . ASP C 1 122 ? 16.879 61.228 34.402 1.00 24.35 122 ASP C CA 1
ATOM 3530 C C . ASP C 1 122 ? 16.420 60.306 33.291 1.00 24.50 122 ASP C C 1
ATOM 3531 O O . ASP C 1 122 ? 16.336 59.080 33.461 1.00 21.04 122 ASP C O 1
ATOM 3536 N N . THR C 1 123 ? 16.130 60.900 32.137 1.00 21.64 123 THR C N 1
ATOM 3537 C CA . THR C 1 123 ? 15.567 60.131 31.044 1.00 20.46 123 THR C CA 1
ATOM 3538 C C . THR C 1 123 ? 16.501 59.015 30.578 1.00 21.75 123 THR C C 1
ATOM 3539 O O . THR C 1 123 ? 16.038 57.922 30.275 1.00 23.36 123 THR C O 1
ATOM 3543 N N . TRP C 1 124 ? 17.805 59.260 30.522 1.00 21.65 124 TRP C N 1
ATOM 3544 C CA . TRP C 1 124 ? 18.705 58.195 30.079 1.00 23.98 124 TRP C CA 1
ATOM 3545 C C . TRP C 1 124 ? 18.819 57.032 31.070 1.00 26.07 124 TRP C C 1
ATOM 3546 O O . TRP C 1 124 ? 18.908 55.879 30.660 1.00 23.54 124 TRP C O 1
ATOM 3557 N N . ALA C 1 125 ? 18.816 57.324 32.365 1.00 24.08 125 ALA C N 1
ATOM 3558 C CA . ALA C 1 125 ? 18.817 56.251 33.360 1.00 20.79 125 ALA C CA 1
ATOM 3559 C C . ALA C 1 125 ? 17.578 55.380 33.187 1.00 22.67 125 ALA C C 1
ATOM 3560 O O . ALA C 1 125 ? 17.641 54.161 33.357 1.00 20.97 125 ALA C O 1
ATOM 3562 N N . GLY C 1 126 ? 16.455 56.000 32.827 1.00 21.45 126 GLY C N 1
ATOM 3563 C CA . GLY C 1 126 ? 15.228 55.244 32.643 1.00 23.01 126 GLY C CA 1
ATOM 3564 C C . GLY C 1 126 ? 15.321 54.362 31.415 1.00 22.62 126 GLY C C 1
ATOM 3565 O O . GLY C 1 126 ? 14.969 53.173 31.441 1.00 22.57 126 GLY C O 1
ATOM 3566 N N . VAL C 1 127 ? 15.794 54.956 30.324 1.00 23.73 127 VAL C N 1
ATOM 3567 C CA . VAL C 1 127 ? 15.962 54.232 29.071 1.00 23.81 127 VAL C CA 1
ATOM 3568 C C . VAL C 1 127 ? 16.901 53.050 29.274 1.00 26.34 127 VAL C C 1
ATOM 3569 O O . VAL C 1 127 ? 16.676 51.964 28.729 1.00 21.79 127 VAL C O 1
ATOM 3573 N N . LEU C 1 128 ? 17.933 53.252 30.092 1.00 21.76 128 LEU C N 1
ATOM 3574 C CA . LEU C 1 128 ? 18.892 52.184 30.350 1.00 24.55 128 LEU C CA 1
ATOM 3575 C C . LEU C 1 128 ? 18.269 50.994 31.076 1.00 22.60 128 LEU C C 1
ATOM 3576 O O . LEU C 1 128 ? 18.793 49.892 30.989 1.00 22.87 128 LEU C O 1
ATOM 3581 N N . PHE C 1 129 ? 17.166 51.207 31.791 1.00 22.86 129 PHE C N 1
ATOM 3582 C CA . PHE C 1 129 ? 16.453 50.088 32.419 1.00 21.08 129 PHE C CA 1
ATOM 3583 C C . PHE C 1 129 ? 15.454 49.379 31.537 1.00 21.30 129 PHE C C 1
ATOM 3584 O O . PHE C 1 129 ? 14.986 48.307 31.899 1.00 23.49 129 PHE C O 1
ATOM 3592 N N . VAL C 1 130 ? 15.129 49.931 30.378 1.00 19.49 130 VAL C N 1
ATOM 3593 C CA . VAL C 1 130 ? 14.166 49.237 29.516 1.00 20.28 130 VAL C CA 1
ATOM 3594 C C . VAL C 1 130 ? 14.619 47.824 29.073 1.00 21.00 130 VAL C C 1
ATOM 3595 O O . VAL C 1 130 ? 13.830 46.878 29.135 1.00 21.21 130 VAL C O 1
ATOM 3599 N N . PRO C 1 131 ? 15.879 47.660 28.630 1.00 22.94 131 PRO C N 1
ATOM 3600 C CA . PRO C 1 131 ? 16.292 46.282 28.304 1.00 20.12 131 PRO C CA 1
ATOM 3601 C C . PRO C 1 131 ? 16.204 45.332 29.498 1.00 21.31 131 PRO C C 1
ATOM 3602 O O . PRO C 1 131 ? 15.963 44.140 29.338 1.00 21.63 131 PRO C O 1
ATOM 3606 N N . TYR C 1 132 ? 16.392 45.877 30.694 1.00 21.87 132 TYR C N 1
ATOM 3607 C CA . TYR C 1 132 ? 16.308 45.091 31.920 1.00 22.41 132 TYR C CA 1
ATOM 3608 C C . TYR C 1 132 ? 14.861 44.652 32.147 1.00 20.88 132 TYR C C 1
ATOM 3609 O O . TYR C 1 132 ? 14.613 43.494 32.461 1.00 23.52 132 TYR C O 1
ATOM 3618 N N . LEU C 1 133 ? 13.892 45.546 31.959 1.00 19.60 133 LEU C N 1
ATOM 3619 C CA . LEU C 1 133 ? 12.511 45.114 32.177 1.00 21.40 133 LEU C CA 1
ATOM 3620 C C . LEU C 1 133 ? 12.117 44.081 31.108 1.00 21.13 133 LEU C C 1
ATOM 3621 O O . LEU C 1 133 ? 11.400 43.115 31.401 1.00 18.57 133 LEU C O 1
ATOM 3626 N N . ILE C 1 134 ? 12.607 44.260 29.880 1.00 19.72 134 ILE C N 1
ATOM 3627 C CA . ILE C 1 134 ? 12.376 43.259 28.826 1.00 18.37 134 ILE C CA 1
ATOM 3628 C C . ILE C 1 134 ? 12.890 41.874 29.270 1.00 21.56 134 ILE C C 1
ATOM 3629 O O . ILE C 1 134 ? 12.166 40.874 29.247 1.00 19.37 134 ILE C O 1
ATOM 3634 N N . TRP C 1 135 ? 14.153 41.816 29.666 1.00 19.62 135 TRP C N 1
ATOM 3635 C CA . TRP C 1 135 ? 14.748 40.534 30.030 1.00 23.40 135 TRP C CA 1
ATOM 3636 C C . TRP C 1 135 ? 14.099 39.941 31.283 1.00 25.12 135 TRP C C 1
ATOM 3637 O O . TRP C 1 135 ? 13.951 38.721 31.375 1.00 24.15 135 TRP C O 1
ATOM 3648 N N . ALA C 1 136 ? 13.682 40.783 32.232 1.00 23.47 136 ALA C N 1
ATOM 3649 C CA . ALA C 1 136 ? 13.012 40.250 33.424 1.00 24.59 136 ALA C CA 1
ATOM 3650 C C . ALA C 1 136 ? 11.674 39.643 33.040 1.00 26.88 136 ALA C C 1
ATOM 3651 O O . ALA C 1 136 ? 11.204 38.701 33.685 1.00 18.25 136 ALA C O 1
ATOM 3653 N N . THR C 1 137 ? 11.057 40.189 31.993 1.00 25.65 137 THR C N 1
ATOM 3654 C CA . THR C 1 137 ? 9.779 39.658 31.517 1.00 27.11 137 THR C CA 1
ATOM 3655 C C . THR C 1 137 ? 9.960 38.275 30.871 1.00 23.84 137 THR C C 1
ATOM 3656 O O . THR C 1 137 ? 9.190 37.358 31.164 1.00 25.89 137 THR C O 1
ATOM 3660 N N . ALA C 1 138 ? 10.972 38.123 30.007 1.00 21.45 138 ALA C N 1
ATOM 3661 C CA . ALA C 1 138 ? 11.287 36.823 29.389 1.00 27.68 138 ALA C CA 1
ATOM 3662 C C . ALA C 1 138 ? 11.587 35.790 30.459 1.00 30.89 138 ALA C C 1
ATOM 3663 O O . ALA C 1 138 ? 11.109 34.656 30.411 1.00 27.24 138 ALA C O 1
ATOM 3665 N N . THR C 1 139 ? 12.395 36.206 31.429 1.00 24.94 139 THR C N 1
ATOM 3666 C CA . THR C 1 139 ? 12.765 35.362 32.550 1.00 24.05 139 THR C CA 1
ATOM 3667 C C . THR C 1 139 ? 11.576 34.864 33.357 1.00 23.67 139 THR C C 1
ATOM 3668 O O . THR C 1 139 ? 11.520 33.695 33.753 1.00 28.84 139 THR C O 1
ATOM 3672 N N . THR C 1 140 ? 10.628 35.747 33.620 1.00 23.61 140 THR C N 1
ATOM 3673 C CA . THR C 1 140 ? 9.449 35.345 34.376 1.00 24.22 140 THR C CA 1
ATOM 3674 C C . THR C 1 140 ? 8.642 34.311 33.580 1.00 32.69 140 THR C C 1
ATOM 3675 O O . THR C 1 140 ? 8.124 33.335 34.148 1.00 28.73 140 THR C O 1
ATOM 3679 N N . GLY C 1 141 ? 8.568 34.511 32.264 1.00 27.36 141 GLY C N 1
ATOM 3680 C CA . GLY C 1 141 ? 7.935 33.548 31.375 1.00 35.96 141 GLY C CA 1
ATOM 3681 C C . GLY C 1 141 ? 8.604 32.189 31.449 1.00 33.12 141 GLY C C 1
ATOM 3682 O O . GLY C 1 141 ? 7.926 31.179 31.617 1.00 31.01 141 GLY C O 1
ATOM 3683 N N . LEU C 1 142 ? 9.932 32.158 31.338 1.00 27.59 142 LEU C N 1
ATOM 3684 C CA . LEU C 1 142 ? 10.662 30.904 31.481 1.00 32.25 142 LEU C CA 1
ATOM 3685 C C . LEU C 1 142 ? 10.399 30.247 32.839 1.00 36.42 142 LEU C C 1
ATOM 3686 O O . LEU C 1 142 ? 10.145 29.043 32.910 1.00 35.05 142 LEU C O 1
ATOM 3691 N N . ASN C 1 143 ? 10.445 31.032 33.913 1.00 29.73 143 ASN C N 1
ATOM 3692 C CA . ASN C 1 143 ? 10.244 30.484 35.256 1.00 31.35 143 ASN C CA 1
ATOM 3693 C C . ASN C 1 143 ? 8.840 29.919 35.427 1.00 31.16 143 ASN C C 1
ATOM 3694 O O . ASN C 1 143 ? 8.666 28.884 36.063 1.00 34.23 143 ASN C O 1
ATOM 3699 N N . PHE C 1 144 ? 7.838 30.587 34.859 1.00 29.91 144 PHE C N 1
ATOM 3700 C CA . PHE C 1 144 ? 6.460 30.116 35.007 1.00 33.09 144 PHE C CA 1
ATOM 3701 C C . PHE C 1 144 ? 6.296 28.719 34.424 1.00 39.47 144 PHE C C 1
ATOM 3702 O O . PHE C 1 144 ? 5.552 27.896 34.959 1.00 42.40 144 PHE C O 1
ATOM 3710 N N . GLU C 1 145 ? 7.000 28.451 33.330 1.00 35.85 145 GLU C N 1
ATOM 3711 C CA . GLU C 1 145 ? 6.881 27.163 32.673 1.00 38.53 145 GLU C CA 1
ATOM 3712 C C . GLU C 1 145 ? 7.742 26.135 33.366 1.00 44.02 145 GLU C C 1
ATOM 3713 O O . GLU C 1 145 ? 7.469 24.945 33.301 1.00 45.29 145 GLU C O 1
ATOM 3719 N N . ALA C 1 146 ? 8.782 26.598 34.044 1.00 36.03 146 ALA C N 1
ATOM 3720 C CA . ALA C 1 146 ? 9.595 25.708 34.849 1.00 36.57 146 ALA C CA 1
ATOM 3721 C C . ALA C 1 146 ? 8.812 25.245 36.086 1.00 43.38 146 ALA C C 1
ATOM 3722 O O . ALA C 1 146 ? 8.968 24.110 36.548 1.00 46.79 146 ALA C O 1
ATOM 3724 N N . MET C 1 147 ? 7.974 26.135 36.612 1.00 35.47 147 MET C N 1
ATOM 3725 C CA . MET C 1 147 ? 7.108 25.836 37.751 1.00 37.57 147 MET C CA 1
ATOM 3726 C C . MET C 1 147 ? 6.090 24.764 37.356 1.00 47.35 147 MET C C 1
ATOM 3727 O O . MET C 1 147 ? 5.944 23.753 38.047 1.00 48.35 147 MET C O 1
ATOM 3732 N N . ARG C 1 148 ? 5.407 24.985 36.238 1.00 42.87 148 ARG C N 1
ATOM 3733 C CA . ARG C 1 148 ? 4.404 24.052 35.724 1.00 50.01 148 ARG C CA 1
ATOM 3734 C C . ARG C 1 148 ? 4.920 22.618 35.582 1.00 55.17 148 ARG C C 1
ATOM 3735 O O . ARG C 1 148 ? 4.301 21.675 36.082 1.00 59.67 148 ARG C O 1
ATOM 3743 N N . LEU C 1 149 ? 6.059 22.466 34.911 1.00 51.66 149 LEU C N 1
ATOM 3744 C CA . LEU C 1 149 ? 6.667 21.156 34.666 1.00 57.49 149 LEU C CA 1
ATOM 3745 C C . LEU C 1 149 ? 7.221 20.492 35.934 1.00 58.20 149 LEU C C 1
ATOM 3746 O O . LEU C 1 149 ? 7.579 19.315 35.919 1.00 56.68 149 LEU C O 1
ATOM 3751 N N . ASN C 1 150 ? 7.276 21.254 37.023 1.00 55.72 150 ASN C N 1
ATOM 3752 C CA . ASN C 1 150 ? 7.960 20.854 38.258 1.00 61.04 150 ASN C CA 1
ATOM 3753 C C . ASN C 1 150 ? 9.389 20.361 38.001 1.00 64.14 150 ASN C C 1
ATOM 3754 O O . ASN C 1 150 ? 10.086 20.846 37.105 1.00 59.62 150 ASN C O 1
#

Sequence (462 aa):
MNMDWALFLTFLAACGAPATTGALLKPDEWYDNLNKPWWNPPRWVFPLAWTSLYFLMSLAAMRVAQLEGSGQALAFYAAQLAFNTLWTPVFFGMKRMATALAVVMVMWLFVAATMWAFFQLDTWAGVLFVPYLIWATATTGLNFEAMMRLNWNRPEARNMDWALFLTFLAACGAPATTGALLKKPDEWYDNLNKPWWNPPRWVFPLAWTSLYFLMSLAAMRVAQLEGSGQALAFYAAQLAFNTLWTPVFFGMKKRMATALAVVMVMWLFVAATMWAFFQLDTWAGVLFVPYLIWATATTGLNFEAMRLNWNRPEARNMDWALFLTFLAACGAPATTGALLKPDEWYDNLNKPWWNPPRWVFPLAWTSLYFLMSLAAMRVAQLEGSGQALAFYAAQLAFNTLWTPVFFGMKKRMATALAVVMVMWLFVAATMWAFFQLDTWAGVLFVPYLIWATATTGLNFEAMRLN

InterPro domains:
  IPR004307 TspO/MBR-related protein [PF03073] (13-146)
  IPR004307 TspO/MBR-related protein [PIRSF005859] (2-151)
  IPR004307 TspO/MBR-related protein [PTHR10057] (9-151)
  IPR004307 TspO/MBR-related protein [cd15904] (11-145)
  IPR038330 TspO/MBR-related superfamily [G3DSA:1.20.1260.100] (1-151)

Radius of gyration: 23.1 Å; Cα contacts (8 Å, |Δi|>4): 623; chains: 3; bounding box: 64×53×48 Å

Secondary structure (DSSP, 8-state):
----HHHHHHHHHHTHHHHHHHHT----HHHHHS---TTPPPTTHHHHHHHHHHHHHHHHHHHHTTSTT-HHHHHHHHHHHHHHHHHHIIIIIS--HHHHHHHHHHHHHHHHHHHHHHHTT-HHHHHHHHHHHHHHHHHHHHHHHHHHTS--PPPP-/---HHHHHHHHHHTHHHHHHHHH----HHHHHS---TTPPPTTHHHHHHHHHHHHHHHHHHHHHTSTT-HHHHHHHHHHHHHHHHHHIIIIIS--HHHHHHHHHHHHHHHHHHHHHHHTT-HHHHHHHHHHHHHHHHHHHHHHHHHHTTTTSGGG-/---HHHHHHHHHHTHHHHGGGGG-----GGGGGGS-TTPPPTTHHHHHHHHHHHHHHHHHHHHHTSTT-HHHHHHHHHHHHHHHHHHHHHHTS--HHHHHHHHHHHHHHHHHHHHHHHHH-HHHHHHHHHHHHHHHHHHHHHHHHHHT-

Foldseek 3Di:
DDPDCVQLVVLLVLLVLLVVLVVPDDDDVVVVVFDFDPPDDDPVVVNVLSNLLSNLLSSLVSVLVVDPPSVVLVVLVVQLSVLSSVQSCCCRVVVPLVVSLVSLVSSLVSLVVNLVSSCVTDVSSNVSSVVVNVVSVVVSVGSVVSVVRDDDDDDDD/DDDPVQLVVLLVLLVLLVVLCVVQPADPVNVPFDFDPPDDDSVVVVVLSVLLSNLLSRLRRVLVVDPPCVVLVVLVVQLSVLSSVQSCVCRNVVQLVVSLVSLVSSLVSLVVNLVSSCVTPVSSNVSSVVVNVVSVVVSVRSVCSLVRPVVDPSSD/DDDPVQLVVLLVLLVLLVCLVVLDDDDDPVCVQLFDPPDDDPVVVVVLSVLLSNLLSRLLRVLVVDPPSVVLVVLVVQLSVLSNVLSCVCRPVNPLVVSLVSLVSSLVSLVVNLVSSCVTDVSSNVSSPSVNVVSVVVSVRSVVSVVSD

Organism: Cereibacter sphaeroides (NCBI:txid1063)